Protein 7ESK (pdb70)

Radius of gyration: 19.85 Å; Cα contacts (8 Å, |Δi|>4): 1230; chains: 1; bounding box: 48×53×55 Å

Sequence (419 aa):
LTVKSTKQWTIGTDVQGSERLNGVSYQEDALITYGDYQYVTFYETAPAGYLNHFVKVGRRRVSPSVGDWEFLTLDDYTQKTMDGHNMISMGISGDGKIHLSFDHHDVPINYRISKNGIAKDVPSKWTSDLFDPVVHELVGSQGPYSPLTYPRFEPLGNGDLLLEFRIGQSGSGDSYIHRYSASTGKWQAYGMYIIQGDDDNNAYINGLDYLDGKLYTSWTVRETPNADTNHGVYFAYSNDDGKTWFNTNDTKLTKPISTSDDDSTLIWDIPQNSRMVNQEGQLIDTKGRFHILMRDLLSGEHQYQHYLRKADGTWTKNNAINPAGLNGPDLYDPRGKLAGDASGEYLFGILPDPVKQQSTGIYVATASKDFKDWKSLAEIPNTSTEPLFDKTRLHESSGILSVFVRQAGGFPDRKLQVWDFELDL

Nearest PDB structures (foldseek):
  8i4d-assembly1_A  TM=1.002E+00  e=1.607E-84  Fusarium oxysporum
  7esl-assembly1_A  TM=1.002E+00  e=1.636E-83  Fusarium oxysporum
  7esn-assembly1_A  TM=9.954E-01  e=2.110E-77  Fusarium oxysporum
  5mul-assembly1_A  TM=8.585E-01  e=1.939E-26  Bacteroides thetaiotaomicron VPI-5482
  5muk-assembly1_A  TM=8.555E-01  e=9.414E-26  Bacteroides thetaiotaomicron VPI-5482

Solvent-accessible surface area: 15267 Å² total; per-residue (Å²): 72,80,48,116,32,67,105,83,73,80,9,10,40,2,2,74,22,106,76,56,1,0,0,4,1,8,6,16,46,2,3,26,6,56,51,67,30,0,0,0,0,0,0,40,48,7,132,82,22,131,57,26,1,25,2,30,0,0,8,2,86,14,41,134,72,75,29,135,32,70,62,5,53,3,93,93,44,53,0,125,66,48,34,18,56,4,0,0,0,0,2,9,1,32,31,0,52,0,0,0,0,0,12,1,53,48,56,70,0,10,9,5,31,1,96,101,9,4,6,130,105,61,32,110,152,16,54,40,94,30,9,52,88,28,62,95,94,1,88,48,25,123,30,54,39,44,55,0,0,11,0,5,0,9,52,13,63,100,18,12,0,0,0,4,0,6,16,16,98,22,7,54,6,33,5,30,0,3,24,3,21,23,106,93,27,96,5,88,43,24,19,38,4,1,79,15,79,113,10,1,8,7,10,3,4,4,19,41,43,127,32,82,0,13,0,0,2,0,0,14,50,53,104,81,12,34,19,4,42,3,0,16,0,0,12,0,77,40,22,1,85,42,6,42,6,23,110,90,77,133,14,94,104,39,2,32,10,75,38,112,46,1,60,21,84,111,2,74,72,104,4,57,5,11,9,4,1,0,12,12,14,7,43,146,32,53,0,0,0,0,0,0,3,62,94,84,60,112,55,21,0,9,5,0,12,44,76,104,106,41,73,35,47,54,47,34,2,92,13,103,52,16,48,31,0,41,1,154,39,25,31,0,22,1,0,5,6,58,61,2,50,57,3,0,0,0,0,6,5,40,110,93,69,6,0,7,0,10,11,0,25,18,94,128,94,6,126,28,23,129,84,27,18,88,0,69,69,2,23,1,7,0,8,34,0,85,36,7,2,60,123,61,12,30,0,0,0,0,0,21,24,15,54,42,77,75,110,19,59,0,15,0,25,8,3,57,6,74,91

Structure (mmCIF, N/CA/C/O backbone):
data_7ESK
#
_entry.id   7ESK
#
_cell.length_a   58.113
_cell.length_b   65.267
_cell.length_c   107.008
_cell.angle_alpha   90.000
_cell.angle_beta   90.000
_cell.angle_gamma   90.000
#
_symmetry.space_group_name_H-M   'P 21 21 21'
#
loop_
_entity.id
_entity.type
_entity.pdbx_description
1 polymer 'L-Rhamnose-alpha-1,4-D-glucuronate lyase'
2 branched alpha-D-mannopyranose-(1-3)-beta-D-mannopyranose-(1-4)-2-acetamido-2-deoxy-beta-D-glucopyranose-(1-4)-2-acetamido-2-deoxy-beta-D-glucopyranose
3 non-polymer 'CALCIUM ION'
4 non-polymer 'SODIUM ION'
5 water water
#
loop_
_atom_site.group_PDB
_atom_site.id
_atom_site.type_symbol
_atom_site.label_atom_id
_atom_site.label_alt_id
_atom_site.label_comp_id
_atom_site.label_asym_id
_atom_site.label_entity_id
_atom_site.label_seq_id
_atom_site.pdbx_PDB_ins_code
_atom_site.Cartn_x
_atom_site.Cartn_y
_atom_site.Cartn_z
_atom_site.occupancy
_atom_site.B_iso_or_equiv
_atom_site.auth_seq_id
_atom_site.auth_comp_id
_atom_site.auth_asym_id
_atom_site.auth_atom_id
_atom_site.pdbx_PDB_model_num
ATOM 1 N N . LEU A 1 3 ? 60.151 24.649 9.256 1.00 34.23 1 LEU A N 1
ATOM 2 C CA . LEU A 1 3 ? 59.880 25.718 10.304 1.00 29.54 1 LEU A CA 1
ATOM 3 C C . LEU A 1 3 ? 59.684 25.083 11.666 1.00 22.63 1 LEU A C 1
ATOM 4 O O . LEU A 1 3 ? 58.992 24.089 11.857 1.00 25.36 1 LEU A O 1
ATOM 9 N N . THR A 1 4 ? 60.350 25.741 12.639 1.00 26.69 2 THR A N 1
ATOM 10 C CA . THR A 1 4 ? 60.291 25.361 13.969 1.00 23.43 2 THR A CA 1
ATOM 11 C C . THR A 1 4 ? 60.050 26.622 14.899 1.00 20.25 2 THR A C 1
ATOM 12 O O . THR A 1 4 ? 60.118 27.745 14.496 1.00 23.39 2 THR A O 1
ATOM 16 N N . VAL A 1 5 ? 59.857 26.264 16.159 1.00 20.20 3 VAL A N 1
ATOM 17 C CA . VAL A 1 5 ? 59.651 27.251 17.229 1.00 17.92 3 VAL A CA 1
ATOM 18 C C . VAL A 1 5 ? 60.964 27.476 17.969 1.00 17.27 3 VAL A C 1
ATOM 19 O O . VAL A 1 5 ? 61.580 26.479 18.475 1.00 19.73 3 VAL A O 1
ATOM 23 N N . LYS A 1 6 ? 61.351 28.691 18.088 1.00 17.10 4 LYS A N 1
ATOM 24 C CA . LYS A 1 6 ? 62.523 29.136 18.951 1.00 18.33 4 LYS A CA 1
ATOM 25 C C . LYS A 1 6 ? 62.227 29.308 20.368 1.00 17.68 4 LYS A C 1
ATOM 26 O O . LYS A 1 6 ? 63.078 29.031 21.256 1.00 17.42 4 LYS A O 1
ATOM 32 N N . SER A 1 7 ? 61.027 29.831 20.755 1.00 16.57 5 SER A N 1
ATOM 33 C CA . SER A 1 7 ? 60.640 29.935 22.125 1.00 16.02 5 SER A CA 1
ATOM 34 C C . SER A 1 7 ? 59.127 30.000 22.187 1.00 15.26 5 SER A C 1
ATOM 35 O O . SER A 1 7 ? 58.451 30.468 21.202 1.00 16.27 5 SER A O 1
ATOM 38 N N . THR A 1 8 ? 58.610 29.509 23.240 1.00 14.95 6 THR A N 1
ATOM 39 C CA . THR A 1 8 ? 57.166 29.617 23.659 1.00 16.05 6 THR A CA 1
ATOM 40 C C . THR A 1 8 ? 57.122 30.368 24.892 1.00 16.32 6 THR A C 1
ATOM 41 O O . THR A 1 8 ? 57.786 29.961 25.900 1.00 18.29 6 THR A O 1
ATOM 45 N N . LYS A 1 9 ? 56.283 31.418 24.979 1.00 15.70 7 LYS A N 1
ATOM 46 C CA . LYS A 1 9 ? 56.137 32.233 26.213 1.00 15.86 7 LYS A CA 1
ATOM 47 C C . LYS A 1 9 ? 54.645 32.466 26.411 1.00 15.11 7 LYS A C 1
ATOM 48 O O . LYS A 1 9 ? 53.877 32.459 25.391 1.00 16.00 7 LYS A O 1
ATOM 54 N N . GLN A 1 10 ? 54.201 32.634 27.613 1.00 15.16 8 GLN A N 1
ATOM 55 C CA . GLN A 1 10 ? 52.799 33.010 27.846 1.00 15.44 8 GLN A CA 1
ATOM 56 C C . GLN A 1 10 ? 52.682 33.914 28.969 1.00 14.47 8 GLN A C 1
ATOM 57 O O . GLN A 1 10 ? 53.554 33.907 29.916 1.00 16.31 8 GLN A O 1
ATOM 63 N N . TRP A 1 11 ? 51.576 34.658 29.027 1.00 14.46 9 TRP A N 1
ATOM 64 C CA . TRP A 1 11 ? 51.199 35.547 30.126 1.00 14.92 9 TRP A CA 1
ATOM 65 C C . TRP A 1 11 ? 49.784 35.422 30.453 1.00 14.45 9 TRP A C 1
ATOM 66 O O . TRP A 1 11 ? 48.932 35.397 29.506 1.00 14.72 9 TRP A O 1
ATOM 77 N N . THR A 1 12 ? 49.453 35.423 31.729 1.00 14.60 10 THR A N 1
ATOM 78 C CA . THR A 1 12 ? 48.087 35.526 32.189 1.00 15.20 10 THR A CA 1
ATOM 79 C C . THR A 1 12 ? 47.758 36.927 32.304 1.00 14.22 10 THR A C 1
ATOM 80 O O . THR A 1 12 ? 48.421 37.693 33.102 1.00 17.23 10 THR A O 1
ATOM 84 N N . ILE A 1 13 ? 46.746 37.398 31.594 1.00 13.73 11 ILE A N 1
ATOM 85 C CA . ILE A 1 13 ? 46.354 38.812 31.619 1.00 15.06 11 ILE A CA 1
ATOM 86 C C . ILE A 1 13 ? 45.085 39.118 32.370 1.00 14.01 11 ILE A C 1
ATOM 87 O O . ILE A 1 13 ? 44.809 40.299 32.636 1.00 15.04 11 ILE A O 1
ATOM 92 N N . GLY A 1 14 ? 44.324 38.145 32.760 1.00 14.46 12 GLY A N 1
ATOM 93 C CA . GLY A 1 14 ? 43.127 38.376 33.533 1.00 14.64 12 GLY A CA 1
ATOM 94 C C . GLY A 1 14 ? 42.427 37.085 33.897 1.00 13.50 12 GLY A C 1
ATOM 95 O O . GLY A 1 14 ? 42.775 36.014 33.409 1.00 13.37 12 GLY A O 1
ATOM 96 N N . THR A 1 15 ? 41.423 37.205 34.739 1.00 15.00 13 THR A N 1
ATOM 97 C CA . THR A 1 15 ? 40.528 36.092 35.100 1.00 14.01 13 THR A CA 1
ATOM 98 C C . THR A 1 15 ? 39.288 36.273 34.276 1.00 13.71 13 THR A C 1
ATOM 99 O O . THR A 1 15 ? 38.666 37.314 34.263 1.00 14.27 13 THR A O 1
ATOM 103 N N . ASP A 1 16 ? 38.923 35.196 33.518 1.00 13.26 14 ASP A N 1
ATOM 104 C CA . ASP A 1 16 ? 37.756 35.291 32.676 1.00 12.45 14 ASP A CA 1
ATOM 105 C C . ASP A 1 16 ? 36.480 35.456 33.474 1.00 12.79 14 ASP A C 1
ATOM 106 O O . ASP A 1 16 ? 36.394 35.075 34.668 1.00 13.57 14 ASP A O 1
ATOM 111 N N . VAL A 1 17 ? 35.461 36.000 32.863 1.00 12.39 15 VAL A N 1
ATOM 112 C CA . VAL A 1 17 ? 34.163 36.274 33.470 1.00 13.05 15 VAL A CA 1
ATOM 113 C C . VAL A 1 17 ? 33.294 35.034 33.514 1.00 12.59 15 VAL A C 1
ATOM 114 O O . VAL A 1 17 ? 33.346 34.180 32.587 1.00 13.54 15 VAL A O 1
ATOM 118 N N . GLN A 1 18 ? 32.464 34.968 34.503 1.00 12.92 16 GLN A N 1
ATOM 119 C CA . GLN A 1 18 ? 31.596 33.806 34.719 1.00 14.86 16 GLN A CA 1
ATOM 120 C C . GLN A 1 18 ? 30.275 33.917 34.009 1.00 14.18 16 GLN A C 1
ATOM 121 O O . GLN A 1 18 ? 29.581 34.940 34.081 1.00 15.75 16 GLN A O 1
ATOM 127 N N . GLY A 1 19 ? 29.891 32.841 33.346 1.00 14.98 17 GLY A N 1
ATOM 128 C CA . GLY A 1 19 ? 28.579 32.804 32.777 1.00 17.48 17 GLY A CA 1
ATOM 129 C C . GLY A 1 19 ? 28.475 31.650 31.741 1.00 16.94 17 GLY A C 1
ATOM 130 O O . GLY A 1 19 ? 29.449 31.077 31.371 1.00 20.83 17 GLY A O 1
ATOM 131 N N . SER A 1 20 ? 27.267 31.520 31.258 1.00 17.77 18 SER A N 1
ATOM 132 C CA . SER A 1 20 ? 27.032 30.348 30.360 1.00 20.19 18 SER A CA 1
ATOM 133 C C . SER A 1 20 ? 27.405 30.614 28.938 1.00 16.32 18 SER A C 1
ATOM 134 O O . SER A 1 20 ? 27.278 29.741 28.131 1.00 17.58 18 SER A O 1
ATOM 137 N N . GLU A 1 21 ? 27.871 31.850 28.608 1.00 14.36 19 GLU A N 1
ATOM 138 C CA . GLU A 1 21 ? 28.408 32.189 27.343 1.00 13.55 19 GLU A CA 1
ATOM 139 C C . GLU A 1 21 ? 29.823 32.627 27.490 1.00 13.37 19 GLU A C 1
ATOM 140 O O . GLU A 1 21 ? 30.247 33.130 28.541 1.00 13.46 19 GLU A O 1
ATOM 146 N N . ARG A 1 22 ? 30.584 32.512 26.390 1.00 13.86 20 ARG A N 1
ATOM 147 C CA . ARG A 1 22 ? 31.880 33.084 26.281 1.00 13.14 20 ARG A CA 1
ATOM 148 C C . ARG A 1 22 ? 31.783 34.505 25.762 1.00 12.15 20 ARG A C 1
ATOM 149 O O . ARG A 1 22 ? 31.201 34.732 24.684 1.00 12.92 20 ARG A O 1
ATOM 157 N N . LEU A 1 23 ? 32.284 35.470 26.519 1.00 11.29 21 LEU A N 1
ATOM 158 C CA . LEU A 1 23 ? 32.314 36.871 26.124 1.00 11.53 21 LEU A CA 1
ATOM 159 C C . LEU A 1 23 ? 33.688 37.301 25.670 1.00 10.69 21 LEU A C 1
ATOM 160 O O . LEU A 1 23 ? 33.793 38.396 25.041 1.00 12.39 21 LEU A O 1
ATOM 165 N N . ASN A 1 24 ? 34.746 36.602 26.045 1.00 10.67 22 ASN A N 1
ATOM 166 C CA . ASN A 1 24 ? 36.108 36.804 25.654 1.00 10.21 22 ASN A CA 1
ATOM 167 C C . ASN A 1 24 ? 36.592 35.657 24.770 1.00 10.27 22 ASN A C 1
ATOM 168 O O . ASN A 1 24 ? 36.366 34.500 25.141 1.00 11.51 22 ASN A O 1
ATOM 173 N N . GLY A 1 25 ? 37.244 35.941 23.682 1.00 10.13 23 GLY A N 1
ATOM 174 C CA . GLY A 1 25 ? 37.745 34.895 22.802 1.00 10.30 23 GLY A CA 1
ATOM 175 C C . GLY A 1 25 ? 36.737 34.418 21.797 1.00 10.25 23 GLY A C 1
ATOM 176 O O . GLY A 1 25 ? 36.513 33.202 21.652 1.00 10.69 23 GLY A O 1
ATOM 177 N N . VAL A 1 26 ? 36.130 35.378 21.096 1.00 10.19 24 VAL A N 1
ATOM 178 C CA . VAL A 1 26 ? 35.026 35.121 20.183 1.00 9.98 24 VAL A CA 1
ATOM 179 C C . VAL A 1 26 ? 35.493 35.377 18.745 1.00 10.35 24 VAL A C 1
ATOM 180 O O . VAL A 1 26 ? 36.247 36.307 18.490 1.00 9.96 24 VAL A O 1
ATOM 184 N N . SER A 1 27 ? 35.023 34.511 17.817 1.00 9.96 25 SER A N 1
ATOM 185 C CA . SER A 1 27 ? 35.627 34.399 16.485 1.00 9.83 25 SER A CA 1
ATOM 186 C C . SER A 1 27 ? 35.707 35.708 15.744 1.00 10.16 25 SER A C 1
ATOM 187 O O . SER A 1 27 ? 36.643 35.948 14.974 1.00 10.48 25 SER A O 1
ATOM 190 N N . TYR A 1 28 ? 34.648 36.535 15.885 1.00 9.72 26 TYR A N 1
ATOM 191 C CA . TYR A 1 28 ? 34.476 37.781 15.140 1.00 9.91 26 TYR A CA 1
ATOM 192 C C . TYR A 1 28 ? 34.998 38.995 15.848 1.00 9.75 26 TYR A C 1
ATOM 193 O O . TYR A 1 28 ? 34.775 40.125 15.379 1.00 10.19 26 TYR A O 1
ATOM 202 N N . GLN A 1 29 ? 35.762 38.832 16.929 1.00 9.50 27 GLN A N 1
ATOM 203 C CA . GLN A 1 29 ? 36.523 39.993 17.445 1.00 10.14 27 GLN A CA 1
ATOM 204 C C . GLN A 1 29 ? 37.496 40.424 16.378 1.00 9.47 27 GLN A C 1
ATOM 205 O O . GLN A 1 29 ? 38.314 39.583 15.890 1.00 10.55 27 GLN A O 1
ATOM 211 N N . GLU A 1 30 ? 37.476 41.704 16.009 1.00 9.58 28 GLU A N 1
ATOM 212 C CA . GLU A 1 30 ? 38.277 42.186 14.887 1.00 9.34 28 GLU A CA 1
ATOM 213 C C . GLU A 1 30 ? 38.670 43.586 15.250 1.00 9.96 28 GLU A C 1
ATOM 214 O O . GLU A 1 30 ? 38.027 44.566 14.847 1.00 10.15 28 GLU A O 1
ATOM 220 N N . ASP A 1 31 ? 39.676 43.776 16.105 1.00 10.15 29 ASP A N 1
ATOM 221 C CA . ASP A 1 31 ? 40.599 42.761 16.636 1.00 9.95 29 ASP A CA 1
ATOM 222 C C . ASP A 1 31 ? 40.656 42.830 18.129 1.00 10.25 29 ASP A C 1
ATOM 223 O O . ASP A 1 31 ? 40.258 43.803 18.769 1.00 10.67 29 ASP A O 1
ATOM 228 N N . ALA A 1 32 ? 41.171 41.745 18.753 1.00 10.25 30 ALA A N 1
ATOM 229 C CA . ALA A 1 32 ? 41.403 41.708 20.192 1.00 10.31 30 ALA A CA 1
ATOM 230 C C . ALA A 1 32 ? 42.817 42.059 20.582 1.00 10.22 30 ALA A C 1
ATOM 231 O O . ALA A 1 32 ? 43.035 42.511 21.714 1.00 11.36 30 ALA A O 1
ATOM 233 N N . LEU A 1 33 ? 43.788 41.851 19.690 1.00 10.90 31 LEU A N 1
ATOM 234 C CA . LEU A 1 33 ? 45.222 41.887 19.979 1.00 11.12 31 LEU A CA 1
ATOM 235 C C . LEU A 1 33 ? 45.890 42.564 18.822 1.00 12.05 31 LEU A C 1
ATOM 236 O O . LEU A 1 33 ? 45.810 42.037 17.693 1.00 12.71 31 LEU A O 1
ATOM 241 N N . ILE A 1 34 ? 46.537 43.727 19.027 1.00 12.37 32 ILE A N 1
ATOM 242 C CA . ILE A 1 34 ? 47.041 44.555 17.952 1.00 12.13 32 ILE A CA 1
ATOM 243 C C . ILE A 1 34 ? 48.401 45.105 18.357 1.00 12.36 32 ILE A C 1
ATOM 244 O O . ILE A 1 34 ? 48.561 45.651 19.449 1.00 12.93 32 ILE A O 1
ATOM 249 N N . THR A 1 35 ? 49.345 45.042 17.437 1.00 12.62 33 THR A N 1
ATOM 250 C CA . THR A 1 35 ? 50.618 45.786 17.562 1.00 13.41 33 THR A CA 1
ATOM 251 C C . THR A 1 35 ? 50.543 47.009 16.700 1.00 13.18 33 THR A C 1
ATOM 252 O O . THR A 1 35 ? 50.211 46.951 15.570 1.00 14.19 33 THR A O 1
ATOM 256 N N . TYR A 1 36 ? 50.926 48.146 17.335 1.00 14.58 34 TYR A N 1
ATOM 257 C CA . TYR A 1 36 ? 50.969 49.431 16.606 1.00 14.45 34 TYR A CA 1
ATOM 258 C C . TYR A 1 36 ? 52.233 50.133 17.140 1.00 15.56 34 TYR A C 1
ATOM 259 O O . TYR A 1 36 ? 52.419 50.315 18.315 1.00 15.97 34 TYR A O 1
ATOM 268 N N . GLY A 1 37 ? 53.092 50.516 16.165 1.00 17.59 35 GLY A N 1
ATOM 269 C CA . GLY A 1 37 ? 54.427 51.113 16.536 1.00 20.14 35 GLY A CA 1
ATOM 270 C C . GLY A 1 37 ? 55.140 50.076 17.358 1.00 15.85 35 GLY A C 1
ATOM 271 O O . GLY A 1 37 ? 55.214 48.928 17.048 1.00 18.77 35 GLY A O 1
ATOM 272 N N . ASP A 1 38 ? 55.622 50.471 18.533 1.00 18.28 36 ASP A N 1
ATOM 273 C CA . ASP A 1 38 ? 56.432 49.695 19.396 1.00 17.50 36 ASP A CA 1
ATOM 274 C C . ASP A 1 38 ? 55.725 48.955 20.498 1.00 16.19 36 ASP A C 1
ATOM 275 O O . ASP A 1 38 ? 56.285 48.365 21.377 1.00 17.74 36 ASP A O 1
ATOM 280 N N . TYR A 1 39 ? 54.384 48.985 20.532 1.00 15.75 37 TYR A N 1
ATOM 281 C CA . TYR A 1 39 ? 53.561 48.435 21.604 1.00 15.29 37 TYR A CA 1
ATOM 282 C C . TYR A 1 39 ? 52.481 47.438 21.059 1.00 13.63 37 TYR A C 1
ATOM 283 O O . TYR A 1 39 ? 52.026 47.591 19.961 1.00 14.90 37 TYR A O 1
ATOM 292 N N . GLN A 1 40 ? 52.179 46.551 21.930 1.00 13.22 38 GLN A N 1
ATOM 293 C CA . GLN A 1 40 ? 51.038 45.577 21.735 1.00 13.42 38 GLN A CA 1
ATOM 294 C C . GLN A 1 40 ? 49.916 45.943 22.682 1.00 12.75 38 GLN A C 1
ATOM 295 O O . GLN A 1 40 ? 50.152 46.251 23.858 1.00 13.64 38 GLN A O 1
ATOM 301 N N . TYR A 1 41 ? 48.686 45.840 22.197 1.00 12.01 39 TYR A N 1
ATOM 302 C CA . TYR A 1 41 ? 47.447 46.193 22.916 1.00 11.82 39 TYR A CA 1
ATOM 303 C C . TYR A 1 41 ? 46.501 44.999 22.908 1.00 11.81 39 TYR A C 1
ATOM 304 O O . TYR A 1 41 ? 46.450 44.267 21.912 1.00 11.73 39 TYR A O 1
ATOM 313 N N . VAL A 1 42 ? 45.719 44.857 23.970 1.00 11.62 40 VAL A N 1
ATOM 314 C CA . VAL A 1 42 ? 44.743 43.781 24.081 1.00 11.34 40 VAL A CA 1
ATOM 315 C C . VAL A 1 42 ? 43.507 44.292 24.762 1.00 10.86 40 VAL A C 1
ATOM 316 O O . VAL A 1 42 ? 43.614 45.255 25.597 1.00 11.64 40 VAL A O 1
ATOM 320 N N . THR A 1 43 ? 42.334 43.735 24.484 1.00 10.26 41 THR A N 1
ATOM 321 C CA . THR A 1 43 ? 41.099 44.153 25.179 1.00 10.64 41 THR A CA 1
ATOM 322 C C . THR A 1 43 ? 40.245 42.998 25.555 1.00 10.59 41 THR A C 1
ATOM 323 O O . THR A 1 43 ? 40.199 41.982 24.813 1.00 11.31 41 THR A O 1
ATOM 327 N N . PHE A 1 44 ? 39.611 43.075 26.714 1.00 10.62 42 PHE A N 1
ATOM 328 C CA . PHE A 1 44 ? 38.844 41.971 27.248 1.00 10.51 42 PHE A CA 1
ATOM 329 C C . PHE A 1 44 ? 37.980 42.455 28.374 1.00 10.54 42 PHE A C 1
ATOM 330 O O . PHE A 1 44 ? 38.190 43.527 28.939 1.00 11.56 42 PHE A O 1
ATOM 338 N N . TYR A 1 45 ? 36.985 41.660 28.722 1.00 10.72 43 TYR A N 1
ATOM 339 C CA . TYR A 1 45 ? 36.124 41.901 29.892 1.00 10.67 43 TYR A CA 1
ATOM 340 C C . TYR A 1 45 ? 36.728 41.285 31.121 1.00 10.60 43 TYR A C 1
ATOM 341 O O . TYR A 1 45 ? 37.210 40.129 31.077 1.00 11.84 43 TYR A O 1
ATOM 350 N N . GLU A 1 46 ? 36.554 41.962 32.266 1.00 11.10 44 GLU A N 1
ATOM 351 C CA . GLU A 1 46 ? 36.814 41.414 33.576 1.00 12.25 44 GLU A CA 1
ATOM 352 C C . GLU A 1 46 ? 35.658 41.725 34.492 1.00 11.50 44 GLU A C 1
ATOM 353 O O . GLU A 1 46 ? 34.954 42.696 34.309 1.00 12.94 44 GLU A O 1
ATOM 359 N N . THR A 1 47 ? 35.476 40.917 35.545 1.00 11.88 45 THR A N 1
ATOM 360 C CA . THR A 1 47 ? 34.364 41.116 36.440 1.00 11.82 45 THR A CA 1
ATOM 361 C C . THR A 1 47 ? 34.525 42.383 37.271 1.00 12.48 45 THR A C 1
ATOM 362 O O . THR A 1 47 ? 35.577 42.645 37.785 1.00 14.44 45 THR A O 1
ATOM 366 N N . ALA A 1 48 ? 33.461 43.145 37.353 1.00 12.88 46 ALA A N 1
ATOM 367 C CA . ALA A 1 48 ? 33.401 44.386 38.136 1.00 12.90 46 ALA A CA 1
ATOM 368 C C . ALA A 1 48 ? 33.129 44.083 39.601 1.00 13.35 46 ALA A C 1
ATOM 369 O O . ALA A 1 48 ? 32.744 42.971 39.945 1.00 14.33 46 ALA A O 1
ATOM 371 N N . PRO A 1 49 ? 33.260 45.076 40.475 1.00 13.92 47 PRO A N 1
ATOM 372 C CA . PRO A 1 49 ? 33.056 44.801 41.921 1.00 15.14 47 PRO A CA 1
ATOM 373 C C . PRO A 1 49 ? 31.677 44.352 42.223 1.00 16.14 47 PRO A C 1
ATOM 374 O O . PRO A 1 49 ? 31.527 43.614 43.263 1.00 19.29 47 PRO A O 1
ATOM 378 N N . ALA A 1 50 ? 30.640 44.663 41.512 1.00 15.95 48 ALA A N 1
ATOM 379 C CA . ALA A 1 50 ? 29.280 44.181 41.782 1.00 17.21 48 ALA A CA 1
ATOM 380 C C . ALA A 1 50 ? 29.181 42.651 41.579 1.00 15.80 48 ALA A C 1
ATOM 381 O O . ALA A 1 50 ? 28.225 42.023 42.004 1.00 17.05 48 ALA A O 1
ATOM 383 N N . GLY A 1 51 ? 30.150 42.032 40.899 1.00 14.84 49 GLY A N 1
ATOM 384 C CA . GLY A 1 51 ? 30.194 40.594 40.805 1.00 14.97 49 GLY A CA 1
ATOM 385 C C . GLY A 1 51 ? 29.472 40.020 39.601 1.00 14.87 49 GLY A C 1
ATOM 386 O O . GLY A 1 51 ? 29.374 40.689 38.542 1.00 14.83 49 GLY A O 1
ATOM 387 N N . TYR A 1 52 ? 29.025 38.783 39.731 1.00 14.51 50 TYR A N 1
ATOM 388 C CA . TYR A 1 52 ? 28.453 38.022 38.659 1.00 14.30 50 TYR A CA 1
ATOM 389 C C . TYR A 1 52 ? 27.511 38.861 37.789 1.00 13.50 50 TYR A C 1
ATOM 390 O O . TYR A 1 52 ? 26.617 39.554 38.300 1.00 15.56 50 TYR A O 1
ATOM 399 N N . LEU A 1 53 ? 27.738 38.826 36.499 1.00 14.14 51 LEU A N 1
ATOM 400 C CA . LEU A 1 53 ? 26.932 39.549 35.473 1.00 13.86 51 LEU A CA 1
ATOM 401 C C . LEU A 1 53 ? 27.165 41.027 35.479 1.00 13.58 51 LEU A C 1
ATOM 402 O O . LEU A 1 53 ? 26.276 41.779 35.032 1.00 14.81 51 LEU A O 1
ATOM 407 N N . ASN A 1 54 ? 28.319 41.454 35.928 1.00 12.79 52 ASN A N 1
ATOM 408 C CA . ASN A 1 54 ? 28.726 42.856 35.839 1.00 13.40 52 ASN A CA 1
ATOM 409 C C . ASN A 1 54 ? 30.165 42.866 35.411 1.00 12.99 52 ASN A C 1
ATOM 410 O O . ASN A 1 54 ? 31.028 42.362 36.143 1.00 13.02 52 ASN A O 1
ATOM 415 N N . HIS A 1 55 ? 30.468 43.444 34.209 1.00 12.11 53 HIS A N 1
ATOM 416 C CA . HIS A 1 55 ? 31.834 43.409 33.716 1.00 11.66 53 HIS A CA 1
ATOM 417 C C . HIS A 1 55 ? 32.262 44.771 33.201 1.00 11.57 53 HIS A C 1
ATOM 418 O O . HIS A 1 55 ? 31.421 45.542 32.713 1.00 12.68 53 HIS A O 1
ATOM 425 N N . PHE A 1 56 ? 33.560 45.004 33.240 1.00 11.19 54 PHE A N 1
ATOM 426 C CA . PHE A 1 56 ? 34.115 46.207 32.608 1.00 11.03 54 PHE A CA 1
ATOM 427 C C . PHE A 1 56 ? 35.062 45.781 31.474 1.00 11.43 54 PHE A C 1
ATOM 428 O O . PHE A 1 56 ? 35.725 44.738 31.549 1.00 11.67 54 PHE A O 1
ATOM 436 N N . VAL A 1 57 ? 35.112 46.610 30.454 1.00 10.70 55 VAL A N 1
ATOM 437 C CA . VAL A 1 57 ? 36.157 46.507 29.407 1.00 10.57 55 VAL A CA 1
ATOM 438 C C . VAL A 1 57 ? 37.487 46.920 30.014 1.00 10.89 55 VAL A C 1
ATOM 439 O O . VAL A 1 57 ? 37.563 48.034 30.635 1.00 11.89 55 VAL A O 1
ATOM 443 N N . LYS A 1 58 ? 38.515 46.166 29.779 1.00 11.34 56 LYS A N 1
ATOM 444 C CA . LYS A 1 58 ? 39.882 46.443 30.081 1.00 11.53 56 LYS A CA 1
ATOM 445 C C . LYS A 1 58 ? 40.689 46.610 28.815 1.00 11.78 56 LYS A C 1
ATOM 446 O O . LYS A 1 58 ? 40.376 45.952 27.792 1.00 11.98 56 LYS A O 1
ATOM 452 N N . VAL A 1 59 ? 41.739 47.452 28.849 1.00 11.52 57 VAL A N 1
ATOM 453 C CA . VAL A 1 59 ? 42.660 47.530 27.776 1.00 11.79 57 VAL A CA 1
ATOM 454 C C . VAL A 1 59 ? 44.049 47.350 28.332 1.00 11.55 57 VAL A C 1
ATOM 455 O O . VAL A 1 59 ? 44.423 48.082 29.298 1.00 12.35 57 VAL A O 1
ATOM 459 N N . GLY A 1 60 ? 44.812 46.421 27.799 1.00 11.55 58 GLY A N 1
ATOM 460 C CA . GLY A 1 60 ? 46.215 46.245 28.167 1.00 12.55 58 GLY A CA 1
ATOM 461 C C . GLY A 1 60 ? 47.125 46.771 27.145 1.00 12.49 58 GLY A C 1
ATOM 462 O O . GLY A 1 60 ? 46.815 46.802 25.951 1.00 12.71 58 GLY A O 1
ATOM 463 N N . ARG A 1 61 ? 48.349 47.141 27.577 1.00 13.13 59 ARG A N 1
ATOM 464 C CA . ARG A 1 61 ? 49.429 47.508 26.716 1.00 13.40 59 ARG A CA 1
ATOM 465 C C . ARG A 1 61 ? 50.727 46.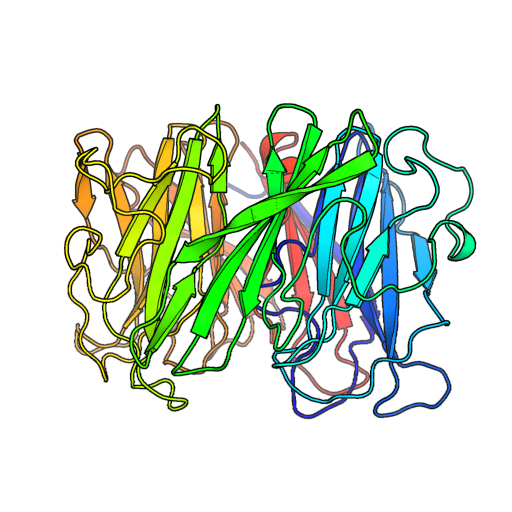930 27.238 1.00 13.68 59 ARG A C 1
ATOM 466 O O . ARG A 1 61 ? 50.889 46.802 28.439 1.00 14.29 59 ARG A O 1
ATOM 474 N N . ARG A 1 62 ? 51.626 46.628 26.337 1.00 13.65 60 ARG A N 1
ATOM 475 C CA . ARG A 1 62 ? 53.057 46.352 26.686 1.00 14.24 60 ARG A CA 1
ATOM 476 C C . ARG A 1 62 ? 53.888 46.769 25.562 1.00 15.03 60 ARG A C 1
ATOM 477 O O . ARG A 1 62 ? 53.575 46.689 24.403 1.00 14.73 60 ARG A O 1
ATOM 485 N N . ARG A 1 63 ? 55.155 47.269 25.898 1.00 16.01 61 ARG A N 1
ATOM 486 C CA . ARG A 1 63 ? 56.130 47.489 24.895 1.00 16.39 61 ARG A CA 1
ATOM 487 C C . ARG A 1 63 ? 56.587 46.158 24.297 1.00 16.26 61 ARG A C 1
ATOM 488 O O . ARG A 1 63 ? 56.772 45.251 25.068 1.00 17.28 61 ARG A O 1
ATOM 496 N N . VAL A 1 64 ? 56.734 46.115 22.980 1.00 17.61 62 VAL A N 1
ATOM 497 C CA . VAL A 1 64 ? 57.284 44.882 22.370 1.00 17.74 62 VAL A CA 1
ATOM 498 C C . VAL A 1 64 ? 58.570 45.198 21.564 1.00 19.38 62 VAL A C 1
ATOM 499 O O . VAL A 1 64 ? 59.189 44.202 21.128 1.00 22.89 62 VAL A O 1
ATOM 503 N N . SER A 1 65 ? 58.901 46.438 21.311 1.00 19.52 63 SER A N 1
ATOM 504 C CA . SER A 1 65 ? 60.111 46.733 20.484 1.00 20.93 63 SER A CA 1
ATOM 505 C C . SER A 1 65 ? 60.699 47.964 21.075 1.00 25.98 63 SER A C 1
ATOM 506 O O . SER A 1 65 ? 60.008 48.880 21.529 1.00 22.81 63 SER A O 1
ATOM 509 N N . PRO A 1 66 ? 62.049 48.044 21.067 1.00 26.49 64 PRO A N 1
ATOM 510 C CA . PRO A 1 66 ? 63.013 46.997 20.654 1.00 29.02 64 PRO A CA 1
ATOM 511 C C . PRO A 1 66 ? 63.161 45.857 21.676 1.00 30.40 64 PRO A C 1
ATOM 512 O O . PRO A 1 66 ? 63.851 44.894 21.364 1.00 39.04 64 PRO A O 1
ATOM 516 N N . SER A 1 67 ? 62.585 45.952 22.902 1.00 28.56 65 SER A N 1
ATOM 517 C CA . SER A 1 67 ? 62.507 44.865 23.875 1.00 24.96 65 SER A CA 1
ATOM 518 C C . SER A 1 67 ? 61.068 44.720 24.398 1.00 26.49 65 SER A C 1
ATOM 519 O O . SER A 1 67 ? 60.307 45.682 24.319 1.00 25.20 65 SER A O 1
ATOM 522 N N . VAL A 1 68 ? 60.765 43.600 24.989 1.00 21.19 66 VAL A N 1
ATOM 523 C CA . VAL A 1 68 ? 59.406 43.298 25.451 1.00 21.86 66 VAL A CA 1
ATOM 524 C C . VAL A 1 68 ? 59.368 43.724 26.895 1.00 24.49 66 VAL A C 1
ATOM 525 O O . VAL A 1 68 ? 60.165 43.246 27.762 1.00 25.42 66 VAL A O 1
ATOM 529 N N . GLY A 1 69 ? 58.411 44.558 27.226 1.00 20.37 67 GLY A N 1
ATOM 530 C CA . GLY A 1 69 ? 58.153 44.959 28.598 1.00 21.12 67 GLY A CA 1
ATOM 531 C C . GLY A 1 69 ? 56.917 44.333 29.205 1.00 19.97 67 GLY A C 1
ATOM 532 O O . GLY A 1 69 ? 56.248 43.541 28.548 1.00 19.02 67 GLY A O 1
ATOM 533 N N . ASP A 1 70 ? 56.604 44.645 30.445 1.00 18.72 68 ASP A N 1
ATOM 534 C CA . ASP A 1 70 ? 55.515 44.095 31.146 1.00 18.56 68 ASP A CA 1
ATOM 535 C C . ASP A 1 70 ? 54.126 44.687 30.755 1.00 16.80 68 ASP A C 1
ATOM 536 O O . ASP A 1 70 ? 54.051 45.828 30.360 1.00 16.81 68 ASP A O 1
ATOM 541 N N . TRP A 1 71 ? 53.134 43.835 30.796 1.00 15.99 69 TRP A N 1
ATOM 542 C CA . TRP A 1 71 ? 51.743 44.275 30.538 1.00 14.54 69 TRP A CA 1
ATOM 543 C C . TRP A 1 71 ? 51.325 45.258 31.614 1.00 16.47 69 TRP A C 1
ATOM 544 O O . TRP A 1 71 ? 51.595 45.054 32.835 1.00 17.65 69 TRP A O 1
ATOM 555 N N . GLU A 1 72 ? 50.545 46.246 31.252 1.00 14.83 70 GLU A N 1
ATOM 556 C CA . GLU A 1 72 ? 49.809 47.083 32.207 1.00 15.37 70 GLU A CA 1
ATOM 557 C C . GLU A 1 72 ? 48.427 47.279 31.693 1.00 13.44 70 GLU A C 1
ATOM 558 O O . GLU A 1 72 ? 48.171 47.179 30.460 1.00 14.26 70 GLU A O 1
ATOM 564 N N . PHE A 1 73 ? 47.502 47.505 32.582 1.00 13.18 71 PHE A N 1
ATOM 565 C CA . PHE A 1 73 ? 46.040 47.508 32.238 1.00 12.91 71 PHE A CA 1
ATOM 566 C C . PHE A 1 73 ? 45.368 48.707 32.758 1.00 13.08 71 PHE A C 1
ATOM 567 O O . PHE A 1 73 ? 45.681 49.210 33.863 1.00 15.10 71 PHE A O 1
ATOM 575 N N . LEU A 1 74 ? 44.326 49.137 32.055 1.00 12.86 72 LEU A N 1
ATOM 576 C CA . LEU A 1 74 ? 43.362 50.131 32.531 1.00 12.70 72 LEU A CA 1
ATOM 577 C C . LEU A 1 74 ? 42.004 49.503 32.519 1.00 12.20 72 LEU A C 1
ATOM 578 O O . LEU A 1 74 ? 41.740 48.565 31.721 1.00 12.65 72 LEU A O 1
ATOM 583 N N . THR A 1 75 ? 41.101 49.998 33.357 1.00 12.57 73 THR A N 1
ATOM 584 C CA . THR A 1 75 ? 39.774 49.493 33.529 1.00 11.80 73 THR A CA 1
ATOM 585 C C . THR A 1 75 ? 38.785 50.572 33.222 1.00 11.23 73 THR A C 1
ATOM 586 O O . THR A 1 75 ? 38.740 51.626 33.891 1.00 12.36 73 THR A O 1
ATOM 590 N N . LEU A 1 76 ? 37.912 50.347 32.243 1.00 11.56 74 LEU A N 1
ATOM 591 C CA . LEU A 1 76 ? 36.911 51.334 31.849 1.00 11.42 74 LEU A CA 1
ATOM 592 C C . LEU A 1 76 ? 35.676 51.088 32.718 1.00 11.28 74 LEU A C 1
ATOM 593 O O . LEU A 1 76 ? 34.705 50.439 32.360 1.00 12.47 74 LEU A O 1
ATOM 598 N N . ASP A 1 77 ? 35.714 51.705 33.920 1.00 11.44 75 ASP A N 1
ATOM 599 C CA . ASP A 1 77 ? 34.746 51.438 34.973 1.00 11.91 75 ASP A CA 1
ATOM 600 C C . ASP A 1 77 ? 33.513 52.336 34.928 1.00 11.56 75 ASP A C 1
ATOM 601 O O . ASP A 1 77 ? 32.811 52.503 35.934 1.00 12.75 75 ASP A O 1
ATOM 606 N N . ASP A 1 78 ? 33.214 52.848 33.742 1.00 12.10 76 ASP A N 1
ATOM 607 C CA . ASP A 1 78 ? 32.076 53.697 33.471 1.00 11.85 76 ASP A CA 1
ATOM 608 C C . ASP A 1 78 ? 31.066 53.098 32.576 1.00 11.87 76 ASP A C 1
ATOM 609 O O . ASP A 1 78 ? 30.106 53.759 32.192 1.00 13.74 76 ASP A O 1
ATOM 614 N N . TYR A 1 79 ? 31.227 51.857 32.127 1.00 11.94 77 TYR A N 1
ATOM 615 C CA . TYR A 1 79 ? 30.263 51.160 31.294 1.00 11.94 77 TYR A CA 1
ATOM 616 C C . TYR A 1 79 ? 30.236 49.722 31.779 1.00 12.03 77 TYR A C 1
ATOM 617 O O . TYR A 1 79 ? 31.238 49.022 31.764 1.00 12.57 77 TYR A O 1
ATOM 626 N N . THR A 1 80 ? 29.067 49.322 32.298 1.00 13.27 78 THR A N 1
ATOM 627 C CA . THR A 1 80 ? 28.956 47.996 32.872 1.00 13.28 78 THR A CA 1
ATOM 628 C C . THR A 1 80 ? 28.299 47.072 31.881 1.00 13.09 78 THR A C 1
ATOM 629 O O . THR A 1 80 ? 27.112 47.249 31.545 1.00 13.81 78 THR A O 1
ATOM 633 N N . GLN A 1 81 ? 29.026 46.067 31.416 1.00 12.44 79 GLN A N 1
ATOM 634 C CA . GLN A 1 81 ? 28.490 45.054 30.549 1.00 12.51 79 GLN A CA 1
ATOM 635 C C . GLN A 1 81 ? 27.703 44.039 31.395 1.00 11.90 79 GLN A C 1
ATOM 636 O O . GLN A 1 81 ? 28.257 43.572 32.408 1.00 12.82 79 GLN A O 1
ATOM 642 N N . LYS A 1 82 ? 26.487 43.726 31.020 1.00 12.21 80 LYS A N 1
ATOM 643 C CA . LYS A 1 82 ? 25.599 42.891 31.862 1.00 13.24 80 LYS A CA 1
ATOM 644 C C . LYS A 1 82 ? 24.900 41.875 31.067 1.00 14.03 80 LYS A C 1
ATOM 645 O O . LYS A 1 82 ? 24.326 40.979 31.692 1.00 20.84 80 LYS A O 1
ATOM 651 N N . THR A 1 83 ? 25.037 41.734 29.812 1.00 14.29 81 THR A N 1
ATOM 652 C CA . THR A 1 83 ? 24.224 40.837 28.941 1.00 15.45 81 THR A CA 1
ATOM 653 C C . THR A 1 83 ? 24.975 39.578 28.653 1.00 14.23 81 THR A C 1
ATOM 654 O O . THR A 1 83 ? 26.031 39.563 28.007 1.00 14.12 81 THR A O 1
ATOM 658 N N . MET A 1 84 ? 24.457 38.439 29.175 1.00 14.20 82 MET A N 1
ATOM 659 C CA . MET A 1 84 ? 25.133 37.190 29.022 1.00 14.63 82 MET A CA 1
ATOM 660 C C . MET A 1 84 ? 24.703 36.550 27.710 1.00 12.85 82 MET A C 1
ATOM 661 O O . MET A 1 84 ? 23.818 35.668 27.636 1.00 14.90 82 MET A O 1
ATOM 666 N N . ASP A 1 85 ? 25.280 37.082 26.636 1.00 12.28 83 ASP A N 1
ATOM 667 C CA . ASP A 1 85 ? 24.956 36.669 25.277 1.00 12.11 83 ASP A CA 1
ATOM 668 C C . ASP A 1 85 ? 26.303 36.601 24.563 1.00 11.96 83 ASP A C 1
ATOM 669 O O . ASP A 1 85 ? 27.083 37.567 24.624 1.00 12.11 83 ASP A O 1
ATOM 674 N N . GLY A 1 86 ? 26.596 35.452 23.955 1.00 12.31 84 GLY A N 1
ATOM 675 C CA . GLY A 1 86 ? 27.877 35.191 23.352 1.00 13.00 84 GLY A CA 1
ATOM 676 C C . GLY A 1 86 ? 28.195 36.076 22.139 1.00 12.05 84 GLY A C 1
ATOM 677 O O . GLY A 1 86 ? 29.350 36.034 21.660 1.00 13.68 84 GLY A O 1
ATOM 678 N N . HIS A 1 87 ? 27.268 36.859 21.656 1.00 11.06 85 HIS A N 1
ATOM 679 C CA . HIS A 1 87 ? 27.561 37.769 20.596 1.00 10.72 85 HIS A CA 1
ATOM 680 C C . HIS A 1 87 ? 28.209 39.056 21.108 1.00 10.43 85 HIS A C 1
ATOM 681 O O . HIS A 1 87 ? 28.803 39.795 20.274 1.00 10.51 85 HIS A O 1
ATOM 688 N N . ASN A 1 88 ? 28.149 39.313 22.381 1.00 10.20 86 ASN A N 1
ATOM 689 C CA . ASN A 1 88 ? 28.366 40.663 22.931 1.00 10.15 86 ASN A CA 1
ATOM 690 C C . ASN A 1 88 ? 29.843 40.946 23.248 1.00 9.85 86 ASN A C 1
ATOM 691 O O . ASN A 1 88 ? 30.171 41.428 24.338 1.00 11.32 86 ASN A O 1
ATOM 696 N N . MET A 1 89 ? 30.682 40.690 22.275 1.00 9.98 87 MET A N 1
ATOM 697 C CA . MET A 1 89 ? 32.125 40.803 22.371 1.00 9.96 87 MET A CA 1
ATOM 698 C C . MET A 1 89 ? 32.623 42.217 22.099 1.00 9.68 87 MET A C 1
ATOM 699 O O . MET A 1 89 ? 31.837 43.161 21.872 1.00 10.24 87 MET A O 1
ATOM 704 N N . ILE A 1 90 ? 33.954 42.355 22.149 1.00 9.78 88 ILE A N 1
ATOM 705 C CA . ILE A 1 90 ? 34.660 43.615 21.982 1.00 9.44 88 ILE A CA 1
ATOM 706 C C . ILE A 1 90 ? 35.544 43.547 20.724 1.00 9.43 88 ILE A C 1
ATOM 707 O O . ILE A 1 90 ? 36.296 42.563 20.567 1.00 10.22 88 ILE A O 1
ATOM 712 N N . SER A 1 91 ? 35.523 44.583 19.895 1.00 9.39 89 SER A N 1
ATOM 713 C CA . SER A 1 91 ? 36.531 44.777 18.861 1.00 9.88 89 SER A CA 1
ATOM 714 C C . SER A 1 91 ? 37.241 46.088 19.074 1.00 9.73 89 SER A C 1
ATOM 715 O O . SER A 1 91 ? 36.676 47.082 19.548 1.00 10.34 89 SER A O 1
ATOM 718 N N . MET A 1 92 ? 38.522 46.088 18.720 1.00 10.01 90 MET A N 1
ATOM 719 C CA . MET A 1 92 ? 39.436 47.239 18.873 1.00 10.08 90 MET A CA 1
ATOM 720 C C . MET A 1 92 ? 40.067 47.556 17.500 1.00 10.16 90 MET A C 1
ATOM 721 O O . MET A 1 92 ? 40.336 46.662 16.699 1.00 10.51 90 MET A O 1
ATOM 726 N N . GLY A 1 93 ? 40.334 48.844 17.286 1.00 10.33 91 GLY A N 1
ATOM 727 C CA . GLY A 1 93 ? 41.064 49.301 16.136 1.00 10.85 91 GLY A CA 1
ATOM 728 C C . GLY A 1 93 ? 41.976 50.454 16.513 1.00 10.86 91 GLY A C 1
ATOM 729 O O . GLY A 1 93 ? 41.719 51.181 17.479 1.00 11.39 91 GLY A O 1
ATOM 730 N N . ILE A 1 94 ? 43.055 50.631 15.754 1.00 10.69 92 ILE A N 1
ATOM 731 C CA . ILE A 1 94 ? 44.032 51.720 16.034 1.00 11.51 92 ILE A CA 1
ATOM 732 C C . ILE A 1 94 ? 44.315 52.429 14.734 1.00 11.32 92 ILE A C 1
ATOM 733 O O . ILE A 1 94 ? 44.847 51.804 13.788 1.00 12.69 92 ILE A O 1
ATOM 738 N N . SER A 1 95 ? 43.976 53.686 14.667 1.00 11.65 93 SER A N 1
ATOM 739 C CA . SER A 1 95 ? 44.148 54.508 13.458 1.00 12.16 93 SER A CA 1
ATOM 740 C C . SER A 1 95 ? 45.537 55.171 13.481 1.00 12.59 93 SER A C 1
ATOM 741 O O . SER A 1 95 ? 46.240 55.208 14.463 1.00 13.58 93 SER A O 1
ATOM 744 N N . GLY A 1 96 ? 45.836 55.817 12.340 1.00 12.89 94 GLY A N 1
ATOM 745 C CA . GLY A 1 96 ? 47.203 56.328 12.112 1.00 14.07 94 GLY A CA 1
ATOM 746 C C . GLY A 1 96 ? 47.466 57.648 12.747 1.00 15.01 94 GLY A C 1
ATOM 747 O O . GLY A 1 96 ? 48.672 58.053 12.777 1.00 16.24 94 GLY A O 1
ATOM 748 N N . ASP A 1 97 ? 46.497 58.241 13.385 1.00 14.08 95 ASP A N 1
ATOM 749 C CA . ASP A 1 97 ? 46.704 59.299 14.405 1.00 14.97 95 ASP A CA 1
ATOM 750 C C . ASP A 1 97 ? 47.051 58.746 15.772 1.00 14.46 95 ASP A C 1
ATOM 751 O O . ASP A 1 97 ? 47.269 59.528 16.710 1.00 15.72 95 ASP A O 1
ATOM 756 N N . GLY A 1 98 ? 47.132 57.449 15.918 1.00 13.92 96 GLY A N 1
ATOM 757 C CA . GLY A 1 98 ? 47.411 56.824 17.198 1.00 14.04 96 GLY A CA 1
ATOM 758 C C . GLY A 1 98 ? 46.177 56.623 18.066 1.00 12.79 96 GLY A C 1
ATOM 759 O O . GLY A 1 98 ? 46.395 56.180 19.223 1.00 13.39 96 GLY A O 1
ATOM 760 N N . LYS A 1 99 ? 44.991 56.989 17.646 1.00 12.37 97 LYS A N 1
ATOM 761 C CA . LYS A 1 99 ? 43.846 56.785 18.514 1.00 12.10 97 LYS A CA 1
ATOM 762 C C . LYS A 1 99 ? 43.395 55.347 18.523 1.00 11.77 97 LYS A C 1
ATOM 763 O O . LYS A 1 99 ? 43.429 54.632 17.517 1.00 12.15 97 LYS A O 1
ATOM 769 N N . ILE A 1 100 ? 42.959 54.931 19.720 1.00 11.45 98 ILE A N 1
ATOM 770 C CA . ILE A 1 100 ? 42.427 53.588 19.950 1.00 10.99 98 ILE A CA 1
ATOM 771 C C . ILE A 1 100 ? 40.950 53.652 20.036 1.00 10.74 98 ILE A C 1
ATOM 772 O O . ILE A 1 100 ? 40.388 54.475 20.776 1.00 11.69 98 ILE A O 1
ATOM 777 N N . HIS A 1 101 ? 40.264 52.815 19.233 1.00 10.60 99 HIS A N 1
ATOM 778 C CA . HIS A 1 101 ? 38.827 52.746 19.120 1.00 10.82 99 HIS A CA 1
ATOM 779 C C . HIS A 1 101 ? 38.360 51.434 19.678 1.00 10.09 99 HIS A C 1
ATOM 780 O O . HIS A 1 101 ? 38.958 50.386 19.421 1.00 10.79 99 HIS A O 1
ATOM 787 N N . LEU A 1 102 ? 37.190 51.463 20.350 1.00 9.93 100 LEU A N 1
ATOM 788 C CA . LEU A 1 102 ? 36.568 50.262 20.910 1.00 9.94 100 LEU A CA 1
ATOM 789 C C . LEU A 1 102 ? 35.120 50.245 20.553 1.00 10.44 100 LEU A C 1
ATOM 790 O O . LEU A 1 102 ? 34.420 51.285 20.654 1.00 10.35 100 LEU A O 1
ATOM 795 N N . SER A 1 103 ? 34.581 49.068 20.212 1.00 9.72 101 SER A N 1
ATOM 796 C CA . SER A 1 103 ? 33.132 48.929 20.040 1.00 9.84 101 SER A CA 1
ATOM 797 C C . SER A 1 103 ? 32.754 47.574 20.582 1.00 10.12 101 SER A C 1
ATOM 798 O O . SER A 1 103 ? 33.494 46.587 20.391 1.00 10.72 101 SER A O 1
ATOM 801 N N . PHE A 1 104 ? 31.660 47.492 21.327 1.00 9.75 102 PHE A N 1
ATOM 802 C CA . PHE A 1 104 ? 31.441 46.331 22.203 1.00 9.73 102 PHE A CA 1
ATOM 803 C C . PHE A 1 104 ? 29.998 46.175 22.613 1.00 10.06 102 PHE A C 1
ATOM 804 O O . PHE A 1 104 ? 29.188 47.124 22.575 1.00 10.36 102 PHE A O 1
ATOM 812 N N . ASP A 1 105 ? 29.705 44.962 23.067 1.00 9.83 103 ASP A N 1
ATOM 813 C CA . ASP A 1 105 ? 28.493 44.676 23.809 1.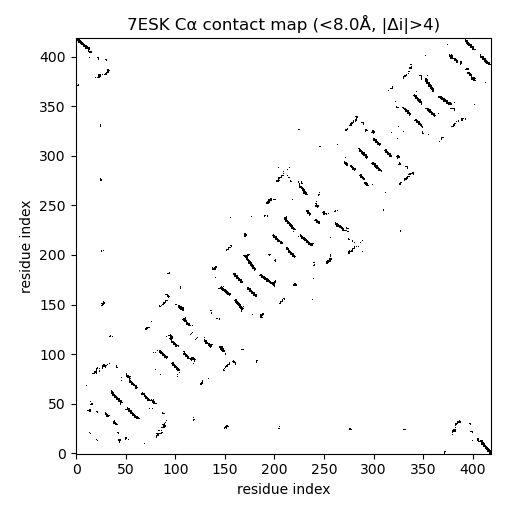00 10.66 103 ASP A CA 1
ATOM 814 C C . ASP A 1 105 ? 27.224 44.814 22.981 1.00 10.45 103 ASP A C 1
ATOM 815 O O . ASP A 1 105 ? 26.236 45.450 23.400 1.00 10.92 103 ASP A O 1
ATOM 820 N N . HIS A 1 106 ? 27.176 44.114 21.830 1.00 10.01 104 HIS A N 1
ATOM 821 C CA . HIS A 1 106 ? 25.982 44.201 20.980 1.00 10.47 104 HIS A CA 1
ATOM 822 C C . HIS A 1 106 ? 25.409 42.855 20.615 1.00 10.41 104 HIS A C 1
ATOM 823 O O . HIS A 1 106 ? 26.058 41.977 20.018 1.00 10.75 104 HIS A O 1
ATOM 830 N N . HIS A 1 107 ? 24.075 42.757 20.766 1.00 10.65 105 HIS A N 1
ATOM 831 C CA . HIS A 1 107 ? 23.310 41.770 19.995 1.00 11.11 105 HIS A CA 1
ATOM 832 C C . HIS A 1 107 ? 22.013 42.482 19.596 1.00 10.64 105 HIS A C 1
ATOM 833 O O . HIS A 1 107 ? 21.064 42.593 20.442 1.00 11.94 105 HIS A O 1
ATOM 840 N N . ASP A 1 108 ? 21.951 42.986 18.403 1.00 11.27 106 ASP A N 1
ATOM 841 C CA . ASP A 1 108 ? 20.758 43.649 17.876 1.00 11.61 106 ASP A CA 1
ATOM 842 C C . ASP A 1 108 ? 20.363 44.843 18.747 1.00 11.84 106 ASP A C 1
ATOM 843 O O . ASP A 1 108 ? 19.148 44.984 19.119 1.00 12.81 106 ASP A O 1
ATOM 848 N N . VAL A 1 109 ? 21.306 45.727 19.058 1.00 11.49 107 VAL A N 1
ATOM 849 C CA . VAL A 1 109 ? 21.092 46.903 19.872 1.00 12.11 107 VAL A CA 1
ATOM 850 C C . VAL A 1 109 ? 21.825 48.089 19.258 1.00 11.26 107 VAL A C 1
ATOM 851 O O . VAL A 1 109 ? 22.605 47.922 18.300 1.00 11.41 107 VAL A O 1
ATOM 855 N N . PRO A 1 110 ? 21.676 49.305 19.772 1.00 11.67 108 PRO A N 1
ATOM 856 C CA . PRO A 1 110 ? 22.409 50.417 19.192 1.00 11.46 108 PRO A CA 1
ATOM 857 C C . PRO A 1 110 ? 23.910 50.318 19.430 1.00 10.91 108 PRO A C 1
ATOM 858 O O . PRO A 1 110 ? 24.337 49.762 20.431 1.00 11.27 108 PRO A O 1
ATOM 862 N N . ILE A 1 111 ? 24.661 50.917 18.546 1.00 11.27 109 ILE A N 1
ATOM 863 C CA . ILE A 1 111 ? 26.129 50.915 18.688 1.00 10.96 109 ILE A CA 1
ATOM 864 C C . ILE A 1 111 ? 26.526 51.435 20.044 1.00 10.59 109 ILE A C 1
ATOM 865 O O . ILE A 1 111 ? 25.965 52.426 20.571 1.00 11.29 109 ILE A O 1
ATOM 870 N N . ASN A 1 112 ? 27.612 50.828 20.554 1.00 10.78 110 ASN A N 1
ATOM 871 C CA . ASN A 1 112 ? 28.388 51.281 21.700 1.00 10.91 110 ASN A CA 1
ATOM 872 C C . ASN A 1 112 ? 29.813 51.459 21.193 1.00 10.35 110 ASN A C 1
ATOM 873 O O . ASN A 1 112 ? 30.433 50.478 20.691 1.00 10.83 110 ASN A O 1
ATOM 878 N N . TYR A 1 113 ? 30.323 52.674 21.261 1.00 10.45 111 TYR A N 1
ATOM 879 C CA . TYR A 1 113 ? 31.620 52.995 20.713 1.00 10.52 111 TYR A CA 1
ATOM 880 C C . TYR A 1 113 ? 32.350 53.981 21.588 1.00 10.39 111 TYR A C 1
ATOM 881 O O . TYR A 1 113 ? 31.671 54.886 22.202 1.00 11.09 111 TYR A O 1
ATOM 890 N N . ARG A 1 114 ? 33.654 53.897 21.667 1.00 10.26 112 ARG A N 1
ATOM 891 C CA . ARG A 1 114 ? 34.409 54.995 22.307 1.00 10.90 112 ARG A CA 1
ATOM 892 C C . ARG A 1 114 ? 35.785 55.052 21.718 1.00 10.56 112 ARG A C 1
ATOM 893 O O . ARG A 1 114 ? 36.273 54.091 21.056 1.00 11.23 112 ARG A O 1
ATOM 901 N N . ILE A 1 115 ? 36.430 56.194 21.908 1.00 11.22 113 ILE A N 1
ATOM 902 C CA . ILE A 1 115 ? 37.763 56.433 21.362 1.00 11.33 113 ILE A CA 1
ATOM 903 C C . ILE A 1 115 ? 38.633 57.095 22.411 1.00 11.04 113 ILE A C 1
ATOM 904 O O . ILE A 1 115 ? 38.137 57.772 23.339 1.00 12.31 113 ILE A O 1
ATOM 909 N N . SER A 1 116 ? 39.925 56.929 22.276 1.00 11.20 114 SER A N 1
ATOM 910 C CA . SER A 1 116 ? 40.857 57.642 23.146 1.00 11.88 114 SER A CA 1
ATOM 911 C C . SER A 1 116 ? 40.751 59.131 22.841 1.00 12.65 114 SER A C 1
ATOM 912 O O . SER A 1 116 ? 40.514 59.571 21.755 1.00 13.47 114 SER A O 1
ATOM 915 N N . LYS A 1 117 ? 41.004 59.918 23.900 1.00 13.65 115 LYS A N 1
ATOM 916 C CA . LYS A 1 117 ? 41.003 61.416 23.747 1.00 15.80 115 LYS A CA 1
ATOM 917 C C . LYS A 1 117 ? 42.097 61.869 22.802 1.00 15.51 115 LYS A C 1
ATOM 918 O O . LYS A 1 117 ? 41.872 62.736 21.899 1.00 20.03 115 LYS A O 1
ATOM 924 N N . ASN A 1 118 ? 43.271 61.340 22.963 1.00 16.87 116 ASN A N 1
ATOM 925 C CA . ASN A 1 118 ? 44.536 61.662 22.218 1.00 16.84 116 ASN A CA 1
ATOM 926 C C . ASN A 1 118 ? 45.056 60.468 21.524 1.00 15.18 116 ASN A C 1
ATOM 927 O O . ASN A 1 118 ? 44.569 59.304 21.738 1.00 14.73 116 ASN A O 1
ATOM 932 N N . GLY A 1 119 ? 46.057 60.640 20.673 1.00 15.52 117 GLY A N 1
ATOM 933 C CA . GLY A 1 119 ? 46.631 59.533 19.942 1.00 15.51 117 GLY A CA 1
ATOM 934 C C . GLY A 1 119 ? 47.630 58.750 20.717 1.00 15.45 117 GLY A C 1
ATOM 935 O O . GLY A 1 119 ? 48.831 58.755 20.440 1.00 16.07 117 GLY A O 1
ATOM 936 N N . ILE A 1 120 ? 47.125 58.026 21.710 1.00 14.16 118 ILE A N 1
ATOM 937 C CA . ILE A 1 120 ? 47.923 57.378 22.727 1.00 15.27 118 ILE A CA 1
ATOM 938 C C . ILE A 1 120 ? 48.774 56.260 22.211 1.00 14.67 118 ILE A C 1
ATOM 939 O O . ILE A 1 120 ? 49.703 55.851 22.912 1.00 15.52 118 ILE A O 1
ATOM 944 N N . ALA A 1 121 ? 48.533 55.710 21.017 1.00 13.79 119 ALA A N 1
ATOM 945 C CA . ALA A 1 121 ? 49.409 54.741 20.435 1.00 13.47 119 ALA A CA 1
ATOM 946 C C . ALA A 1 121 ? 50.552 55.377 19.600 1.00 14.18 119 ALA A C 1
ATOM 947 O O . ALA A 1 121 ? 51.462 54.661 19.181 1.00 14.64 119 ALA A O 1
ATOM 949 N N . LYS A 1 122 ? 50.441 56.665 19.368 1.00 14.79 120 LYS A N 1
ATOM 950 C CA . LYS A 1 122 ? 51.460 57.448 18.618 1.00 16.51 120 LYS A CA 1
ATOM 951 C C . LYS A 1 122 ? 52.269 58.293 19.601 1.00 16.83 120 LYS A C 1
ATOM 952 O O . LYS A 1 122 ? 53.529 58.135 19.624 1.00 19.87 120 LYS A O 1
ATOM 958 N N . ASP A 1 123 ? 51.645 59.135 20.321 1.00 17.77 121 ASP A N 1
ATOM 959 C CA . ASP A 1 123 ? 52.247 59.929 21.443 1.00 19.63 121 ASP A CA 1
ATOM 960 C C . ASP A 1 123 ? 52.020 59.147 22.724 1.00 17.07 121 ASP A C 1
ATOM 961 O O . ASP A 1 123 ? 50.935 59.294 23.310 1.00 18.42 121 ASP A O 1
ATOM 966 N N . VAL A 1 124 ? 52.897 58.289 23.072 1.00 18.25 122 VAL A N 1
ATOM 967 C CA . VAL A 1 124 ? 52.635 57.242 24.054 1.00 17.51 122 VAL A CA 1
ATOM 968 C C . VAL A 1 124 ? 52.645 57.838 25.458 1.00 16.37 122 VAL A C 1
ATOM 969 O O . VAL A 1 124 ? 53.708 58.415 25.859 1.00 19.25 122 VAL A O 1
ATOM 973 N N . PRO A 1 125 ? 51.615 57.782 26.252 1.00 15.49 123 PRO A N 1
ATOM 974 C CA . PRO A 1 125 ? 51.652 58.446 27.575 1.00 15.90 123 PRO A CA 1
ATOM 975 C C . PRO A 1 125 ? 52.360 57.564 28.543 1.00 15.04 123 PRO A C 1
ATOM 976 O O . PRO A 1 125 ? 52.429 56.335 28.466 1.00 16.16 123 PRO A O 1
ATOM 980 N N . SER A 1 126 ? 52.947 58.227 29.592 1.00 15.22 124 SER A N 1
ATOM 981 C CA . SER A 1 126 ? 53.656 57.471 30.609 1.00 16.26 124 SER A CA 1
ATOM 982 C C . SER A 1 126 ? 52.752 56.550 31.362 1.00 17.09 124 SER A C 1
ATOM 983 O O . SER A 1 126 ? 53.139 55.394 31.598 1.00 19.58 124 SER A O 1
ATOM 986 N N . LYS A 1 127 ? 51.667 57.025 31.839 1.00 16.25 125 LYS A N 1
ATOM 987 C CA . LYS A 1 127 ? 50.735 56.236 32.686 1.00 18.84 125 LYS A CA 1
ATOM 988 C C . LYS A 1 127 ? 49.590 55.777 31.790 1.00 17.84 125 LYS A C 1
ATOM 989 O O . LYS A 1 127 ? 49.085 56.484 31.019 1.00 21.57 125 LYS A O 1
ATOM 995 N N . TRP A 1 128 ? 49.110 54.621 32.137 1.00 15.58 126 TRP A N 1
ATOM 996 C CA . TRP A 1 128 ? 48.066 53.933 31.363 1.00 12.96 126 TRP A CA 1
ATOM 997 C C . TRP A 1 128 ? 46.820 53.860 32.253 1.00 14.09 126 TRP A C 1
ATOM 998 O O . TRP A 1 128 ? 46.722 53.015 33.136 1.00 14.82 126 TRP A O 1
ATOM 1009 N N . THR A 1 129 ? 45.890 54.769 32.040 1.00 13.34 127 THR A N 1
ATOM 1010 C CA . THR A 1 129 ? 44.744 54.976 32.881 1.00 14.54 127 THR A CA 1
ATOM 1011 C C . THR A 1 129 ? 43.477 55.176 32.089 1.00 13.09 127 THR A C 1
ATOM 1012 O O . THR A 1 129 ? 43.493 55.588 30.931 1.00 13.52 127 THR A O 1
ATOM 1016 N N . SER A 1 130 ? 42.352 54.916 32.742 1.00 13.95 128 SER A N 1
ATOM 1017 C CA . SER A 1 130 ? 41.080 55.019 32.067 1.00 14.84 128 SER A CA 1
ATOM 1018 C C . SER A 1 130 ? 40.733 56.366 31.639 1.00 14.81 128 SER A C 1
ATOM 1019 O O . SER A 1 130 ? 39.894 56.526 30.704 1.00 16.47 128 SER A O 1
ATOM 1022 N N . ASP A 1 131 ? 41.281 57.407 32.256 1.00 14.15 129 ASP A N 1
ATOM 1023 C CA . ASP A 1 131 ? 40.986 58.757 31.837 1.00 16.62 129 ASP A CA 1
ATOM 1024 C C . ASP A 1 131 ? 41.555 59.076 30.466 1.00 15.58 129 ASP A C 1
ATOM 1025 O O . ASP A 1 131 ? 41.392 60.172 29.942 1.00 16.95 129 ASP A O 1
ATOM 1030 N N . LEU A 1 132 ? 42.333 58.148 29.852 1.00 14.45 130 LEU A N 1
ATOM 1031 C CA . LEU A 1 132 ? 42.766 58.286 28.460 1.00 14.45 130 LEU A CA 1
ATOM 1032 C C . LEU A 1 132 ? 41.614 58.145 27.445 1.00 13.11 130 LEU A C 1
ATOM 1033 O O . LEU A 1 132 ? 41.792 58.510 26.304 1.00 15.13 130 LEU A O 1
ATOM 1038 N N . PHE A 1 133 ? 40.481 57.664 27.867 1.00 12.52 131 PHE A N 1
ATOM 1039 C CA . PHE A 1 133 ? 39.338 57.384 26.952 1.00 12.56 131 PHE A CA 1
ATOM 1040 C C . PHE A 1 133 ? 38.195 58.365 27.137 1.00 13.61 131 PHE A C 1
ATOM 1041 O O . PHE A 1 133 ? 37.839 58.692 28.287 1.00 14.40 131 PHE A O 1
ATOM 1049 N N . ASP A 1 134 ? 37.577 58.747 26.041 1.00 12.38 132 ASP A N 1
ATOM 1050 C CA . ASP A 1 134 ? 36.329 59.503 26.069 1.00 12.57 132 ASP A CA 1
ATOM 1051 C C . ASP A 1 134 ? 35.173 58.610 26.335 1.00 11.73 132 ASP A C 1
ATOM 1052 O O . ASP A 1 134 ? 35.269 57.364 26.360 1.00 11.95 132 ASP A O 1
ATOM 1057 N N . PRO A 1 135 ? 33.990 59.187 26.660 1.00 12.35 133 PRO A N 1
ATOM 1058 C CA . PRO A 1 135 ? 32.816 58.422 27.040 1.00 12.42 133 PRO A CA 1
ATOM 1059 C C . PRO A 1 135 ? 32.290 57.521 25.973 1.00 12.72 133 PRO A C 1
ATOM 1060 O O . PRO A 1 135 ? 32.482 57.780 24.769 1.00 12.97 133 PRO A O 1
ATOM 1064 N N . VAL A 1 136 ? 31.523 56.531 26.396 1.00 12.02 134 VAL A N 1
ATOM 1065 C CA . VAL A 1 136 ? 30.742 55.738 25.418 1.00 12.05 134 VAL A CA 1
ATOM 1066 C C . VAL A 1 136 ? 29.713 56.584 24.716 1.00 12.05 134 VAL A C 1
ATOM 1067 O O . VAL A 1 136 ? 28.937 57.313 25.399 1.00 14.68 134 VAL A O 1
ATOM 1071 N N . VAL A 1 137 ? 29.670 56.475 23.440 1.00 11.53 135 VAL A N 1
ATOM 1072 C CA . VAL A 1 137 ? 28.664 57.139 22.603 1.00 12.53 135 VAL A CA 1
ATOM 1073 C C . VAL A 1 137 ? 27.978 56.127 21.742 1.00 11.52 135 VAL A C 1
ATOM 1074 O O . VAL A 1 137 ? 28.368 54.916 21.702 1.00 11.98 135 VAL A O 1
ATOM 1078 N N . HIS A 1 138 ? 26.920 56.561 21.066 1.00 11.48 136 HIS A N 1
ATOM 1079 C CA . HIS A 1 138 ? 26.016 55.668 20.332 1.00 11.40 136 HIS A CA 1
ATOM 1080 C C . HIS A 1 138 ? 25.779 56.205 18.938 1.00 11.70 136 HIS A C 1
ATOM 1081 O O . HIS A 1 138 ? 24.680 56.148 18.403 1.00 12.03 136 HIS A O 1
ATOM 1088 N N . GLU A 1 139 ? 26.854 56.641 18.329 1.00 12.11 137 GLU A N 1
ATOM 1089 C CA . GLU A 1 139 ? 26.877 57.175 16.971 1.00 11.97 137 GLU A CA 1
ATOM 1090 C C . GLU A 1 139 ? 28.350 57.326 16.570 1.00 11.56 137 GLU A C 1
ATOM 1091 O O . GLU A 1 139 ? 29.250 57.154 17.395 1.00 13.44 137 GLU A O 1
ATOM 1097 N N . LEU A 1 140 ? 28.570 57.691 15.308 1.00 12.02 138 LEU A N 1
ATOM 1098 C CA . LEU A 1 140 ? 29.920 57.854 14.738 1.00 11.59 138 LEU A CA 1
ATOM 1099 C C . LEU A 1 140 ? 29.987 59.286 14.214 1.00 12.76 138 LEU A C 1
ATOM 1100 O O . LEU A 1 140 ? 29.427 59.623 13.183 1.00 13.47 138 LEU A O 1
ATOM 1105 N N . VAL A 1 141 ? 30.633 60.201 14.960 1.00 13.45 139 VAL A N 1
ATOM 1106 C CA . VAL A 1 141 ? 30.608 61.637 14.641 1.00 14.31 139 VAL A CA 1
ATOM 1107 C C . VAL A 1 141 ? 31.077 61.893 13.250 1.00 13.86 139 VAL A C 1
ATOM 1108 O O . VAL A 1 141 ? 32.209 61.510 12.915 1.00 14.39 139 VAL A O 1
ATOM 1112 N N . GLY A 1 142 ? 30.310 62.614 12.421 1.00 14.25 140 GLY A N 1
ATOM 1113 C CA . GLY A 1 142 ? 30.547 62.874 11.073 1.00 15.77 140 GLY A CA 1
ATOM 1114 C C . GLY A 1 142 ? 29.719 62.021 10.147 1.00 15.86 140 GLY A C 1
ATOM 1115 O O . GLY A 1 142 ? 29.548 62.376 8.972 1.00 16.63 140 GLY A O 1
ATOM 1116 N N . SER A 1 143 ? 29.276 60.843 10.632 1.00 13.94 141 SER A N 1
ATOM 1117 C CA . SER A 1 143 ? 28.533 59.874 9.824 1.00 13.44 141 SER A CA 1
ATOM 1118 C C . SER A 1 143 ? 27.064 59.916 10.122 1.00 13.85 141 SER A C 1
ATOM 1119 O O . SER A 1 143 ? 26.588 60.935 10.665 1.00 15.76 141 SER A O 1
ATOM 1122 N N . GLN A 1 144 ? 26.324 58.895 9.750 1.00 13.17 142 GLN A N 1
ATOM 1123 C CA . GLN A 1 144 ? 24.906 58.836 9.975 1.00 13.77 142 GLN A CA 1
ATOM 1124 C C . GLN A 1 144 ? 24.535 57.337 10.216 1.00 12.82 142 GLN A C 1
ATOM 1125 O O . GLN A 1 144 ? 25.229 56.448 9.733 1.00 13.72 142 GLN A O 1
ATOM 1131 N N . GLY A 1 145 ? 23.440 57.186 10.827 1.00 13.29 143 GLY A N 1
ATOM 1132 C CA . GLY A 1 145 ? 22.831 55.850 11.049 1.00 12.67 143 GLY A CA 1
ATOM 1133 C C . GLY A 1 145 ? 22.330 55.203 9.787 1.00 13.16 143 GLY A C 1
ATOM 1134 O O . GLY A 1 145 ? 22.430 55.781 8.706 1.00 13.75 143 GLY A O 1
ATOM 1135 N N . PRO A 1 146 ? 21.801 54.001 9.908 1.00 12.80 144 PRO A N 1
ATOM 1136 C CA . PRO A 1 146 ? 21.368 53.426 11.165 1.00 12.61 144 PRO A CA 1
ATOM 1137 C C . PRO A 1 146 ? 22.481 52.862 12.026 1.00 12.23 144 PRO A C 1
ATOM 1138 O O . PRO A 1 146 ? 23.422 52.262 11.556 1.00 13.37 144 PRO A O 1
ATOM 1142 N N . TYR A 1 147 ? 22.280 53.023 13.334 1.00 11.89 145 TYR A N 1
ATOM 1143 C CA . TYR A 1 147 ? 23.183 52.491 14.338 1.00 11.98 145 TYR A CA 1
ATOM 1144 C C . TYR A 1 147 ? 22.587 51.328 15.101 1.00 11.55 145 TYR A C 1
ATOM 1145 O O . TYR A 1 147 ? 23.227 50.822 16.040 1.00 12.10 145 TYR A O 1
ATOM 1154 N N . SER A 1 148 ? 21.373 50.936 14.767 1.00 11.58 146 SER A N 1
ATOM 1155 C CA . SER A 1 148 ? 20.652 49.854 15.441 1.00 11.74 146 SER A CA 1
ATOM 1156 C C . SER A 1 148 ? 19.738 49.177 14.472 1.00 11.89 146 SER A C 1
ATOM 1157 O O . SER A 1 148 ? 19.267 49.904 13.540 1.00 12.93 146 SER A O 1
ATOM 1160 N N . PRO A 1 149 ? 19.395 47.922 14.632 1.00 11.88 147 PRO A N 1
ATOM 1161 C CA . PRO A 1 149 ? 19.955 46.984 15.616 1.00 11.60 147 PRO A CA 1
ATOM 1162 C C . PRO A 1 149 ? 21.268 46.427 15.095 1.00 10.98 147 PRO A C 1
ATOM 1163 O O . PRO A 1 149 ? 21.332 45.806 14.028 1.00 11.46 147 PRO A O 1
ATOM 1167 N N . LEU A 1 150 ? 22.338 46.673 15.839 1.00 10.52 148 LEU A N 1
ATOM 1168 C CA . LEU A 1 150 ? 23.709 46.342 15.461 1.00 10.64 148 LEU A CA 1
ATOM 1169 C C . LEU A 1 150 ? 24.175 45.087 16.126 1.00 10.30 148 LEU A C 1
ATOM 1170 O O . LEU A 1 150 ? 23.934 44.859 17.291 1.00 10.62 148 LEU A O 1
ATOM 1175 N N . THR A 1 151 ? 24.906 44.292 15.313 1.00 10.07 149 THR A N 1
ATOM 1176 C CA . THR A 1 151 ? 25.693 43.185 15.853 1.00 10.33 149 THR A CA 1
ATOM 1177 C C . THR A 1 151 ? 26.984 43.112 15.046 1.00 9.53 149 THR A C 1
ATOM 1178 O O . THR A 1 151 ? 27.023 43.457 13.860 1.00 10.09 149 THR A O 1
ATOM 1182 N N . TYR A 1 152 ? 28.069 42.653 15.696 1.00 9.60 150 TYR A N 1
ATOM 1183 C CA . TYR A 1 152 ? 29.335 42.273 15.022 1.00 9.66 150 TYR A CA 1
ATOM 1184 C C . TYR A 1 152 ? 30.147 43.448 14.528 1.00 9.40 150 TYR A C 1
ATOM 1185 O O . TYR A 1 152 ? 30.492 43.543 13.358 1.00 9.88 150 TYR A O 1
ATOM 1194 N N . PRO A 1 153 ? 30.602 44.334 15.426 1.00 9.60 151 PRO A N 1
ATOM 1195 C CA . PRO A 1 153 ? 31.512 45.380 14.994 1.00 9.44 151 PRO A CA 1
ATOM 1196 C C . PRO A 1 153 ? 32.885 44.829 14.593 1.00 9.27 151 PRO A C 1
ATOM 1197 O O . PRO A 1 153 ? 33.437 44.023 15.350 1.00 9.98 151 PRO A O 1
ATOM 1201 N N . ARG A 1 154 ? 33.398 45.255 13.446 1.00 9.38 152 ARG A N 1
ATOM 1202 C CA . ARG A 1 154 ? 34.679 44.799 12.929 1.00 9.61 152 ARG A CA 1
ATOM 1203 C C . ARG A 1 154 ? 35.457 45.995 12.454 1.00 10.19 152 ARG A C 1
ATOM 1204 O O . ARG A 1 154 ? 34.913 46.801 11.650 1.00 10.71 152 ARG A O 1
ATOM 1212 N N . PHE A 1 155 ? 36.725 46.151 12.845 1.00 9.85 153 PHE A N 1
ATOM 1213 C CA . PHE A 1 155 ? 37.580 47.231 12.381 1.00 10.21 153 PHE A CA 1
ATOM 1214 C C . PHE A 1 155 ? 38.601 46.692 11.383 1.00 10.25 153 PHE A C 1
ATOM 1215 O O . PHE A 1 155 ? 39.080 45.581 11.494 1.00 11.13 153 PHE A O 1
ATOM 1223 N N . GLU A 1 156 ? 38.969 47.572 10.426 1.00 10.59 154 GLU A N 1
ATOM 1224 C CA . GLU A 1 156 ? 40.052 47.245 9.498 1.00 10.46 154 GLU A CA 1
ATOM 1225 C C . GLU A 1 156 ? 40.871 48.497 9.239 1.00 10.71 154 GLU A C 1
ATOM 1226 O O . GLU A 1 156 ? 40.370 49.487 8.719 1.00 10.93 154 GLU A O 1
ATOM 1232 N N . PRO A 1 157 ? 42.189 48.458 9.551 1.00 11.06 155 PRO A N 1
ATOM 1233 C CA . PRO A 1 157 ? 43.053 49.634 9.313 1.00 11.73 155 PRO A CA 1
ATOM 1234 C C . PRO A 1 157 ? 43.442 49.705 7.859 1.00 12.10 155 PRO A C 1
ATOM 1235 O O . PRO A 1 157 ? 43.913 48.722 7.262 1.00 14.74 155 PRO A O 1
ATOM 1239 N N . LEU A 1 158 ? 43.311 50.883 7.271 1.00 12.03 156 LEU A N 1
ATOM 1240 C CA . LEU A 1 158 ? 43.652 51.122 5.853 1.00 12.22 156 LEU A CA 1
ATOM 1241 C C . LEU A 1 158 ? 45.075 51.626 5.710 1.00 13.05 156 LEU A C 1
ATOM 1242 O O . LEU A 1 158 ? 45.798 51.928 6.689 1.00 16.60 156 LEU A O 1
ATOM 1247 N N . GLY A 1 159 ? 45.539 51.816 4.497 1.00 12.82 157 GLY A N 1
ATOM 1248 C CA . GLY A 1 159 ? 46.943 52.153 4.249 1.00 12.92 157 GLY A CA 1
ATOM 1249 C C . GLY A 1 159 ? 47.304 53.562 4.540 1.00 13.68 157 GLY A C 1
ATOM 1250 O O . GLY A 1 159 ? 48.524 53.797 4.737 1.00 15.97 157 GLY A O 1
ATOM 1251 N N . ASN A 1 160 ? 46.396 54.480 4.643 1.00 13.32 158 ASN A N 1
ATOM 1252 C CA . ASN A 1 160 ? 46.674 55.887 4.903 1.00 13.15 158 ASN A CA 1
ATOM 1253 C C . ASN A 1 160 ? 46.445 56.301 6.289 1.00 13.14 158 ASN A C 1
ATOM 1254 O O . ASN A 1 160 ? 46.500 57.488 6.597 1.00 15.25 158 ASN A O 1
ATOM 1259 N N . GLY A 1 161 ? 46.258 55.367 7.215 1.00 13.61 159 GLY A N 1
ATOM 1260 C CA . GLY A 1 161 ? 45.945 55.640 8.609 1.00 13.69 159 GLY A CA 1
ATOM 1261 C C . GLY A 1 161 ? 44.488 55.625 8.955 1.00 12.39 159 GLY A C 1
ATOM 1262 O O . GLY A 1 161 ? 44.147 55.627 10.155 1.00 12.88 159 GLY A O 1
ATOM 1263 N N . ASP A 1 162 ? 43.617 55.594 7.974 1.00 12.65 160 ASP A N 1
ATOM 1264 C CA . ASP A 1 162 ? 42.177 55.589 8.234 1.00 11.96 160 ASP A CA 1
ATOM 1265 C C . ASP A 1 162 ? 41.760 54.182 8.728 1.00 11.55 160 ASP A C 1
ATOM 1266 O O . ASP A 1 162 ? 42.520 53.217 8.695 1.00 12.47 160 ASP A O 1
ATOM 1271 N N . LEU A 1 163 ? 40.509 54.111 9.196 1.00 12.00 161 LEU A N 1
ATOM 1272 C CA . LEU A 1 163 ? 40.003 52.888 9.809 1.00 11.39 161 LEU A CA 1
ATOM 1273 C C . LEU A 1 163 ? 38.621 52.624 9.352 1.00 12.37 161 LEU A C 1
ATOM 1274 O O . LEU A 1 163 ? 37.781 53.560 9.478 1.00 14.30 161 LEU A O 1
ATOM 1279 N N . LEU A 1 164 ? 38.287 51.444 8.893 1.00 10.90 162 LEU A N 1
ATOM 1280 C CA . LEU A 1 164 ? 36.925 51.083 8.635 1.00 10.88 162 LEU A CA 1
ATOM 1281 C C . LEU A 1 164 ? 36.296 50.460 9.875 1.00 10.62 162 LEU A C 1
ATOM 1282 O O . LEU A 1 164 ? 36.991 49.771 10.636 1.00 10.93 162 LEU A O 1
ATOM 1287 N N . LEU A 1 165 ? 35.000 50.672 10.041 1.00 10.29 163 LEU A N 1
ATOM 1288 C CA . LEU A 1 165 ? 34.159 49.955 11.016 1.00 10.41 163 LEU A CA 1
ATOM 1289 C C . LEU A 1 165 ? 32.987 49.411 10.270 1.00 10.31 163 LEU A C 1
ATOM 1290 O O . LEU A 1 165 ? 32.279 50.172 9.545 1.00 11.00 163 LEU A O 1
ATOM 1295 N N . GLU A 1 166 ? 32.789 48.110 10.361 1.00 9.96 164 GLU A N 1
ATOM 1296 C CA . GLU A 1 166 ? 31.756 47.370 9.623 1.00 10.02 164 GLU A CA 1
ATOM 1297 C C . GLU A 1 166 ? 30.878 46.622 10.627 1.00 9.79 164 GLU A C 1
ATOM 1298 O O . GLU A 1 166 ? 31.353 46.239 11.700 1.00 9.86 164 GLU A O 1
ATOM 1304 N N . PHE A 1 167 ? 29.604 46.409 10.295 1.00 9.60 165 PHE A N 1
ATOM 1305 C CA . PHE A 1 167 ? 28.723 45.690 11.154 1.00 9.78 165 PHE A CA 1
ATOM 1306 C C . PHE A 1 167 ? 27.418 45.342 10.456 1.00 9.51 165 PHE A C 1
ATOM 1307 O O . PHE A 1 167 ? 27.120 45.886 9.375 1.00 10.36 165 PHE A O 1
ATOM 1315 N N . ARG A 1 168 ? 26.643 44.467 11.064 1.00 9.67 166 ARG A N 1
ATOM 1316 C CA . ARG A 1 168 ? 25.307 44.111 10.598 1.00 9.93 166 ARG A CA 1
ATOM 1317 C C . ARG A 1 168 ? 24.258 44.984 11.277 1.00 10.45 166 ARG A C 1
ATOM 1318 O O . ARG A 1 168 ? 24.274 45.157 12.488 1.00 11.00 166 ARG A O 1
ATOM 1326 N N . ILE A 1 169 ? 23.310 45.486 10.459 1.00 10.59 167 ILE A N 1
ATOM 1327 C CA . ILE A 1 169 ? 22.099 46.130 10.936 1.00 11.19 167 ILE A CA 1
ATOM 1328 C C . ILE A 1 169 ? 20.939 45.239 10.555 1.00 11.61 167 ILE A C 1
ATOM 1329 O O . ILE A 1 169 ? 20.720 44.978 9.356 1.00 12.14 167 ILE A O 1
ATOM 1334 N N . GLY A 1 170 ? 20.203 44.766 11.548 1.00 11.61 168 GLY A N 1
ATOM 1335 C CA . GLY A 1 170 ? 19.084 43.834 11.339 1.00 12.50 168 GLY A CA 1
ATOM 1336 C C . GLY A 1 170 ? 19.184 42.721 12.318 1.00 11.63 168 GLY A C 1
ATOM 1337 O O . GLY A 1 170 ? 19.501 42.992 13.491 1.00 13.54 168 GLY A O 1
ATOM 1338 N N . GLN A 1 171 ? 18.947 41.500 11.926 1.00 12.51 169 GLN A N 1
ATOM 1339 C CA . GLN A 1 171 ? 18.930 40.345 12.795 1.00 13.50 169 GLN A CA 1
ATOM 1340 C C . GLN A 1 171 ? 19.404 39.119 12.004 1.00 12.00 169 GLN A C 1
ATOM 1341 O O . GLN A 1 171 ? 19.470 39.098 10.813 1.00 12.39 169 GLN A O 1
ATOM 1347 N N . SER A 1 172 ? 19.674 38.035 12.764 1.00 12.42 170 SER A N 1
ATOM 1348 C CA . SER A 1 172 ? 19.964 36.762 12.122 1.00 12.66 170 SER A CA 1
ATOM 1349 C C . SER A 1 172 ? 18.794 36.307 11.267 1.00 12.46 170 SER A C 1
ATOM 1350 O O . SER A 1 172 ? 17.643 36.228 11.822 1.00 13.85 170 SER A O 1
ATOM 1353 N N . GLY A 1 173 ? 19.000 36.022 10.042 1.00 12.36 171 GLY A N 1
ATOM 1354 C CA . GLY A 1 173 ? 17.940 35.649 9.137 1.00 12.49 171 GLY A CA 1
ATOM 1355 C C . GLY A 1 173 ? 17.280 36.819 8.417 1.00 12.41 171 GLY A C 1
ATOM 1356 O O . GLY A 1 173 ? 16.423 36.552 7.559 1.00 12.83 171 GLY A O 1
ATOM 1357 N N . SER A 1 174 ? 17.652 38.055 8.703 1.00 12.13 172 SER A N 1
ATOM 1358 C CA . SER A 1 174 ? 17.118 39.196 7.958 1.00 12.25 172 SER A CA 1
ATOM 1359 C C . SER A 1 174 ? 17.957 40.427 8.311 1.00 11.92 172 SER A C 1
ATOM 1360 O O . SER A 1 174 ? 17.683 41.110 9.288 1.00 12.65 172 SER A O 1
ATOM 1363 N N . GLY A 1 175 ? 18.992 40.686 7.546 1.00 11.51 173 GLY A N 1
ATOM 1364 C CA . GLY A 1 175 ? 19.846 41.797 7.871 1.00 12.20 173 GLY A CA 1
ATOM 1365 C C . GLY A 1 175 ? 20.753 42.166 6.752 1.00 11.46 173 GLY A C 1
ATOM 1366 O O . GLY A 1 175 ? 20.872 41.426 5.739 1.00 11.21 173 GLY A O 1
ATOM 1367 N N . ASP A 1 176 ? 21.370 43.328 6.899 1.00 11.32 174 ASP A N 1
ATOM 1368 C CA . ASP A 1 176 ? 22.259 43.987 5.937 1.00 10.78 174 ASP A CA 1
ATOM 1369 C C . ASP A 1 176 ? 23.540 44.393 6.618 1.00 10.66 174 ASP A C 1
ATOM 1370 O O . ASP A 1 176 ? 23.535 44.499 7.870 1.00 11.78 174 ASP A O 1
ATOM 1375 N N . SER A 1 177 ? 24.580 44.706 5.911 1.00 10.22 175 SER A N 1
ATOM 1376 C CA . SER A 1 177 ? 25.817 45.199 6.529 1.00 10.65 175 SER A CA 1
ATOM 1377 C C . SER A 1 177 ? 26.245 46.505 5.930 1.00 10.37 175 SER A C 1
ATOM 1378 O O . SER A 1 177 ? 26.040 46.784 4.728 1.00 11.23 175 SER A O 1
ATOM 1381 N N . TYR A 1 178 ? 26.895 47.331 6.765 1.00 10.56 176 TYR A N 1
ATOM 1382 C CA . TYR A 1 178 ? 27.296 48.701 6.503 1.00 11.01 176 TYR A CA 1
ATOM 1383 C C . TYR A 1 178 ? 28.749 48.909 6.794 1.00 10.31 176 TYR A C 1
ATOM 1384 O O . TYR A 1 178 ? 29.340 48.195 7.640 1.00 11.05 176 TYR A O 1
ATOM 1393 N N . ILE A 1 179 ? 29.376 49.893 6.121 1.00 10.84 177 ILE A N 1
ATOM 1394 C CA . ILE A 1 179 ? 30.731 50.271 6.377 1.00 10.94 177 ILE A CA 1
ATOM 1395 C C . ILE A 1 179 ? 30.791 51.792 6.704 1.00 11.16 177 ILE A C 1
ATOM 1396 O O . ILE A 1 179 ? 30.133 52.583 5.955 1.00 11.68 177 ILE A O 1
ATOM 1401 N N . HIS A 1 180 ? 31.575 52.162 7.675 1.00 10.38 178 HIS A N 1
ATOM 1402 C CA . HIS A 1 180 ? 31.904 53.540 8.004 1.00 11.19 178 HIS A CA 1
ATOM 1403 C C . HIS A 1 180 ? 33.389 53.687 7.930 1.00 10.83 178 HIS A C 1
ATOM 1404 O O . HIS A 1 180 ? 34.146 52.750 8.267 1.00 11.44 178 HIS A O 1
ATOM 1411 N N . ARG A 1 181 ? 33.868 54.907 7.582 1.00 11.17 179 ARG A N 1
ATOM 1412 C CA . ARG A 1 181 ? 35.290 55.140 7.477 1.00 11.17 179 ARG A CA 1
ATOM 1413 C C . ARG A 1 181 ? 35.686 56.308 8.385 1.00 12.12 179 ARG A C 1
ATOM 1414 O O . ARG A 1 181 ? 35.131 57.414 8.268 1.00 12.98 179 ARG A O 1
ATOM 1422 N N . TYR A 1 182 ? 36.690 56.097 9.228 1.00 11.45 180 TYR A N 1
ATOM 1423 C CA . TYR A 1 182 ? 37.243 57.128 10.109 1.00 11.80 180 TYR A CA 1
ATOM 1424 C C . TYR A 1 182 ? 38.504 57.697 9.426 1.00 11.58 180 TYR A C 1
ATOM 1425 O O . TYR A 1 182 ? 39.422 56.986 9.050 1.00 12.54 180 TYR A O 1
ATOM 1434 N N . SER A 1 183 ? 38.487 59.027 9.313 1.00 13.01 181 SER A N 1
ATOM 1435 C CA . SER A 1 183 ? 39.670 59.752 8.823 1.00 13.73 181 SER A CA 1
ATOM 1436 C C . SER A 1 183 ? 40.645 60.092 9.903 1.00 13.86 181 SER A C 1
ATOM 1437 O O . SER A 1 183 ? 40.301 60.839 10.828 1.00 14.99 181 SER A O 1
ATOM 1440 N N . ALA A 1 184 ? 41.840 59.578 9.807 1.00 13.41 182 ALA A N 1
ATOM 1441 C CA . ALA A 1 184 ? 42.852 59.932 10.772 1.00 15.29 182 ALA A CA 1
ATOM 1442 C C . ALA A 1 184 ? 43.290 61.419 10.615 1.00 15.82 182 ALA A C 1
ATOM 1443 O O . ALA A 1 184 ? 43.964 61.918 11.529 1.00 20.23 182 ALA A O 1
ATOM 1445 N N . SER A 1 185 ? 43.063 62.017 9.487 1.00 16.08 183 SER A N 1
ATOM 1446 C CA . SER A 1 185 ? 43.452 63.431 9.281 1.00 17.06 183 SER A CA 1
ATOM 1447 C C . SER A 1 185 ? 42.427 64.355 9.851 1.00 17.78 183 SER A C 1
ATOM 1448 O O . SER A 1 185 ? 42.795 65.440 10.365 1.00 23.19 183 SER A O 1
ATOM 1451 N N . THR A 1 186 ? 41.148 64.087 9.785 1.00 17.42 184 THR A N 1
ATOM 1452 C CA . THR A 1 186 ? 40.166 64.977 10.328 1.00 19.06 184 THR A CA 1
ATOM 1453 C C . THR A 1 186 ? 39.518 64.567 11.601 1.00 16.84 184 THR A C 1
ATOM 1454 O O . THR A 1 186 ? 38.854 65.371 12.294 1.00 18.00 184 THR A O 1
ATOM 1458 N N . GLY A 1 187 ? 39.652 63.297 11.979 1.00 15.39 185 GLY A N 1
ATOM 1459 C CA . GLY A 1 187 ? 38.975 62.774 13.121 1.00 15.72 185 GLY A CA 1
ATOM 1460 C C . GLY A 1 187 ? 37.483 62.555 12.958 1.00 14.93 185 GLY A C 1
ATOM 1461 O O . GLY A 1 187 ? 36.769 62.294 13.927 1.00 17.50 185 GLY A O 1
ATOM 1462 N N . LYS A 1 188 ? 36.992 62.579 11.737 1.00 14.53 186 LYS A N 1
ATOM 1463 C CA . LYS A 1 188 ? 35.591 62.419 11.461 1.00 15.65 186 LYS A CA 1
ATOM 1464 C C . LYS A 1 188 ? 35.367 61.037 10.792 1.00 13.18 186 LYS A C 1
ATOM 1465 O O . LYS A 1 188 ? 36.150 60.562 10.021 1.00 14.16 186 LYS A O 1
ATOM 1471 N N . TRP A 1 189 ? 34.190 60.531 11.096 1.00 13.71 187 TRP A N 1
ATOM 1472 C CA . TRP A 1 189 ? 33.637 59.343 10.385 1.00 13.13 187 TRP A CA 1
ATOM 1473 C C . TRP A 1 189 ? 32.851 59.754 9.194 1.00 13.77 187 TRP A C 1
ATOM 1474 O O . TRP A 1 189 ? 32.237 60.864 9.174 1.00 15.93 187 TRP A O 1
ATOM 1485 N N . GLN A 1 190 ? 32.736 58.914 8.195 1.00 13.78 188 GLN A N 1
ATOM 1486 C CA . GLN A 1 190 ? 31.835 59.074 7.077 1.00 15.03 188 GLN A CA 1
ATOM 1487 C C . GLN A 1 190 ? 31.156 57.818 6.726 1.00 13.27 188 GLN A C 1
ATOM 1488 O O . GLN A 1 190 ? 31.737 56.700 6.950 1.00 15.08 188 GLN A O 1
ATOM 1494 N N . ALA A 1 191 ? 29.953 57.850 6.229 1.00 13.42 189 ALA A N 1
ATOM 1495 C CA . ALA A 1 191 ? 29.186 56.687 5.913 1.00 14.03 189 ALA A CA 1
ATOM 1496 C C . ALA A 1 191 ? 29.479 56.206 4.534 1.00 13.33 189 ALA A C 1
ATOM 1497 O O . ALA A 1 191 ? 29.279 56.936 3.542 1.00 15.47 189 ALA A O 1
ATOM 1499 N N . TYR A 1 192 ? 29.953 54.973 4.366 1.00 13.36 190 TYR A N 1
ATOM 1500 C CA . TYR A 1 192 ? 30.101 54.360 3.065 1.00 15.37 190 TYR A CA 1
ATOM 1501 C C . TYR A 1 192 ? 28.822 53.656 2.740 1.00 14.65 190 TYR A C 1
ATOM 1502 O O . TYR A 1 192 ? 28.672 53.221 1.563 1.00 19.22 190 TYR A O 1
ATOM 1511 N N . GLY A 1 193 ? 27.887 53.502 3.614 1.00 14.53 191 GLY A N 1
ATOM 1512 C CA . GLY A 1 193 ? 26.597 52.994 3.361 1.00 14.72 191 GLY A CA 1
ATOM 1513 C C . GLY A 1 193 ? 26.447 51.439 3.432 1.00 12.74 191 GLY A C 1
ATOM 1514 O O . GLY A 1 193 ? 27.392 50.751 3.817 1.00 13.82 191 GLY A O 1
ATOM 1515 N N . MET A 1 194 ? 25.279 50.994 3.048 1.00 12.96 192 MET A N 1
ATOM 1516 C CA . MET A 1 194 ? 25.014 49.543 3.009 1.00 11.99 192 MET A CA 1
ATOM 1517 C C . MET A 1 194 ? 25.813 48.949 1.887 1.00 11.64 192 MET A C 1
ATOM 1518 O O . MET A 1 194 ? 25.693 49.391 0.725 1.00 13.46 192 MET A O 1
ATOM 1523 N N . TYR A 1 195 ? 26.583 47.904 2.169 1.00 12.19 193 TYR A N 1
ATOM 1524 C CA . TYR A 1 195 ? 27.358 47.253 1.127 1.00 11.74 193 TYR A CA 1
ATOM 1525 C C . TYR A 1 195 ? 26.882 45.877 0.762 1.00 12.01 193 TYR A C 1
ATOM 1526 O O . TYR A 1 195 ? 27.186 45.407 -0.318 1.00 12.09 193 TYR A O 1
ATOM 1535 N N . ILE A 1 196 ? 26.162 45.218 1.667 1.00 11.63 194 ILE A N 1
ATOM 1536 C CA A ILE A 1 196 ? 25.541 43.972 1.350 0.50 11.79 194 ILE A CA 1
ATOM 1537 C CA B ILE A 1 196 ? 25.545 43.879 1.438 0.50 11.44 194 ILE A CA 1
ATOM 1538 C C . ILE A 1 196 ? 24.137 43.994 1.978 1.00 10.67 194 ILE A C 1
ATOM 1539 O O . ILE A 1 196 ? 23.960 44.430 3.101 1.00 11.25 194 ILE A O 1
ATOM 1548 N N . GLN A 1 197 ? 23.164 43.552 1.192 1.00 10.81 195 GLN A N 1
ATOM 1549 C CA . GLN A 1 197 ? 21.757 43.566 1.558 1.00 11.20 195 GLN A CA 1
ATOM 1550 C C . GLN A 1 197 ? 21.219 42.144 1.566 1.00 10.92 195 GLN A C 1
ATOM 1551 O O . GLN A 1 197 ? 21.305 41.437 0.569 1.00 12.14 195 GLN A O 1
ATOM 1557 N N . GLY A 1 198 ? 20.644 41.751 2.669 1.00 11.42 196 GLY A N 1
ATOM 1558 C CA . GLY A 1 198 ? 19.951 40.499 2.749 1.00 11.97 196 GLY A CA 1
ATOM 1559 C C . GLY A 1 198 ? 18.633 40.438 1.988 1.00 12.48 196 GLY A C 1
ATOM 1560 O O . GLY A 1 198 ? 18.163 41.490 1.494 1.00 13.80 196 GLY A O 1
ATOM 1561 N N . ASP A 1 199 ? 18.083 39.276 1.867 1.00 12.54 197 ASP A N 1
ATOM 1562 C CA . ASP A 1 199 ? 16.819 39.058 1.135 1.00 13.08 197 ASP A CA 1
ATOM 1563 C C . ASP A 1 199 ? 16.026 38.035 1.887 1.00 12.42 197 ASP A C 1
ATOM 1564 O O . ASP A 1 199 ? 16.062 36.859 1.530 1.00 13.06 197 ASP A O 1
ATOM 1569 N N . ASP A 1 200 ? 15.448 38.455 2.981 1.00 12.82 198 ASP A N 1
ATOM 1570 C CA A ASP A 1 200 ? 14.943 37.547 3.987 0.50 13.03 198 ASP A CA 1
ATOM 1571 C CA B ASP A 1 200 ? 14.934 37.513 3.981 0.50 13.47 198 ASP A CA 1
ATOM 1572 C C . ASP A 1 200 ? 15.979 36.528 4.457 1.00 12.21 198 ASP A C 1
ATOM 1573 O O . ASP A 1 200 ? 15.714 35.388 4.744 1.00 12.97 198 ASP A O 1
ATOM 1582 N N . ASN A 1 201 ? 17.224 37.042 4.547 1.00 11.83 199 ASN A N 1
ATOM 1583 C CA . ASN A 1 201 ? 18.380 36.283 5.040 1.00 11.35 199 ASN A CA 1
ATOM 1584 C C . ASN A 1 201 ? 19.381 37.327 5.452 1.00 10.80 199 ASN A C 1
ATOM 1585 O O . ASN A 1 201 ? 19.144 38.529 5.394 1.00 11.60 199 ASN A O 1
ATOM 1590 N N . ASN A 1 202 ? 20.579 36.881 5.912 1.00 10.92 200 ASN A N 1
ATOM 1591 C CA . ASN A 1 202 ? 21.696 37.782 6.130 1.00 10.66 200 ASN A CA 1
ATOM 1592 C C . ASN A 1 202 ? 22.987 37.180 5.734 1.00 10.36 200 ASN A C 1
ATOM 1593 O O . ASN A 1 202 ? 23.231 35.985 5.949 1.00 11.28 200 ASN A O 1
ATOM 1598 N N . ALA A 1 203 ? 23.879 37.973 5.220 1.00 10.30 201 ALA A N 1
ATOM 1599 C CA . ALA A 1 203 ? 25.270 37.565 5.008 1.00 10.16 201 ALA A CA 1
ATOM 1600 C C . ALA A 1 203 ? 26.039 37.582 6.331 1.00 10.51 201 ALA A C 1
ATOM 1601 O O . ALA A 1 203 ? 25.908 38.513 7.138 1.00 10.32 201 ALA A O 1
ATOM 1603 N N . TYR A 1 204 ? 26.867 36.541 6.489 1.00 10.25 202 TYR A N 1
ATOM 1604 C CA . TYR A 1 204 ? 27.779 36.442 7.612 1.00 10.20 202 TYR A CA 1
ATOM 1605 C C . TYR A 1 204 ? 29.197 36.456 7.082 1.00 9.65 202 TYR A C 1
ATOM 1606 O O . TYR A 1 204 ? 29.666 35.449 6.544 1.00 10.26 202 TYR A O 1
ATOM 1615 N N . ILE A 1 205 ? 29.855 37.609 7.142 1.00 9.83 203 ILE A N 1
ATOM 1616 C CA . ILE A 1 205 ? 31.243 37.700 6.655 1.00 9.89 203 ILE A CA 1
ATOM 1617 C C . ILE A 1 205 ? 32.194 37.011 7.611 1.00 9.79 203 ILE A C 1
ATOM 1618 O O . ILE A 1 205 ? 31.926 36.865 8.808 1.00 10.46 203 ILE A O 1
ATOM 1623 N N . ASN A 1 206 ? 33.369 36.643 7.090 1.00 9.76 204 ASN A N 1
ATOM 1624 C CA . ASN A 1 206 ? 34.394 35.982 7.847 1.00 9.82 204 ASN A CA 1
ATOM 1625 C C . ASN A 1 206 ? 35.423 36.926 8.443 1.00 10.61 204 ASN A C 1
ATOM 1626 O O . ASN A 1 206 ? 36.213 36.510 9.299 1.00 10.89 204 ASN A O 1
ATOM 1631 N N . GLY A 1 207 ? 35.424 38.181 8.012 1.00 10.02 205 GLY A N 1
ATOM 1632 C CA . GLY A 1 207 ? 36.445 39.149 8.388 1.00 10.61 205 GLY A CA 1
ATOM 1633 C C . GLY A 1 207 ? 36.539 40.189 7.329 1.00 10.26 205 GLY A C 1
ATOM 1634 O O . GLY A 1 207 ? 35.879 40.109 6.286 1.00 10.30 205 GLY A O 1
ATOM 1635 N N . LEU A 1 208 ? 37.410 41.176 7.578 1.00 10.50 206 LEU A N 1
ATOM 1636 C CA . LEU A 1 208 ? 37.829 42.129 6.547 1.00 10.52 206 LEU A CA 1
ATOM 1637 C C . LEU A 1 208 ? 39.323 41.957 6.371 1.00 10.30 206 LEU A C 1
ATOM 1638 O O . LEU A 1 208 ? 40.077 41.853 7.353 1.00 11.05 206 LEU A O 1
ATOM 1643 N N . ASP A 1 209 ? 39.794 41.978 5.141 1.00 10.41 207 ASP A N 1
ATOM 1644 C CA . ASP A 1 209 ? 41.232 41.865 4.879 1.00 10.30 207 ASP A CA 1
ATOM 1645 C C . ASP A 1 209 ? 41.641 42.901 3.890 1.00 10.90 207 ASP A C 1
ATOM 1646 O O . ASP A 1 209 ? 41.252 42.854 2.717 1.00 12.29 207 ASP A O 1
ATOM 1651 N N . TYR A 1 210 ? 42.431 43.909 4.332 1.00 12.47 208 TYR A N 1
ATOM 1652 C CA . TYR A 1 210 ? 42.925 44.953 3.442 1.00 12.34 208 TYR A CA 1
ATOM 1653 C C . TYR A 1 210 ? 44.416 44.738 3.132 1.00 12.50 208 TYR A C 1
ATOM 1654 O O . TYR A 1 210 ? 45.186 44.495 4.058 1.00 13.56 208 TYR A O 1
ATOM 1663 N N . LEU A 1 211 ? 44.787 44.915 1.887 1.00 12.50 209 LEU A N 1
ATOM 1664 C CA . LEU A 1 211 ? 46.211 44.797 1.476 1.00 13.56 209 LEU A CA 1
ATOM 1665 C C . LEU A 1 211 ? 46.435 45.567 0.229 1.00 14.20 209 LEU A C 1
ATOM 1666 O O . LEU A 1 211 ? 45.769 45.384 -0.752 1.00 14.33 209 LEU A O 1
ATOM 1671 N N . ASP A 1 212 ? 47.394 46.554 0.252 1.00 15.46 210 ASP A N 1
ATOM 1672 C CA . ASP A 1 212 ? 47.890 47.190 -0.974 1.00 17.16 210 ASP A CA 1
ATOM 1673 C C . ASP A 1 212 ? 46.795 47.782 -1.709 1.00 17.08 210 ASP A C 1
ATOM 1674 O O . ASP A 1 212 ? 46.746 47.582 -2.977 1.00 21.01 210 ASP A O 1
ATOM 1679 N N . GLY A 1 213 ? 45.876 48.467 -1.036 1.00 15.92 211 GLY A N 1
ATOM 1680 C CA . GLY A 1 213 ? 44.847 49.139 -1.730 1.00 16.97 211 GLY A CA 1
ATOM 1681 C C . GLY A 1 213 ? 43.548 48.393 -2.076 1.00 16.20 211 GLY A C 1
ATOM 1682 O O . GLY A 1 213 ? 42.632 48.908 -2.643 1.00 18.54 211 GLY A O 1
ATOM 1683 N N . LYS A 1 214 ? 43.485 47.121 -1.691 1.00 14.31 212 LYS A N 1
ATOM 1684 C CA . LYS A 1 214 ? 42.291 46.273 -1.973 1.00 13.80 212 LYS A CA 1
ATOM 1685 C C . LYS A 1 214 ? 41.741 45.721 -0.648 1.00 12.58 212 LYS A C 1
ATOM 1686 O O . LYS A 1 214 ? 42.513 45.361 0.234 1.00 13.13 212 LYS A O 1
ATOM 1692 N N . LEU A 1 215 ? 40.425 45.642 -0.618 1.00 12.53 213 LEU A N 1
ATOM 1693 C CA . LEU A 1 215 ? 39.702 45.137 0.559 1.00 11.56 213 LEU A CA 1
ATOM 1694 C C . LEU A 1 215 ? 38.959 43.865 0.128 1.00 11.76 213 LEU A C 1
ATOM 1695 O O . LEU A 1 215 ? 38.230 43.884 -0.851 1.00 13.03 213 LEU A O 1
ATOM 1700 N N . TYR A 1 216 ? 39.153 42.791 0.897 1.00 10.80 214 TYR A N 1
ATOM 1701 C CA . TYR A 1 216 ? 38.632 41.469 0.551 1.00 11.12 214 TYR A CA 1
ATOM 1702 C C . TYR A 1 216 ? 37.720 40.975 1.617 1.00 11.03 214 TYR A C 1
ATOM 1703 O O . TYR A 1 216 ? 38.025 41.082 2.821 1.00 11.33 214 TYR A O 1
ATOM 1712 N N . THR A 1 217 ? 36.618 40.341 1.229 1.00 10.50 215 THR A N 1
ATOM 1713 C CA . THR A 1 217 ? 35.763 39.654 2.194 1.00 10.80 215 THR A CA 1
ATOM 1714 C C . THR A 1 217 ? 35.138 38.439 1.578 1.00 10.36 215 THR A C 1
ATOM 1715 O O . THR A 1 217 ? 35.094 38.233 0.362 1.00 11.51 215 THR A O 1
ATOM 1719 N N . SER A 1 218 ? 34.660 37.571 2.487 1.00 9.99 216 SER A N 1
ATOM 1720 C CA . SER A 1 218 ? 34.015 36.306 2.145 1.00 10.41 216 SER A CA 1
ATOM 1721 C C . SER A 1 218 ? 32.906 36.054 3.129 1.00 9.64 216 SER A C 1
ATOM 1722 O O . SER A 1 218 ? 32.951 36.582 4.260 1.00 10.03 216 SER A O 1
ATOM 1725 N N . TRP A 1 219 ? 31.900 35.282 2.740 1.00 9.82 217 TRP A N 1
ATOM 1726 C CA . TRP A 1 219 ? 30.757 35.105 3.596 1.00 10.08 217 TRP A CA 1
ATOM 1727 C C . TRP A 1 219 ? 29.978 33.858 3.262 1.00 10.07 217 TRP A C 1
ATOM 1728 O O . TRP A 1 219 ? 30.159 33.222 2.216 1.00 10.66 217 TRP A O 1
ATOM 1739 N N . THR A 1 220 ? 29.078 33.512 4.184 1.00 9.94 218 THR A N 1
ATOM 1740 C CA . THR A 1 220 ? 28.005 32.556 3.907 1.00 10.22 218 THR A CA 1
ATOM 1741 C C . THR A 1 220 ? 26.676 33.270 4.106 1.00 10.42 218 THR A C 1
ATOM 1742 O O . THR A 1 220 ? 26.659 34.380 4.707 1.00 11.04 218 THR A O 1
ATOM 1746 N N . VAL A 1 221 ? 25.569 32.731 3.611 1.00 10.16 219 VAL A N 1
ATOM 1747 C CA . VAL A 1 221 ? 24.268 33.330 3.755 1.00 10.79 219 VAL A CA 1
ATOM 1748 C C . VAL A 1 221 ? 23.404 32.494 4.667 1.00 10.72 219 VAL A C 1
ATOM 1749 O O . VAL A 1 221 ? 23.295 31.290 4.482 1.00 11.44 219 VAL A O 1
ATOM 1753 N N . ARG A 1 222 ? 22.800 33.152 5.683 1.00 10.92 220 ARG A N 1
ATOM 1754 C CA . ARG A 1 222 ? 21.973 32.501 6.687 1.00 11.12 220 ARG A CA 1
ATOM 1755 C C . ARG A 1 222 ? 20.513 32.796 6.457 1.00 11.36 220 ARG A C 1
ATOM 1756 O O . ARG A 1 222 ? 20.103 33.961 6.456 1.00 11.72 220 ARG A O 1
ATOM 1764 N N . GLU A 1 223 ? 19.679 31.767 6.298 1.00 11.55 221 GLU A N 1
ATOM 1765 C CA . GLU A 1 223 ? 18.233 31.983 6.093 1.00 11.67 221 GLU A CA 1
ATOM 1766 C C . GLU A 1 223 ? 17.487 32.303 7.379 1.00 13.15 221 GLU A C 1
ATOM 1767 O O . GLU A 1 223 ? 16.554 33.168 7.290 1.00 14.67 221 GLU A O 1
ATOM 1773 N N . THR A 1 224 ? 17.783 31.629 8.467 1.00 12.58 222 THR A N 1
ATOM 1774 C CA . THR A 1 224 ? 16.972 31.774 9.671 1.00 13.38 222 THR A CA 1
ATOM 1775 C C . THR A 1 224 ? 17.818 31.829 10.892 1.00 13.18 222 THR A C 1
ATOM 1776 O O . THR A 1 224 ? 19.066 31.601 10.797 1.00 13.57 222 THR A O 1
ATOM 1780 N N . PRO A 1 225 ? 17.309 32.055 12.086 1.00 14.03 223 PRO A N 1
ATOM 1781 C CA . PRO A 1 225 ? 18.125 31.979 13.280 1.00 14.58 223 PRO A CA 1
ATOM 1782 C C . PRO A 1 225 ? 18.699 30.628 13.591 1.00 13.81 223 PRO A C 1
ATOM 1783 O O . PRO A 1 225 ? 19.511 30.511 14.485 1.00 15.80 223 PRO A O 1
ATOM 1787 N N . ASN A 1 226 ? 18.286 29.576 12.912 1.00 13.73 224 ASN A N 1
ATOM 1788 C CA . ASN A 1 226 ? 18.880 28.228 13.089 1.00 14.21 224 ASN A CA 1
ATOM 1789 C C . ASN A 1 226 ? 20.195 28.139 12.280 1.00 12.92 224 ASN A C 1
ATOM 1790 O O . ASN A 1 226 ? 20.168 28.361 11.045 1.00 12.86 224 ASN A O 1
ATOM 1795 N N . ALA A 1 227 ? 21.271 27.866 12.957 1.00 13.33 225 ALA A N 1
ATOM 1796 C CA . ALA A 1 227 ? 22.586 27.808 12.329 1.00 12.63 225 ALA A CA 1
ATOM 1797 C C . ALA A 1 227 ? 22.737 26.739 11.271 1.00 11.95 225 ALA A C 1
ATOM 1798 O O . ALA A 1 227 ? 23.668 26.809 10.491 1.00 12.26 225 ALA A O 1
ATOM 1800 N N . ASP A 1 228 ? 21.809 25.752 11.163 1.00 12.20 226 ASP A N 1
ATOM 1801 C CA . ASP A 1 228 ? 21.866 24.813 10.078 1.00 11.80 226 ASP A CA 1
ATOM 1802 C C . ASP A 1 228 ? 21.512 25.425 8.716 1.00 12.18 226 ASP A C 1
ATOM 1803 O O . ASP A 1 228 ? 21.691 24.790 7.687 1.00 12.66 226 ASP A O 1
ATOM 1808 N N . THR A 1 229 ? 21.047 26.685 8.721 1.00 12.41 227 THR A N 1
ATOM 1809 C CA . THR A 1 229 ? 20.528 27.292 7.468 1.00 11.72 227 THR A CA 1
ATOM 1810 C C . THR A 1 229 ? 21.516 28.205 6.786 1.00 11.00 227 THR A C 1
ATOM 1811 O O . THR A 1 229 ? 21.119 29.002 5.927 1.00 12.04 227 THR A O 1
ATOM 1815 N N . ASN A 1 230 ? 22.826 28.066 7.101 1.00 10.70 228 ASN A N 1
ATOM 1816 C CA . ASN A 1 230 ? 23.852 28.673 6.266 1.00 10.69 228 ASN A CA 1
ATOM 1817 C C . ASN A 1 230 ? 23.968 27.921 4.961 1.00 10.55 228 ASN A C 1
ATOM 1818 O O . ASN A 1 230 ? 23.927 26.690 4.926 1.00 11.73 228 ASN A O 1
ATOM 1823 N N . HIS A 1 231 ? 24.260 28.677 3.899 1.00 11.14 229 HIS A N 1
ATOM 1824 C CA . HIS A 1 231 ? 24.545 28.068 2.604 1.00 11.06 229 HIS A CA 1
ATOM 1825 C C . HIS A 1 231 ? 25.467 28.986 1.817 1.00 10.86 229 HIS A C 1
ATOM 1826 O O . HIS A 1 231 ? 25.361 30.211 1.856 1.00 11.00 229 HIS A O 1
ATOM 1833 N N . GLY A 1 232 ? 26.346 28.336 1.037 1.00 11.16 230 GLY A N 1
ATOM 1834 C CA . GLY A 1 232 ? 27.252 28.986 0.126 1.00 11.17 230 GLY A CA 1
ATOM 1835 C C . GLY A 1 232 ? 28.482 29.549 0.734 1.00 10.86 230 GLY A C 1
ATOM 1836 O O . GLY A 1 232 ? 28.506 29.931 1.914 1.00 10.97 230 GLY A O 1
ATOM 1837 N N . VAL A 1 233 ? 29.527 29.625 -0.081 1.00 11.15 231 VAL A N 1
ATOM 1838 C CA . VAL A 1 233 ? 30.766 30.390 0.260 1.00 10.76 231 VAL A CA 1
ATOM 1839 C C . VAL A 1 233 ? 30.914 31.430 -0.844 1.00 11.16 231 VAL A C 1
ATOM 1840 O O . VAL A 1 233 ? 30.964 31.035 -2.055 1.00 11.62 231 VAL A O 1
ATOM 1844 N N . TYR A 1 234 ? 30.937 32.683 -0.477 1.00 10.41 232 TYR A N 1
ATOM 1845 C CA . TYR A 1 234 ? 30.911 33.822 -1.358 1.00 10.94 232 TYR A CA 1
ATOM 1846 C C . TYR A 1 234 ? 32.140 34.698 -1.156 1.00 10.58 232 TYR A C 1
ATOM 1847 O O . TYR A 1 234 ? 32.713 34.674 -0.065 1.00 11.00 232 TYR A O 1
ATOM 1856 N N . PHE A 1 235 ? 32.482 35.502 -2.154 1.00 11.08 233 PHE A N 1
ATOM 1857 C CA . PHE A 1 235 ? 33.634 36.392 -2.134 1.00 11.12 233 PHE A CA 1
ATOM 1858 C C . PHE A 1 235 ? 33.404 37.631 -2.917 1.00 11.06 233 PHE A C 1
ATOM 1859 O O . PHE A 1 235 ? 32.763 37.596 -3.982 1.00 11.91 233 PHE A O 1
ATOM 1867 N N . ALA A 1 236 ? 33.962 38.725 -2.460 1.00 10.99 234 ALA A N 1
ATOM 1868 C CA . ALA A 1 236 ? 34.048 39.955 -3.264 1.00 11.63 234 ALA A CA 1
ATOM 1869 C C . ALA A 1 236 ? 35.230 40.747 -2.804 1.00 11.39 234 ALA A C 1
ATOM 1870 O O . ALA A 1 236 ? 35.704 40.596 -1.666 1.00 11.48 234 ALA A O 1
ATOM 1872 N N . TYR A 1 237 ? 35.672 41.717 -3.644 1.00 11.95 235 TYR A N 1
ATOM 1873 C CA . TYR A 1 237 ? 36.720 42.624 -3.233 1.00 11.68 235 TYR A CA 1
ATOM 1874 C C . TYR A 1 237 ? 36.393 44.024 -3.740 1.00 11.78 235 TYR A C 1
ATOM 1875 O O . TYR A 1 237 ? 35.587 44.214 -4.666 1.00 12.44 235 TYR A O 1
ATOM 1884 N N . SER A 1 238 ? 37.084 44.978 -3.141 1.00 12.55 236 SER A N 1
ATOM 1885 C CA . SER A 1 238 ? 36.921 46.390 -3.498 1.00 13.16 236 SER A CA 1
ATOM 1886 C C . SER A 1 238 ? 38.257 47.011 -3.699 1.00 13.26 236 SER A C 1
ATOM 1887 O O . SER A 1 238 ? 39.223 46.707 -3.037 1.00 14.06 236 SER A O 1
ATOM 1890 N N . ASN A 1 239 ? 38.305 47.986 -4.656 1.00 15.04 237 ASN A N 1
ATOM 1891 C CA . ASN A 1 239 ? 39.494 48.765 -4.904 1.00 16.11 237 ASN A CA 1
ATOM 1892 C C . ASN A 1 239 ? 39.368 50.146 -4.287 1.00 16.67 237 ASN A C 1
ATOM 1893 O O . ASN A 1 239 ? 40.462 50.900 -4.443 1.00 19.29 237 ASN A O 1
ATOM 1898 N N . ASP A 1 240 ? 38.316 50.503 -3.626 1.00 15.88 238 ASP A N 1
ATOM 1899 C CA . ASP A 1 240 ? 38.077 51.847 -3.110 1.00 16.28 238 ASP A CA 1
ATOM 1900 C C . ASP A 1 240 ? 37.604 51.828 -1.688 1.00 15.64 238 ASP A C 1
ATOM 1901 O O . ASP A 1 240 ? 36.881 52.638 -1.266 1.00 16.91 238 ASP A O 1
ATOM 1906 N N . ASP A 1 241 ? 38.120 50.806 -0.957 1.00 15.55 239 ASP A N 1
ATOM 1907 C CA . ASP A 1 241 ? 37.912 50.715 0.532 1.00 15.02 239 ASP A CA 1
ATOM 1908 C C . ASP A 1 241 ? 36.494 50.477 0.906 1.00 15.67 239 ASP A C 1
ATOM 1909 O O . ASP A 1 241 ? 36.069 50.782 2.005 1.00 16.13 239 ASP A O 1
ATOM 1914 N N . GLY A 1 242 ? 35.708 49.847 0.003 1.00 15.06 240 GLY A N 1
ATOM 1915 C CA . GLY A 1 242 ? 34.380 49.457 0.389 1.00 14.99 240 GLY A CA 1
ATOM 1916 C C . GLY A 1 242 ? 33.212 50.120 -0.261 1.00 14.23 240 GLY A C 1
ATOM 1917 O O . GLY A 1 242 ? 32.112 49.840 0.001 1.00 15.20 240 GLY A O 1
ATOM 1918 N N . LYS A 1 243 ? 33.527 51.142 -1.108 1.00 15.50 241 LYS A N 1
ATOM 1919 C CA . LYS A 1 243 ? 32.472 51.844 -1.794 1.00 17.52 241 LYS A CA 1
ATOM 1920 C C . LYS A 1 243 ? 31.874 51.033 -2.943 1.00 16.26 241 LYS A C 1
ATOM 1921 O O . LYS A 1 243 ? 30.669 50.994 -3.080 1.00 20.65 241 LYS A O 1
ATOM 1927 N N . THR A 1 244 ? 32.723 50.443 -3.737 1.00 15.64 242 THR A N 1
ATOM 1928 C CA . THR A 1 244 ? 32.277 49.616 -4.881 1.00 16.40 242 THR A CA 1
ATOM 1929 C C . THR A 1 244 ? 33.012 48.286 -4.848 1.00 14.52 242 THR A C 1
ATOM 1930 O O . THR A 1 244 ? 34.135 48.174 -4.403 1.00 15.00 242 THR A O 1
ATOM 1934 N N . TRP A 1 245 ? 32.378 47.265 -5.370 1.00 14.16 243 TRP A N 1
ATOM 1935 C CA . TRP A 1 245 ? 32.774 45.871 -5.197 1.00 12.91 243 TRP A CA 1
ATOM 1936 C C . TRP A 1 245 ? 32.748 45.108 -6.527 1.00 13.22 243 TRP A C 1
ATOM 1937 O O . TRP A 1 245 ? 31.893 45.443 -7.422 1.00 14.43 243 TRP A O 1
ATOM 1948 N N . PHE A 1 246 ? 33.563 44.076 -6.596 1.00 12.66 244 PHE A N 1
ATOM 1949 C CA . PHE A 1 246 ? 33.724 43.203 -7.743 1.00 12.70 244 PHE A CA 1
ATOM 1950 C C . PHE A 1 246 ? 33.685 41.774 -7.296 1.00 12.64 244 PHE A C 1
ATOM 1951 O O . PHE A 1 246 ? 34.144 41.470 -6.126 1.00 13.02 244 PHE A O 1
ATOM 1959 N N . ASN A 1 247 ? 33.260 40.869 -8.116 1.00 13.07 245 ASN A N 1
ATOM 1960 C CA . ASN A 1 247 ? 33.364 39.461 -7.847 1.00 12.71 245 ASN A CA 1
ATOM 1961 C C . ASN A 1 247 ? 34.719 38.935 -8.244 1.00 12.29 245 ASN A C 1
ATOM 1962 O O . ASN A 1 247 ? 35.625 39.650 -8.695 1.00 14.13 245 ASN A O 1
ATOM 1967 N N . THR A 1 248 ? 34.919 37.616 -8.066 1.00 12.55 246 THR A N 1
ATOM 1968 C CA . THR A 1 248 ? 36.218 37.015 -8.265 1.00 13.55 246 THR A CA 1
ATOM 1969 C C . THR A 1 248 ? 36.687 37.079 -9.713 1.00 13.97 246 THR A C 1
ATOM 1970 O O . THR A 1 248 ? 37.901 36.964 -9.940 1.00 15.75 246 THR A O 1
ATOM 1974 N N . ASN A 1 249 ? 35.783 37.251 -10.619 1.00 14.73 247 ASN A N 1
ATOM 1975 C CA . ASN A 1 249 ? 36.123 37.393 -12.074 1.00 16.27 247 ASN A CA 1
ATOM 1976 C C . ASN A 1 249 ? 36.250 38.829 -12.442 1.00 15.80 247 ASN A C 1
ATOM 1977 O O . ASN A 1 249 ? 36.382 39.127 -13.683 1.00 17.08 247 ASN A O 1
ATOM 1982 N N . ASP A 1 250 ? 36.327 39.789 -11.507 1.00 15.93 248 ASP A N 1
ATOM 1983 C CA . ASP A 1 250 ? 36.459 41.207 -11.761 1.00 15.13 248 ASP A CA 1
ATOM 1984 C C . ASP A 1 250 ? 35.274 41.819 -12.384 1.00 16.17 248 ASP A C 1
ATOM 1985 O O . ASP A 1 250 ? 35.386 42.952 -12.999 1.00 18.17 248 ASP A O 1
ATOM 1990 N N . THR A 1 251 ? 34.083 41.302 -12.244 1.00 14.58 249 THR A N 1
ATOM 1991 C CA . THR A 1 251 ? 32.876 41.876 -12.699 1.00 15.68 249 THR A CA 1
ATOM 1992 C C . THR A 1 251 ? 32.304 42.832 -11.645 1.00 14.31 249 THR A C 1
ATOM 1993 O O . THR A 1 251 ? 32.205 42.409 -10.456 1.00 14.71 249 THR A O 1
ATOM 1997 N N . LYS A 1 252 ? 31.956 44.065 -11.973 1.00 15.04 250 LYS A N 1
ATOM 1998 C CA . LYS A 1 252 ? 31.420 44.988 -11.024 1.00 14.72 250 LYS A CA 1
ATOM 1999 C C . LYS A 1 252 ? 30.083 44.565 -10.544 1.00 14.37 250 LYS A C 1
ATOM 2000 O O . LYS A 1 252 ? 29.174 44.211 -11.349 1.00 17.47 250 LYS A O 1
ATOM 2006 N N . LEU A 1 253 ? 29.794 44.685 -9.222 1.00 14.06 251 LEU A N 1
ATOM 2007 C CA . LEU A 1 253 ? 28.555 44.320 -8.628 1.00 13.47 251 LEU A CA 1
ATOM 2008 C C . LEU A 1 253 ? 27.649 45.516 -8.444 1.00 13.83 251 LEU A C 1
ATOM 2009 O O . LEU A 1 253 ? 28.112 46.636 -8.333 1.00 15.74 251 LEU A O 1
ATOM 2014 N N . THR A 1 254 ? 26.369 45.239 -8.269 1.00 15.37 252 THR A N 1
ATOM 2015 C CA . THR A 1 254 ? 25.433 46.266 -7.768 1.00 16.01 252 THR A CA 1
ATOM 2016 C C . THR A 1 254 ? 25.823 46.723 -6.383 1.00 15.18 252 THR A C 1
ATOM 2017 O O . THR A 1 254 ? 26.513 46.000 -5.666 1.00 15.74 252 THR A O 1
ATOM 2021 N N . LYS A 1 255 ? 25.430 47.927 -6.011 1.00 16.36 253 LYS A N 1
ATOM 2022 C CA . LYS A 1 255 ? 25.675 48.541 -4.691 1.00 16.34 253 LYS A CA 1
ATOM 2023 C C . LYS A 1 255 ? 24.341 48.800 -4.083 1.00 16.55 253 LYS A C 1
ATOM 2024 O O . LYS A 1 255 ? 23.614 49.686 -4.625 1.00 17.99 253 LYS A O 1
ATOM 2030 N N . PRO A 1 256 ? 23.941 48.193 -2.978 1.00 14.28 254 PRO A N 1
ATOM 2031 C CA . PRO A 1 256 ? 24.644 47.100 -2.304 1.00 13.86 254 PRO A CA 1
ATOM 2032 C C . PRO A 1 256 ? 24.656 45.792 -3.043 1.00 12.33 254 PRO A C 1
ATOM 2033 O O . PRO A 1 256 ? 23.824 45.558 -3.966 1.00 13.85 254 PRO A O 1
ATOM 2037 N N . ILE A 1 257 ? 25.558 44.902 -2.664 1.00 12.35 255 ILE A N 1
ATOM 2038 C CA . ILE A 1 257 ? 25.546 43.528 -3.129 1.00 11.61 255 ILE A CA 1
ATOM 2039 C C . ILE A 1 257 ? 24.353 42.846 -2.558 1.00 12.24 255 ILE A C 1
ATOM 2040 O O . ILE A 1 257 ? 24.129 42.949 -1.356 1.00 15.03 255 ILE A O 1
ATOM 2045 N N . SER A 1 258 ? 23.509 42.159 -3.317 1.00 11.75 256 SER A N 1
ATOM 2046 C CA . SER A 1 258 ? 22.432 41.393 -2.769 1.00 11.59 256 SER A CA 1
ATOM 2047 C C . SER A 1 258 ? 22.868 39.982 -2.421 1.00 11.30 256 SER A C 1
ATOM 2048 O O . SER A 1 258 ? 23.563 39.386 -3.253 1.00 11.94 256 SER A O 1
ATOM 2051 N N . THR A 1 259 ? 22.404 39.423 -1.356 1.00 11.69 257 THR A N 1
ATOM 2052 C CA . THR A 1 259 ? 22.611 37.982 -1.101 1.00 12.52 257 THR A CA 1
ATOM 2053 C C . THR A 1 259 ? 21.989 37.140 -2.155 1.00 12.29 257 THR A C 1
ATOM 2054 O O . THR A 1 259 ? 22.372 35.937 -2.292 1.00 13.86 257 THR A O 1
ATOM 2058 N N . SER A 1 260 ? 21.025 37.635 -2.928 1.00 12.50 258 SER A N 1
ATOM 2059 C CA . SER A 1 260 ? 20.389 36.864 -3.999 1.00 13.50 258 SER A CA 1
ATOM 2060 C C . SER A 1 260 ? 21.177 36.896 -5.261 1.00 14.22 258 SER A C 1
ATOM 2061 O O . SER A 1 260 ? 20.766 36.200 -6.258 1.00 18.09 258 SER A O 1
ATOM 2064 N N . ASP A 1 261 ? 22.297 37.585 -5.339 1.00 13.77 259 ASP A N 1
ATOM 2065 C CA . ASP A 1 261 ? 23.157 37.631 -6.537 1.00 14.79 259 ASP A CA 1
ATOM 2066 C C . ASP A 1 261 ? 24.115 36.488 -6.467 1.00 14.22 259 ASP A C 1
ATOM 2067 O O . ASP A 1 261 ? 25.107 36.494 -5.659 1.00 13.99 259 ASP A O 1
ATOM 2072 N N . ASP A 1 262 ? 23.923 35.474 -7.298 1.00 14.59 260 ASP A N 1
ATOM 2073 C CA A ASP A 1 262 ? 24.791 34.332 -7.241 0.50 14.75 260 ASP A CA 1
ATOM 2074 C CA B ASP A 1 262 ? 24.760 34.318 -7.286 0.50 14.96 260 ASP A CA 1
ATOM 2075 C C . ASP A 1 262 ? 26.151 3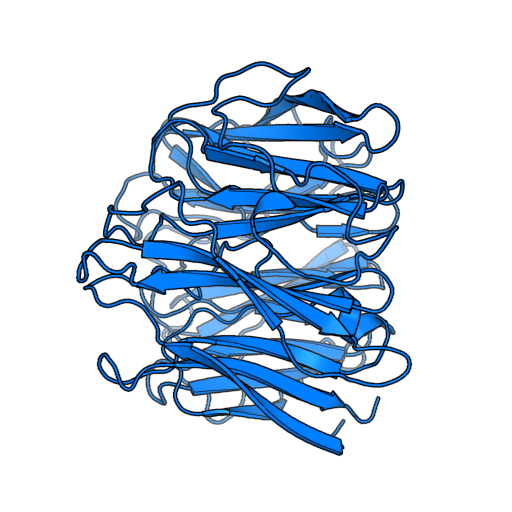4.581 -7.877 1.00 14.63 260 ASP A C 1
ATOM 2076 O O . ASP A 1 262 ? 27.009 33.678 -7.853 1.00 14.98 260 ASP A O 1
ATOM 2085 N N . SER A 1 263 ? 26.380 35.752 -8.461 1.00 14.08 261 SER A N 1
ATOM 2086 C CA . SER A 1 263 ? 27.646 35.956 -9.152 1.00 14.87 261 SER A CA 1
ATOM 2087 C C . SER A 1 263 ? 28.837 36.027 -8.248 1.00 13.88 261 SER A C 1
ATOM 2088 O O . SER A 1 263 ? 29.984 35.950 -8.723 1.00 14.34 261 SER A O 1
ATOM 2091 N N . THR A 1 264 ? 28.648 36.177 -6.913 1.00 12.98 262 THR A N 1
ATOM 2092 C CA . THR A 1 264 ? 29.696 36.177 -5.925 1.00 11.88 262 THR A CA 1
ATOM 2093 C C . THR A 1 264 ? 29.939 34.794 -5.319 1.00 12.11 262 THR A C 1
ATOM 2094 O O . THR A 1 264 ? 30.873 34.645 -4.501 1.00 11.97 262 THR A O 1
ATOM 2098 N N . LEU A 1 265 ? 29.199 33.789 -5.694 1.00 12.08 263 LEU A N 1
ATOM 2099 C CA . LEU A 1 265 ? 29.336 32.464 -5.115 1.00 12.14 263 LEU A CA 1
ATOM 2100 C C . LEU A 1 265 ? 30.659 31.871 -5.622 1.00 12.40 263 LEU A C 1
ATOM 2101 O O . LEU A 1 265 ? 30.859 31.817 -6.873 1.00 12.86 263 LEU A O 1
ATOM 2106 N N . ILE A 1 266 ? 31.471 31.343 -4.765 1.00 11.71 264 ILE A N 1
ATOM 2107 C CA . ILE A 1 266 ? 32.702 30.657 -5.131 1.00 12.54 264 ILE A CA 1
ATOM 2108 C C . ILE A 1 266 ? 32.642 29.193 -4.782 1.00 12.62 264 ILE A C 1
ATOM 2109 O O . ILE A 1 266 ? 33.482 28.411 -5.330 1.00 13.70 264 ILE A O 1
ATOM 2114 N N . TRP A 1 267 ? 31.704 28.714 -3.957 1.00 12.47 265 TRP A N 1
ATOM 2115 C CA . TRP A 1 267 ? 31.564 27.279 -3.725 1.00 12.59 265 TRP A CA 1
ATOM 2116 C C . TRP A 1 267 ? 30.187 27.002 -3.261 1.00 12.58 265 TRP A C 1
ATOM 2117 O O . TRP A 1 267 ? 29.671 27.684 -2.354 1.00 13.01 265 TRP A O 1
ATOM 2128 N N . ASP A 1 268 ? 29.513 26.016 -3.850 1.00 13.34 266 ASP A N 1
ATOM 2129 C CA . ASP A 1 268 ? 28.175 25.634 -3.471 1.00 13.18 266 ASP A CA 1
ATOM 2130 C C . ASP A 1 268 ? 28.236 24.747 -2.224 1.00 13.89 266 ASP A C 1
ATOM 2131 O O . ASP A 1 268 ? 28.901 23.709 -2.218 1.00 15.88 266 ASP A O 1
ATOM 2136 N N . ILE A 1 269 ? 27.638 25.206 -1.168 1.00 12.99 267 ILE A N 1
ATOM 2137 C CA . ILE A 1 269 ? 27.535 24.446 0.109 1.00 13.19 267 ILE A CA 1
ATOM 2138 C C . ILE A 1 269 ? 26.121 24.523 0.544 1.00 12.82 267 ILE A C 1
ATOM 2139 O O . ILE A 1 269 ? 25.662 25.600 0.974 1.00 14.51 267 ILE A O 1
ATOM 2144 N N . PRO A 1 270 ? 25.334 23.444 0.505 1.00 12.69 268 PRO A N 1
ATOM 2145 C CA . PRO A 1 270 ? 23.944 23.509 0.893 1.00 13.15 268 PRO A CA 1
ATOM 2146 C C . PRO A 1 270 ? 23.744 23.765 2.383 1.00 12.29 268 PRO A C 1
ATOM 2147 O O . PRO A 1 270 ? 24.650 23.589 3.190 1.00 13.16 268 PRO A O 1
ATOM 2151 N N . GLN A 1 271 ? 22.522 24.121 2.709 1.00 12.95 269 GLN A N 1
ATOM 2152 C CA . GLN A 1 271 ? 22.119 24.078 4.093 1.00 13.30 269 GLN A CA 1
ATOM 2153 C C . GLN A 1 271 ? 22.292 22.657 4.670 1.00 12.54 269 GLN A C 1
ATOM 2154 O O . GLN A 1 271 ? 22.368 21.703 3.886 1.00 13.88 269 GLN A O 1
ATOM 2160 N N . ASN A 1 272 ? 22.452 22.550 5.990 1.00 12.84 270 ASN A N 1
ATOM 2161 C CA . ASN A 1 272 ? 22.601 21.253 6.627 1.00 13.25 270 ASN A CA 1
ATOM 2162 C C . ASN A 1 272 ? 23.946 20.619 6.313 1.00 13.53 270 ASN A C 1
ATOM 2163 O O . ASN A 1 272 ? 24.074 19.376 6.440 1.00 16.96 270 ASN A O 1
ATOM 2168 N N . SER A 1 273 ? 24.959 21.368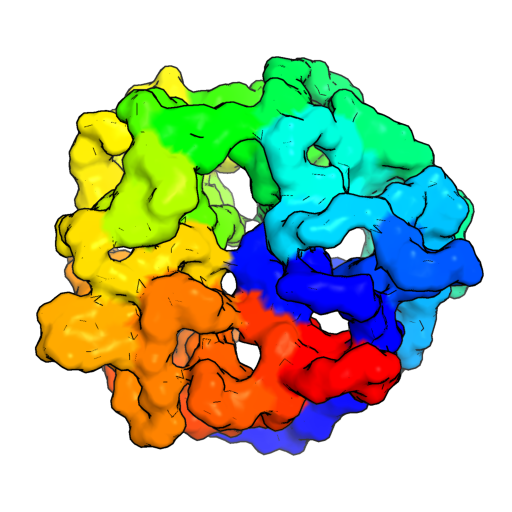 5.946 1.00 12.18 271 SER A N 1
ATOM 2169 C CA . SER A 1 273 ? 26.239 20.858 5.730 1.00 12.37 271 SER A CA 1
ATOM 2170 C C . SER A 1 273 ? 27.163 20.928 6.928 1.00 11.30 271 SER A C 1
ATOM 2171 O O . SER A 1 273 ? 28.301 20.544 6.887 1.00 12.00 271 SER A O 1
ATOM 2174 N N . ARG A 1 274 ? 26.656 21.514 8.028 1.00 10.97 272 ARG A N 1
ATOM 2175 C CA . ARG A 1 274 ? 27.396 21.681 9.276 1.00 11.27 272 ARG A CA 1
ATOM 2176 C C . ARG A 1 274 ? 28.550 22.640 9.150 1.00 11.02 272 ARG A C 1
ATOM 2177 O O . ARG A 1 274 ? 29.532 22.541 9.850 1.00 12.23 272 ARG A O 1
ATOM 2185 N N . MET A 1 275 ? 28.354 23.637 8.265 1.00 10.73 273 MET A N 1
ATOM 2186 C CA . MET A 1 275 ? 29.267 24.756 8.071 1.00 10.61 273 MET A CA 1
ATOM 2187 C C . MET A 1 275 ? 28.813 25.929 8.934 1.00 10.29 273 MET A C 1
ATOM 2188 O O . MET A 1 275 ? 27.658 26.317 8.876 1.00 10.65 273 MET A O 1
ATOM 2193 N N . VAL A 1 276 ? 29.753 26.466 9.726 1.00 10.05 274 VAL A N 1
ATOM 2194 C CA . VAL A 1 276 ? 29.428 27.594 10.615 1.00 10.33 274 VAL A CA 1
ATOM 2195 C C . VAL A 1 276 ? 29.793 28.942 9.950 1.00 9.76 274 VAL A C 1
ATOM 2196 O O . VAL A 1 276 ? 30.761 29.065 9.228 1.00 10.88 274 VAL A O 1
ATOM 2200 N N . ASN A 1 277 ? 29.000 29.943 10.315 1.00 10.00 275 ASN A N 1
ATOM 2201 C CA . ASN A 1 277 ? 29.265 31.323 9.940 1.00 9.72 275 ASN A CA 1
ATOM 2202 C C . ASN A 1 277 ? 30.395 31.932 10.755 1.00 9.66 275 ASN A C 1
ATOM 2203 O O . ASN A 1 277 ? 30.631 31.576 11.905 1.00 10.05 275 ASN A O 1
ATOM 2208 N N . GLN A 1 278 ? 31.037 32.925 10.119 1.00 9.25 276 GLN A N 1
ATOM 2209 C CA . GLN A 1 278 ? 32.022 33.787 10.769 1.00 9.71 276 GLN A CA 1
ATOM 2210 C C . GLN A 1 278 ? 33.216 33.029 11.357 1.00 9.57 276 GLN A C 1
ATOM 2211 O O . GLN A 1 278 ? 33.492 33.120 12.529 1.00 10.06 276 GLN A O 1
ATOM 2217 N N . GLU A 1 279 ? 33.871 32.275 10.454 1.00 9.42 277 GLU A N 1
ATOM 2218 C CA . GLU A 1 279 ? 35.026 31.473 10.835 1.00 9.77 277 GLU A CA 1
ATOM 2219 C C . GLU A 1 279 ? 36.271 32.312 10.565 1.00 10.06 277 GLU A C 1
ATOM 2220 O O . GLU A 1 279 ? 36.572 33.212 11.342 1.00 10.30 277 GLU A O 1
ATOM 2226 N N . GLY A 1 280 ? 37.027 32.086 9.461 1.00 10.00 278 GLY A N 1
ATOM 2227 C CA . GLY A 1 280 ? 38.260 32.806 9.240 1.00 10.69 278 GLY A CA 1
ATOM 2228 C C . GLY A 1 280 ? 38.541 33.097 7.799 1.00 10.47 278 GLY A C 1
ATOM 2229 O O . GLY A 1 280 ? 38.109 32.352 6.905 1.00 10.50 278 GLY A O 1
ATOM 2230 N N . GLN A 1 281 ? 39.323 34.150 7.558 1.00 10.26 279 GLN A N 1
ATOM 2231 C CA . GLN A 1 281 ? 39.824 34.435 6.213 1.00 10.17 279 GLN A CA 1
ATOM 2232 C C . GLN A 1 281 ? 41.137 35.143 6.347 1.00 10.18 279 GLN A C 1
ATOM 2233 O O . GLN A 1 281 ? 41.551 35.616 7.410 1.00 10.58 279 GLN A O 1
ATOM 2239 N N . LEU A 1 282 ? 41.836 35.250 5.183 1.00 10.42 280 LEU A N 1
ATOM 2240 C CA . LEU A 1 282 ? 43.150 35.878 5.131 1.00 10.95 280 LEU A CA 1
ATOM 2241 C C . LEU A 1 282 ? 43.483 36.274 3.734 1.00 10.85 280 LEU A C 1
ATOM 2242 O O . LEU A 1 282 ? 43.463 35.441 2.828 1.00 11.61 280 LEU A O 1
ATOM 2247 N N . ILE A 1 283 ? 43.910 37.540 3.551 1.00 11.31 281 ILE A N 1
ATOM 2248 C CA . ILE A 1 283 ? 44.719 37.900 2.374 1.00 11.70 281 ILE A CA 1
ATOM 2249 C C . ILE A 1 283 ? 46.182 37.734 2.745 1.00 12.53 281 ILE A C 1
ATOM 2250 O O . ILE A 1 283 ? 46.593 38.331 3.701 1.00 12.74 281 ILE A O 1
ATOM 2255 N N . ASP A 1 284 ? 46.894 36.824 2.055 1.00 12.68 282 ASP A N 1
ATOM 2256 C CA . ASP A 1 284 ? 48.306 36.718 2.389 1.00 14.32 282 ASP A CA 1
ATOM 2257 C C . ASP A 1 284 ? 49.092 37.817 1.697 1.00 14.23 282 ASP A C 1
ATOM 2258 O O . ASP A 1 284 ? 48.576 38.568 0.908 1.00 14.96 282 ASP A O 1
ATOM 2263 N N . THR A 1 285 ? 50.373 37.971 2.108 1.00 15.46 283 THR A N 1
ATOM 2264 C CA . THR A 1 285 ? 51.136 39.110 1.646 1.00 15.90 283 THR A CA 1
ATOM 2265 C C . THR A 1 285 ? 51.423 38.996 0.146 1.00 16.18 283 THR A C 1
ATOM 2266 O O . THR A 1 285 ? 51.886 40.059 -0.390 1.00 18.98 283 THR A O 1
ATOM 2270 N N . LYS A 1 286 ? 51.241 37.885 -0.502 1.00 16.49 284 LYS A N 1
ATOM 2271 C CA . LYS A 1 286 ? 51.362 37.749 -1.941 1.00 17.32 284 LYS A CA 1
ATOM 2272 C C . LYS A 1 286 ? 50.037 37.940 -2.659 1.00 17.33 284 LYS A C 1
ATOM 2273 O O . LYS A 1 286 ? 49.981 37.708 -3.864 1.00 19.15 284 LYS A O 1
ATOM 2279 N N . GLY A 1 287 ? 48.956 38.303 -1.941 1.00 16.35 285 GLY A N 1
ATOM 2280 C CA . GLY A 1 287 ? 47.691 38.564 -2.584 1.00 15.77 285 GLY A CA 1
ATOM 2281 C C . GLY A 1 287 ? 46.875 37.325 -2.893 1.00 14.55 285 GLY A C 1
ATOM 2282 O O . GLY A 1 287 ? 45.878 37.420 -3.599 1.00 15.60 285 GLY A O 1
ATOM 2283 N N . ARG A 1 288 ? 47.230 36.175 -2.341 1.00 14.26 286 ARG A N 1
ATOM 2284 C CA . ARG A 1 288 ? 46.339 34.993 -2.405 1.00 14.39 286 ARG A CA 1
ATOM 2285 C C . ARG A 1 288 ? 45.368 35.114 -1.263 1.00 12.49 286 ARG A C 1
ATOM 2286 O O . ARG A 1 288 ? 45.743 35.450 -0.129 1.00 13.68 286 ARG A O 1
ATOM 2294 N N . PHE A 1 289 ? 44.103 34.834 -1.561 1.00 12.15 287 PHE A N 1
ATOM 2295 C CA . PHE A 1 289 ? 43.060 34.924 -0.547 1.00 12.03 287 PHE A CA 1
ATOM 2296 C C . PHE A 1 289 ? 42.669 33.527 -0.081 1.00 11.67 287 PHE A C 1
ATOM 2297 O O . PHE A 1 289 ? 42.528 32.584 -0.891 1.00 13.33 287 PHE A O 1
ATOM 2305 N N . HIS A 1 290 ? 42.456 33.395 1.204 1.00 11.62 288 HIS A N 1
ATOM 2306 C CA . HIS A 1 290 ? 42.200 32.136 1.874 1.00 11.58 288 HIS A CA 1
ATOM 2307 C C . HIS A 1 290 ? 40.954 32.239 2.723 1.00 10.57 288 HIS A C 1
ATOM 2308 O O . HIS A 1 290 ? 40.735 33.279 3.376 1.00 11.20 288 HIS A O 1
ATOM 2315 N N . ILE A 1 291 ? 40.161 31.169 2.780 1.00 11.18 289 ILE A N 1
ATOM 2316 C CA . ILE A 1 291 ? 39.007 31.086 3.687 1.00 10.95 289 ILE A CA 1
ATOM 2317 C C . ILE A 1 291 ? 39.191 29.813 4.487 1.00 10.80 289 ILE A C 1
ATOM 2318 O O . ILE A 1 291 ? 39.536 28.731 3.918 1.00 11.80 289 ILE A O 1
ATOM 2323 N N . LEU A 1 292 ? 38.839 29.878 5.775 1.00 10.51 290 LEU A N 1
ATOM 2324 C CA . LEU A 1 292 ? 38.737 28.703 6.651 1.00 10.90 290 LEU A CA 1
ATOM 2325 C C . LEU A 1 292 ? 37.280 28.502 6.969 1.00 10.42 290 LEU A C 1
ATOM 2326 O O . LEU A 1 292 ? 36.654 29.432 7.543 1.00 10.87 290 LEU A O 1
ATOM 2331 N N . MET A 1 293 ? 36.716 27.345 6.630 1.00 10.63 291 MET A N 1
ATOM 2332 C CA . MET A 1 293 ? 35.361 27.000 7.069 1.00 10.66 291 MET A CA 1
ATOM 2333 C C . MET A 1 293 ? 35.432 25.523 7.552 1.00 10.75 291 MET A C 1
ATOM 2334 O O . MET A 1 293 ? 36.520 25.027 7.875 1.00 11.27 291 MET A O 1
ATOM 2339 N N . ARG A 1 294 ? 34.283 24.868 7.624 1.00 10.92 292 ARG A N 1
ATOM 2340 C CA . ARG A 1 294 ? 34.169 23.447 7.992 1.00 10.76 292 ARG A CA 1
ATOM 2341 C C . ARG A 1 294 ? 32.965 22.925 7.329 1.00 10.57 292 ARG A C 1
ATOM 2342 O O . ARG A 1 294 ? 32.033 23.651 7.003 1.00 11.43 292 ARG A O 1
ATOM 2350 N N . ASP A 1 295 ? 32.890 21.584 7.179 1.00 11.05 293 ASP A N 1
ATOM 2351 C CA . ASP A 1 295 ? 31.631 20.931 6.804 1.00 11.50 293 ASP A CA 1
ATOM 2352 C C . ASP A 1 295 ? 31.786 19.401 6.998 1.00 12.05 293 ASP A C 1
ATOM 2353 O O . ASP A 1 295 ? 32.859 18.923 7.265 1.00 12.22 293 ASP A O 1
ATOM 2358 N N . LEU A 1 296 ? 30.649 18.733 6.855 1.00 12.47 294 LEU A N 1
ATOM 2359 C CA . LEU A 1 296 ? 30.520 17.261 6.932 1.00 13.05 294 LEU A CA 1
ATOM 2360 C C . LEU A 1 296 ? 30.384 16.652 5.554 1.00 13.52 294 LEU A C 1
ATOM 2361 O O . LEU A 1 296 ? 30.075 15.417 5.456 1.00 15.01 294 LEU A O 1
ATOM 2366 N N . LEU A 1 297 ? 30.603 17.354 4.491 1.00 13.84 295 LEU A N 1
ATOM 2367 C CA . LEU A 1 297 ? 30.210 16.818 3.175 1.00 14.67 295 LEU A CA 1
ATOM 2368 C C . LEU A 1 297 ? 31.063 15.630 2.770 1.00 15.22 295 LEU A C 1
ATOM 2369 O O . LEU A 1 297 ? 30.526 14.864 1.885 1.00 16.73 295 LEU A O 1
ATOM 2374 N N . SER A 1 298 ? 32.245 15.410 3.291 1.00 15.40 296 SER A N 1
ATOM 2375 C CA . SER A 1 298 ? 32.996 14.175 2.930 1.00 16.68 296 SER A CA 1
ATOM 2376 C C . SER A 1 298 ? 32.435 13.005 3.692 1.00 17.80 296 SER A C 1
ATOM 2377 O O . SER A 1 298 ? 32.889 11.826 3.393 1.00 21.41 296 SER A O 1
ATOM 2380 N N . GLY A 1 299 ? 31.577 13.145 4.635 1.00 16.61 297 GLY A N 1
ATOM 2381 C CA . GLY A 1 299 ? 31.226 12.068 5.530 1.00 16.51 297 GLY A CA 1
ATOM 2382 C C . GLY A 1 299 ? 31.837 12.186 6.872 1.00 17.10 297 GLY A C 1
ATOM 2383 O O . GLY A 1 299 ? 31.353 11.559 7.851 1.00 19.75 297 GLY A O 1
ATOM 2384 N N . GLU A 1 300 ? 32.845 13.066 7.043 1.00 15.86 298 GLU A N 1
ATOM 2385 C CA . GLU A 1 300 ? 33.486 13.371 8.303 1.00 15.15 298 GLU A CA 1
ATOM 2386 C C . GLU A 1 300 ? 33.492 14.904 8.508 1.00 13.60 298 GLU A C 1
ATOM 2387 O O . GLU A 1 300 ? 33.632 15.642 7.513 1.00 14.49 298 GLU A O 1
ATOM 2393 N N . HIS A 1 301 ? 33.425 15.341 9.743 1.00 13.39 299 HIS A N 1
ATOM 2394 C CA . HIS A 1 301 ? 33.547 16.783 10.006 1.00 12.20 299 HIS A CA 1
ATOM 2395 C C . HIS A 1 301 ? 34.994 17.156 9.810 1.00 12.75 299 HIS A C 1
ATOM 2396 O O . HIS A 1 301 ? 35.865 16.586 10.462 1.00 14.57 299 HIS A O 1
ATOM 2403 N N . GLN A 1 302 ? 35.270 18.178 8.986 1.00 11.71 300 GLN A N 1
ATOM 2404 C CA . GLN A 1 302 ? 36.636 18.611 8.769 1.00 12.14 300 GLN A CA 1
ATOM 2405 C C . GLN A 1 302 ? 36.651 20.099 8.560 1.00 11.35 300 GLN A C 1
ATOM 2406 O O . GLN A 1 302 ? 35.814 20.659 7.861 1.00 11.94 300 GLN A O 1
ATOM 2412 N N . TYR A 1 303 ? 37.714 20.710 9.060 1.00 11.46 301 TYR A N 1
ATOM 2413 C CA . TYR A 1 303 ? 38.066 22.067 8.629 1.00 11.48 301 TYR A CA 1
ATOM 2414 C C . TYR A 1 303 ? 38.405 22.070 7.136 1.00 11.44 301 TYR A C 1
ATOM 2415 O O . TYR A 1 303 ? 38.935 21.065 6.591 1.00 12.08 301 TYR A O 1
ATOM 2424 N N . GLN A 1 304 ? 38.100 23.165 6.467 1.00 11.07 302 GLN A N 1
ATOM 2425 C CA . GLN A 1 304 ? 38.236 23.310 5.017 1.00 12.04 302 GLN A CA 1
ATOM 2426 C C . GLN A 1 304 ? 39.003 24.551 4.704 1.00 11.94 302 GLN A C 1
ATOM 2427 O O . GLN A 1 304 ? 38.720 25.657 5.248 1.00 12.25 302 GLN A O 1
ATOM 2433 N N . HIS A 1 305 ? 39.964 24.463 3.779 1.00 11.66 303 HIS A N 1
ATOM 2434 C CA . HIS A 1 305 ? 40.731 25.569 3.276 1.00 11.76 303 HIS A CA 1
ATOM 2435 C C . HIS A 1 305 ? 40.316 25.895 1.837 1.00 11.84 303 HIS A C 1
ATOM 24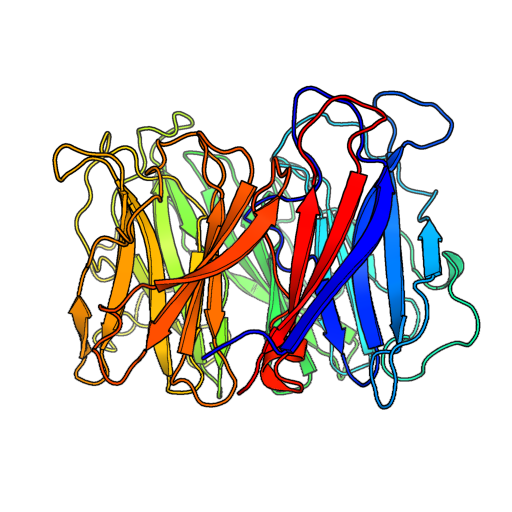36 O O . HIS A 1 305 ? 40.522 25.023 0.923 1.00 12.92 303 HIS A O 1
ATOM 2443 N N . TYR A 1 306 ? 39.783 27.067 1.615 1.00 11.41 304 TYR A N 1
ATOM 2444 C CA . TYR A 1 306 ? 39.480 27.576 0.303 1.00 11.39 304 TYR A CA 1
ATOM 2445 C C . TYR A 1 306 ? 40.577 28.491 -0.087 1.00 11.84 304 TYR A C 1
ATOM 2446 O O . TYR A 1 306 ? 40.960 29.371 0.687 1.00 12.82 304 TYR A O 1
ATOM 2455 N N . LEU A 1 307 ? 41.082 28.348 -1.326 1.00 12.14 305 LEU A N 1
ATOM 2456 C CA . LEU A 1 307 ? 42.201 29.185 -1.800 1.00 12.57 305 LEU A CA 1
ATOM 2457 C C . LEU A 1 307 ? 41.819 29.821 -3.138 1.00 12.39 305 LEU A C 1
ATOM 2458 O O . LEU A 1 307 ? 41.439 29.085 -4.069 1.00 13.23 305 LEU A O 1
ATOM 2463 N N . ARG A 1 308 ? 41.995 31.093 -3.265 1.00 12.70 306 ARG A N 1
ATOM 2464 C CA . ARG A 1 308 ? 41.862 31.837 -4.520 1.00 13.63 306 ARG A CA 1
ATOM 2465 C C . ARG A 1 308 ? 43.296 31.975 -5.040 1.00 15.89 306 ARG A C 1
ATOM 2466 O O . ARG A 1 308 ? 44.051 32.844 -4.536 1.00 19.36 306 ARG A O 1
ATOM 2474 N N . LYS A 1 309 ? 43.630 31.186 -6.013 1.00 18.27 307 LYS A N 1
ATOM 2475 C CA . LYS A 1 309 ? 45.051 30.853 -6.571 1.00 21.82 307 LYS A CA 1
ATOM 2476 C C . LYS A 1 309 ? 45.353 31.962 -7.506 1.00 22.34 307 LYS A C 1
ATOM 2477 O O . LYS A 1 309 ? 44.475 32.664 -8.008 1.00 20.43 307 LYS A O 1
ATOM 2483 N N . ALA A 1 310 ? 46.664 32.191 -7.715 1.00 23.19 308 ALA A N 1
ATOM 2484 C CA . ALA A 1 310 ? 47.127 33.352 -8.570 1.00 22.49 308 ALA A CA 1
ATOM 2485 C C . ALA A 1 310 ? 46.578 33.242 -10.002 1.00 21.27 308 ALA A C 1
ATOM 2486 O O . ALA A 1 310 ? 46.351 34.277 -10.610 1.00 24.86 308 ALA A O 1
ATOM 2488 N N . ASP A 1 311 ? 46.301 32.031 -10.491 1.00 21.57 309 ASP A N 1
ATOM 2489 C CA . ASP A 1 311 ? 45.749 31.878 -11.844 1.00 22.29 309 ASP A CA 1
ATOM 2490 C C . ASP A 1 311 ? 44.260 32.143 -11.859 1.00 19.25 309 ASP A C 1
ATOM 2491 O O . ASP A 1 311 ? 43.637 31.893 -12.866 1.00 24.86 309 ASP A O 1
ATOM 2496 N N . GLY A 1 312 ? 43.598 32.370 -10.692 1.00 18.14 310 GLY A N 1
ATOM 2497 C CA . GLY A 1 312 ? 42.240 32.805 -10.597 1.00 22.11 310 GLY A CA 1
ATOM 2498 C C . GLY A 1 312 ? 41.511 31.621 -10.080 1.00 23.10 310 GLY A C 1
ATOM 2499 O O . GLY A 1 312 ? 40.360 31.896 -9.627 1.00 21.18 310 GLY A O 1
ATOM 2500 N N . THR A 1 313 ? 41.934 30.332 -10.244 1.00 19.86 311 THR A N 1
ATOM 2501 C CA . THR A 1 313 ? 41.023 29.279 -9.901 1.00 20.76 311 THR A CA 1
ATOM 2502 C C . THR A 1 313 ? 40.902 29.208 -8.329 1.00 19.71 311 THR A C 1
ATOM 2503 O O . THR A 1 313 ? 41.875 29.450 -7.531 1.00 22.82 311 THR A O 1
ATOM 2507 N N . TRP A 1 314 ? 39.721 28.873 -7.889 1.00 15.67 312 TRP A N 1
ATOM 2508 C CA . TRP A 1 314 ? 39.497 28.468 -6.489 1.00 13.04 312 TRP A CA 1
ATOM 2509 C C . TRP A 1 314 ? 39.670 27.020 -6.301 1.00 14.07 312 TRP A C 1
ATOM 2510 O O . TRP A 1 314 ? 39.192 26.200 -7.144 1.00 16.28 312 TRP A O 1
ATOM 2521 N N . THR A 1 315 ? 40.282 26.606 -5.218 1.00 13.37 313 THR A N 1
ATOM 2522 C CA . THR A 1 315 ? 40.340 25.240 -4.783 1.00 14.09 313 THR A CA 1
ATOM 2523 C C . THR A 1 315 ? 39.802 25.073 -3.348 1.00 12.59 313 THR A C 1
ATOM 2524 O O . THR A 1 315 ? 39.784 26.089 -2.596 1.00 13.23 313 THR A O 1
ATOM 2528 N N . LYS A 1 316 ? 39.431 23.889 -3.011 1.00 13.37 314 LYS A N 1
ATOM 2529 C CA . LYS A 1 316 ? 38.960 23.541 -1.661 1.00 13.32 314 LYS A CA 1
ATOM 2530 C C . LYS A 1 316 ? 39.697 22.304 -1.201 1.00 14.40 314 LYS A C 1
ATOM 2531 O O . LYS A 1 316 ? 39.716 21.268 -1.984 1.00 16.32 314 LYS A O 1
ATOM 2537 N N . ASN A 1 317 ? 40.332 22.301 -0.056 1.00 13.21 315 ASN A N 1
ATOM 2538 C CA A ASN A 1 317 ? 41.139 21.157 0.460 0.50 14.15 315 ASN A CA 1
ATOM 2539 C CA B ASN A 1 317 ? 40.959 21.090 0.467 0.50 14.12 315 ASN A CA 1
ATOM 2540 C C . ASN A 1 317 ? 40.784 20.992 1.956 1.00 13.98 315 ASN A C 1
ATOM 2541 O O . ASN A 1 317 ? 40.912 22.004 2.695 1.00 13.61 315 ASN A O 1
ATOM 2550 N N . ALA A 1 318 ? 40.488 19.804 2.423 1.00 13.32 316 ALA A N 1
ATOM 2551 C CA . ALA A 1 318 ? 40.345 19.600 3.832 1.00 13.76 316 ALA A CA 1
ATOM 2552 C C . ALA A 1 318 ? 41.603 19.797 4.529 1.00 13.69 316 ALA A C 1
ATOM 2553 O O . ALA A 1 318 ? 42.721 19.418 4.060 1.00 15.46 316 ALA A O 1
ATOM 2555 N N . ILE A 1 319 ? 41.566 20.356 5.743 1.00 13.04 317 ILE A N 1
ATOM 2556 C CA . ILE A 1 319 ? 42.734 20.492 6.579 1.00 14.39 317 ILE A CA 1
ATOM 2557 C C . ILE A 1 319 ? 42.721 19.334 7.568 1.00 14.76 317 ILE A C 1
ATOM 2558 O O . ILE A 1 319 ? 41.956 19.334 8.536 1.00 16.86 317 ILE A O 1
ATOM 2563 N N . ASN A 1 320 ? 43.484 18.282 7.286 1.00 16.53 318 ASN A N 1
ATOM 2564 C CA . ASN A 1 320 ? 43.404 17.072 8.032 1.00 18.41 318 ASN A CA 1
ATOM 2565 C C . ASN A 1 320 ? 44.789 16.534 8.437 1.00 18.26 318 ASN A C 1
ATOM 2566 O O . ASN A 1 320 ? 45.032 15.302 8.194 1.00 21.99 318 ASN A O 1
ATOM 2571 N N . PRO A 1 321 ? 45.596 17.288 9.123 1.00 19.00 319 PRO A N 1
ATOM 2572 C CA . PRO A 1 321 ? 46.845 16.767 9.683 1.00 20.66 319 PRO A CA 1
ATOM 2573 C C . PRO A 1 321 ? 46.549 15.765 10.782 1.00 20.27 319 PRO A C 1
ATOM 2574 O O . PRO A 1 321 ? 45.540 15.786 11.434 1.00 19.82 319 PRO A O 1
ATOM 2578 N N . ALA A 1 322 ? 47.509 14.823 10.976 1.00 22.58 320 ALA A N 1
ATOM 2579 C CA . ALA A 1 322 ? 47.347 13.797 11.972 1.00 20.44 320 ALA A CA 1
ATOM 2580 C C . ALA A 1 322 ? 47.032 14.400 13.327 1.00 19.34 320 ALA A C 1
ATOM 2581 O O . ALA A 1 322 ? 47.635 15.364 13.706 1.00 21.95 320 ALA A O 1
ATOM 2583 N N . GLY A 1 323 ? 46.053 13.833 13.992 1.00 20.86 321 GLY A N 1
ATOM 2584 C CA . GLY A 1 323 ? 45.748 14.202 15.364 1.00 21.18 321 GLY A CA 1
ATOM 2585 C C . GLY A 1 323 ? 44.691 15.330 15.550 1.00 20.08 321 GLY A C 1
ATOM 2586 O O . GLY A 1 323 ? 44.237 15.522 16.668 1.00 22.50 321 GLY A O 1
ATOM 2587 N N . LEU A 1 324 ? 44.286 15.967 14.430 1.00 17.30 322 LEU A N 1
ATOM 2588 C CA . LEU A 1 324 ? 43.300 17.100 14.546 1.00 17.26 322 LEU A CA 1
ATOM 2589 C C . LEU A 1 324 ? 41.974 16.508 14.535 1.00 16.83 322 LEU A C 1
ATOM 2590 O O . LEU A 1 324 ? 41.590 15.845 13.536 1.00 17.67 322 LEU A O 1
ATOM 2595 N N . ASN A 1 325 ? 41.146 16.774 15.492 1.00 16.11 323 ASN A N 1
ATOM 2596 C CA . ASN A 1 325 ? 39.782 16.368 15.509 1.00 16.34 323 ASN A CA 1
ATOM 2597 C C . ASN A 1 325 ? 38.893 17.370 14.820 1.00 14.87 323 ASN A C 1
ATOM 2598 O O . ASN A 1 325 ? 38.963 18.602 15.185 1.00 16.01 323 ASN A O 1
ATOM 2603 N N . GLY A 1 326 ? 38.154 16.998 13.797 1.00 14.72 324 GLY A N 1
ATOM 2604 C CA . GLY A 1 326 ? 37.364 17.918 13.007 1.00 14.61 324 GLY A CA 1
ATOM 2605 C C . GLY A 1 326 ? 36.159 18.394 13.741 1.00 13.77 324 GLY A C 1
ATOM 2606 O O . GLY A 1 326 ? 35.531 17.684 14.472 1.00 15.56 324 GLY A O 1
ATOM 2607 N N . PRO A 1 327 ? 35.794 19.672 13.538 1.00 12.51 325 PRO A N 1
ATOM 2608 C CA . PRO A 1 327 ? 34.741 20.336 14.288 1.00 12.16 325 PRO A CA 1
ATOM 2609 C C . PRO A 1 327 ? 33.367 20.242 13.661 1.00 11.43 325 PRO A C 1
ATOM 2610 O O . PRO A 1 327 ? 33.240 20.323 12.448 1.00 12.10 325 PRO A O 1
ATOM 2614 N N . ASP A 1 328 ? 32.351 20.162 14.495 1.00 11.56 326 ASP A N 1
ATOM 2615 C CA . ASP A 1 328 ? 30.982 20.276 14.095 1.00 11.40 326 ASP A CA 1
ATOM 2616 C C . ASP A 1 328 ? 30.528 21.748 14.211 1.00 11.35 326 ASP A C 1
ATOM 2617 O O . ASP A 1 328 ? 31.296 22.587 14.714 1.00 11.82 326 ASP A O 1
ATOM 2622 N N . LEU A 1 329 ? 29.314 22.002 13.790 1.00 11.14 327 LEU A N 1
ATOM 2623 C CA . LEU A 1 329 ? 28.745 23.339 13.617 1.00 10.97 327 LEU A CA 1
ATOM 2624 C C . LEU A 1 329 ? 28.961 24.241 14.807 1.00 11.18 327 LEU A C 1
ATOM 2625 O O . LEU A 1 329 ? 29.252 25.437 14.602 1.00 11.67 327 LEU A O 1
ATOM 2630 N N . TYR A 1 330 ? 28.749 23.764 16.039 1.00 11.14 328 TYR A N 1
ATOM 2631 C CA . TYR A 1 330 ? 28.753 24.635 17.228 1.00 11.42 328 TYR A CA 1
ATOM 2632 C C . TYR A 1 330 ? 30.088 24.660 17.919 1.00 11.67 328 TYR A C 1
ATOM 2633 O O . TYR A 1 330 ? 30.232 25.423 18.914 1.00 12.65 328 TYR A O 1
ATOM 2642 N N . ASP A 1 331 ? 31.123 23.979 17.447 1.00 11.62 329 ASP A N 1
ATOM 2643 C CA . ASP A 1 331 ? 32.405 23.980 18.068 1.00 11.83 329 ASP A CA 1
ATOM 2644 C C . ASP A 1 331 ? 33.195 25.276 17.799 1.00 10.86 329 ASP A C 1
ATOM 2645 O O . ASP A 1 331 ? 32.974 25.925 16.761 1.00 11.17 329 ASP A O 1
ATOM 2650 N N . PRO A 1 332 ? 34.117 25.638 18.649 1.00 11.05 330 PRO A N 1
ATOM 2651 C CA . PRO A 1 332 ? 34.904 26.883 18.427 1.00 11.04 330 PRO A CA 1
ATOM 2652 C C . PRO A 1 332 ? 35.501 26.985 17.038 1.00 10.29 330 PRO A C 1
ATOM 2653 O O . PRO A 1 332 ? 35.931 26.001 16.427 1.00 11.06 330 PRO A O 1
ATOM 2657 N N . ARG A 1 333 ? 35.576 28.246 16.568 1.00 10.40 331 ARG A N 1
ATOM 2658 C CA . ARG A 1 333 ? 36.028 28.598 15.237 1.00 10.21 331 ARG A CA 1
ATOM 2659 C C . ARG A 1 333 ? 37.495 29.032 15.225 1.00 10.41 331 ARG A C 1
ATOM 2660 O O . ARG A 1 333 ? 37.980 29.636 16.216 1.00 10.87 331 ARG A O 1
ATOM 2668 N N . GLY A 1 334 ? 38.176 28.777 14.109 1.00 10.40 332 GLY A N 1
ATOM 2669 C CA . GLY A 1 334 ? 39.566 29.056 13.939 1.00 10.42 332 GLY A CA 1
ATOM 2670 C C . GLY A 1 334 ? 39.893 30.275 13.099 1.00 11.09 332 GLY A C 1
ATOM 2671 O O . GLY A 1 334 ? 39.006 30.994 12.620 1.00 10.80 332 GLY A O 1
ATOM 2672 N N . LYS A 1 335 ? 41.203 30.451 12.908 1.00 10.72 333 LYS A N 1
ATOM 2673 C CA . LYS A 1 335 ? 41.751 31.569 12.109 1.00 11.26 333 LYS A CA 1
ATOM 2674 C C . LYS A 1 335 ? 42.887 31.098 11.250 1.00 11.14 333 LYS A C 1
ATOM 2675 O O . LYS A 1 335 ? 43.477 30.016 11.456 1.00 11.97 333 LYS A O 1
ATOM 2681 N N . LEU A 1 336 ? 43.203 31.906 10.229 1.00 10.77 334 LEU A N 1
ATOM 2682 C CA . LEU A 1 336 ? 44.377 31.737 9.369 1.00 11.46 334 LEU A CA 1
ATOM 2683 C C . LEU A 1 336 ? 45.236 32.946 9.493 1.00 11.80 334 LEU A C 1
ATOM 2684 O O . LEU A 1 336 ? 44.807 34.106 9.367 1.00 11.65 334 LEU A O 1
ATOM 2689 N N . ALA A 1 337 ? 46.547 32.732 9.708 1.00 11.74 335 ALA A N 1
ATOM 2690 C CA . ALA A 1 337 ? 47.568 33.801 9.795 1.00 12.05 335 ALA A CA 1
ATOM 2691 C C . ALA A 1 337 ? 48.646 33.578 8.741 1.00 12.31 335 ALA A C 1
ATOM 2692 O O . ALA A 1 337 ? 48.849 32.419 8.302 1.00 13.52 335 ALA A O 1
ATOM 2694 N N . GLY A 1 338 ? 49.327 34.626 8.400 1.00 12.34 336 GLY A N 1
ATOM 2695 C CA . GLY A 1 338 ? 50.399 34.525 7.428 1.00 12.99 336 GLY A CA 1
ATOM 2696 C C . GLY A 1 338 ? 51.596 35.310 7.809 1.00 13.71 336 GLY A C 1
ATOM 2697 O O . GLY A 1 338 ? 51.556 36.367 8.423 1.00 13.84 336 GLY A O 1
ATOM 2698 N N . ASP A 1 339 ? 52.773 34.740 7.423 1.00 14.00 337 ASP A N 1
ATOM 2699 C CA . ASP A 1 339 ? 54.054 35.490 7.703 1.00 15.07 337 ASP A CA 1
ATOM 2700 C C . ASP A 1 339 ? 54.261 36.597 6.686 1.00 15.23 337 ASP A C 1
ATOM 2701 O O . ASP A 1 339 ? 53.610 36.780 5.663 1.00 15.01 337 ASP A O 1
ATOM 2706 N N . ALA A 1 340 ? 55.346 37.404 6.952 1.00 15.51 338 ALA A N 1
ATOM 2707 C CA . ALA A 1 340 ? 55.670 38.452 6.099 1.00 15.60 338 ALA A CA 1
ATOM 2708 C C . ALA A 1 340 ? 55.926 38.052 4.614 1.00 15.71 338 ALA A C 1
ATOM 2709 O O . ALA A 1 340 ? 55.568 38.762 3.705 1.00 16.52 338 ALA A O 1
ATOM 2711 N N . SER A 1 341 ? 56.559 36.871 4.464 1.00 16.47 339 SER A N 1
ATOM 2712 C CA . SER A 1 341 ? 56.994 36.489 3.114 1.00 17.24 339 SER A CA 1
ATOM 2713 C C . SER A 1 341 ? 55.890 35.967 2.275 1.00 18.34 339 SER A C 1
ATOM 2714 O O . SER A 1 341 ? 55.969 35.941 1.053 1.00 18.79 339 SER A O 1
ATOM 2717 N N . GLY A 1 342 ? 54.756 35.521 2.903 1.00 16.39 340 GLY A N 1
ATOM 2718 C CA . GLY A 1 342 ? 53.665 34.885 2.203 1.00 16.29 340 GLY A CA 1
ATOM 2719 C C . GLY A 1 342 ? 53.861 33.425 1.910 1.00 15.83 340 GLY A C 1
ATOM 2720 O O . GLY A 1 342 ? 53.009 32.762 1.353 1.00 18.01 340 GLY A O 1
ATOM 2721 N N . GLU A 1 343 ? 54.980 32.850 2.341 1.00 17.37 341 GLU A N 1
ATOM 2722 C CA . GLU A 1 343 ? 55.216 31.432 2.141 1.00 16.29 341 GLU A CA 1
ATOM 2723 C C . GLU A 1 343 ? 54.516 30.498 3.138 1.00 15.68 341 GLU A C 1
ATOM 2724 O O . GLU A 1 343 ? 54.183 29.393 2.850 1.00 17.06 341 GLU A O 1
ATOM 2730 N N . TYR A 1 344 ? 54.292 31.004 4.373 1.00 15.35 342 TYR A N 1
ATOM 2731 C CA . TYR A 1 344 ? 53.829 30.206 5.455 1.00 15.60 342 TYR A CA 1
ATOM 2732 C C . TYR A 1 344 ? 52.365 30.597 5.850 1.00 13.68 342 TYR A C 1
ATOM 2733 O O . TYR A 1 344 ? 52.132 31.798 6.137 1.00 15.04 342 TYR A O 1
ATOM 2742 N N . LEU A 1 345 ? 51.501 29.628 5.808 1.00 13.57 343 LEU A N 1
ATOM 2743 C CA . LEU A 1 345 ? 50.080 29.718 6.222 1.00 12.84 343 LEU A CA 1
ATOM 2744 C C . LEU A 1 345 ? 49.923 29.015 7.480 1.00 13.32 343 LEU A C 1
ATOM 2745 O O . LEU A 1 345 ? 50.199 27.805 7.606 1.00 14.48 343 LEU A O 1
ATOM 2750 N N . PHE A 1 346 ? 49.414 29.695 8.544 1.00 13.28 344 PHE A N 1
ATOM 2751 C CA . PHE A 1 346 ? 49.205 29.105 9.832 1.00 12.95 344 PHE A CA 1
ATOM 2752 C C . PHE A 1 346 ? 47.718 28.860 10.069 1.00 12.83 344 PHE A C 1
ATOM 2753 O O . PHE A 1 346 ? 46.927 29.853 10.010 1.00 13.94 344 PHE A O 1
ATOM 2761 N N . GLY A 1 347 ? 47.340 27.664 10.367 1.00 12.79 345 GLY A N 1
ATOM 2762 C CA . GLY A 1 347 ? 45.982 27.350 10.828 1.00 12.14 345 GLY A CA 1
ATOM 2763 C C . GLY A 1 347 ? 46.005 27.374 12.320 1.00 11.85 345 GLY A C 1
ATOM 2764 O O . GLY A 1 347 ? 46.755 26.616 12.992 1.00 13.91 345 GLY A O 1
ATOM 2765 N N . ILE A 1 348 ? 45.205 28.256 12.935 1.00 12.58 346 ILE A N 1
ATOM 2766 C CA . ILE A 1 348 ? 45.101 28.377 14.380 1.00 12.10 346 ILE A CA 1
ATOM 2767 C C . ILE A 1 348 ? 43.787 27.801 14.721 1.00 12.10 346 ILE A C 1
ATOM 2768 O O . ILE A 1 348 ? 42.694 28.443 14.554 1.00 12.27 346 ILE A O 1
ATOM 2773 N N . LEU A 1 349 ? 43.770 26.513 15.090 1.00 11.73 347 LEU A N 1
ATOM 2774 C CA . LEU A 1 349 ? 42.579 25.672 14.992 1.00 12.01 347 LEU A CA 1
ATOM 2775 C C . LEU A 1 349 ? 42.236 25.107 16.291 1.00 11.99 347 LEU A C 1
ATOM 2776 O O . LEU A 1 349 ? 42.967 24.206 16.841 1.00 13.51 347 LEU A O 1
ATOM 2781 N N . PRO A 1 350 ? 41.155 25.526 16.962 1.00 12.15 348 PRO A N 1
ATOM 2782 C CA . PRO A 1 350 ? 40.760 24.916 18.236 1.00 12.68 348 PRO A CA 1
ATOM 2783 C C . PRO A 1 350 ? 40.244 23.517 17.987 1.00 12.91 348 PRO A C 1
ATOM 2784 O O . PRO A 1 350 ? 39.546 23.216 17.028 1.00 13.27 348 PRO A O 1
ATOM 2788 N N . ASP A 1 351 ? 40.621 22.587 18.902 1.00 13.35 349 ASP A N 1
ATOM 2789 C CA . ASP A 1 351 ? 40.307 21.171 18.762 1.00 14.43 349 ASP A CA 1
ATOM 2790 C C . ASP A 1 351 ? 39.285 20.798 19.762 1.00 15.77 349 ASP A C 1
ATOM 2791 O O . ASP A 1 351 ? 39.492 21.023 21.017 1.00 17.97 349 ASP A O 1
ATOM 2796 N N . PRO A 1 352 ? 38.080 20.358 19.388 1.00 16.44 350 PRO A N 1
ATOM 2797 C CA . PRO A 1 352 ? 37.000 20.167 20.390 1.00 19.63 350 PRO A CA 1
ATOM 2798 C C . PRO A 1 352 ? 37.123 18.976 21.295 1.00 23.13 350 PRO A C 1
ATOM 2799 O O . PRO A 1 352 ? 36.429 18.813 22.311 1.00 26.73 350 PRO A O 1
ATOM 2803 N N . VAL A 1 353 ? 37.896 18.092 20.921 1.00 19.69 351 VAL A N 1
ATOM 2804 C CA . VAL A 1 353 ? 38.109 16.869 21.790 1.00 21.41 351 VAL A CA 1
ATOM 2805 C C . VAL A 1 353 ? 39.262 17.159 22.770 1.00 23.85 351 VAL A C 1
ATOM 2806 O O . VAL A 1 353 ? 39.116 16.937 24.032 1.00 28.06 351 VAL A O 1
ATOM 2810 N N . LYS A 1 354 ? 40.329 17.738 22.326 1.00 19.82 352 LYS A N 1
ATOM 2811 C CA . LYS A 1 354 ? 41.505 18.017 23.149 1.00 19.64 352 LYS A CA 1
ATOM 2812 C C . LYS A 1 354 ? 41.282 19.240 24.068 1.00 20.01 352 LYS A C 1
ATOM 2813 O O . LYS A 1 354 ? 42.020 19.363 25.081 1.00 19.89 352 LYS A O 1
ATOM 2819 N N . GLN A 1 355 ? 40.354 20.124 23.765 1.00 18.98 353 GLN A N 1
ATOM 2820 C CA A GLN A 1 355 ? 40.229 21.344 24.495 0.50 19.26 353 GLN A CA 1
ATOM 2821 C CA B GLN A 1 355 ? 40.195 21.446 24.479 0.50 18.39 353 GLN A CA 1
ATOM 2822 C C . GLN A 1 355 ? 41.539 22.156 24.540 1.00 16.44 353 GLN A C 1
ATOM 2823 O O . GLN A 1 355 ? 42.058 22.556 25.596 1.00 15.60 353 GLN A O 1
ATOM 2834 N N . SER A 1 356 ? 42.112 22.358 23.325 1.00 15.12 354 SER A N 1
ATOM 2835 C CA . SER A 1 356 ? 43.343 23.039 23.123 1.00 14.45 354 SER A CA 1
ATOM 2836 C C . SER A 1 356 ? 43.280 23.749 21.753 1.00 13.54 354 SER A C 1
ATOM 2837 O O . SER A 1 356 ? 42.322 23.466 20.999 1.00 15.16 354 SER A O 1
ATOM 2840 N N . THR A 1 357 ? 44.237 24.556 21.493 1.00 13.02 355 THR A N 1
ATOM 2841 C CA . THR A 1 357 ? 44.332 25.203 20.172 1.00 13.31 355 THR A CA 1
ATOM 2842 C C . THR A 1 357 ? 45.578 24.728 19.500 1.00 13.18 355 THR A C 1
ATOM 2843 O O . THR A 1 357 ? 46.698 24.904 19.999 1.00 14.38 355 THR A O 1
ATOM 2847 N N . GLY A 1 358 ? 45.403 24.128 18.305 1.00 13.55 356 GLY A N 1
ATOM 2848 C CA . GLY A 1 358 ? 46.559 23.671 17.519 1.00 14.19 356 GLY A CA 1
ATOM 2849 C C . GLY A 1 358 ? 47.082 24.704 16.624 1.00 13.72 356 GLY A C 1
ATOM 2850 O O . GLY A 1 358 ? 46.225 25.435 15.984 1.00 15.44 356 GLY A O 1
ATOM 2851 N N . ILE A 1 359 ? 48.376 24.868 16.443 1.00 14.75 357 ILE A N 1
ATOM 2852 C CA . ILE A 1 359 ? 48.918 25.699 15.508 1.00 15.03 357 ILE A CA 1
ATOM 2853 C C . ILE A 1 359 ? 49.537 24.800 14.414 1.00 14.05 357 ILE A C 1
ATOM 2854 O O . ILE A 1 359 ? 50.537 24.033 14.723 1.00 15.86 357 ILE A O 1
ATOM 2859 N N . TYR A 1 360 ? 49.008 24.859 13.234 1.00 13.68 358 TYR A N 1
ATOM 2860 C CA . TYR A 1 360 ? 49.464 24.040 12.090 1.00 14.60 358 TYR A CA 1
ATOM 2861 C C . TYR A 1 360 ? 50.022 24.948 11.056 1.00 14.99 358 TYR A C 1
ATOM 2862 O O . TYR A 1 360 ? 49.606 26.140 10.948 1.00 15.60 358 TYR A O 1
ATOM 2871 N N . VAL A 1 361 ? 50.995 24.497 10.225 1.00 15.29 359 VAL A N 1
ATOM 2872 C CA . VAL A 1 361 ? 51.571 25.290 9.181 1.00 15.46 359 VAL A CA 1
ATOM 2873 C C . VAL A 1 361 ? 51.525 24.546 7.852 1.00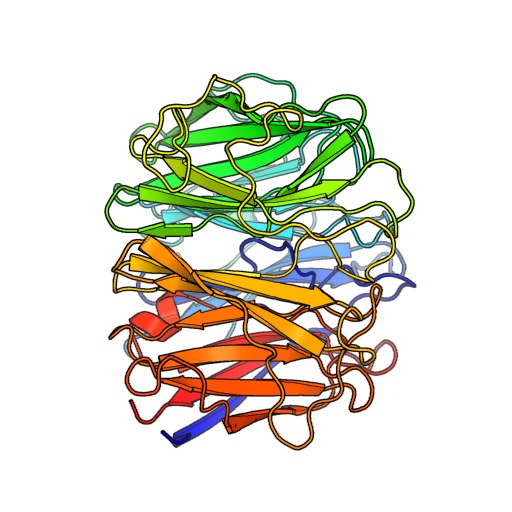 15.02 359 VAL A C 1
ATOM 2874 O O . VAL A 1 361 ? 51.762 23.284 7.842 1.00 16.33 359 VAL A O 1
ATOM 2878 N N . ALA A 1 362 ? 51.279 25.244 6.799 1.00 14.26 360 ALA A N 1
ATOM 2879 C CA . ALA A 1 362 ? 51.363 24.757 5.420 1.00 15.63 360 ALA A CA 1
ATOM 2880 C C . ALA A 1 362 ? 52.161 25.749 4.671 1.00 14.91 360 ALA A C 1
ATOM 2881 O O . ALA A 1 362 ? 52.307 26.950 5.026 1.00 16.10 360 ALA A O 1
ATOM 2883 N N . THR A 1 363 ? 52.750 25.330 3.505 1.00 15.41 361 THR A N 1
ATOM 2884 C CA . THR A 1 363 ? 53.600 26.173 2.731 1.00 16.39 361 THR A CA 1
ATOM 2885 C C . THR A 1 363 ? 53.153 26.368 1.273 1.00 15.14 361 THR A C 1
ATOM 2886 O O . THR A 1 363 ? 52.583 25.456 0.661 1.00 16.70 361 THR A O 1
ATOM 2890 N N . ALA A 1 364 ? 53.358 27.573 0.794 1.00 16.94 362 ALA A N 1
ATOM 2891 C CA . ALA A 1 364 ? 52.933 27.905 -0.575 1.00 18.31 362 ALA A CA 1
ATOM 2892 C C . ALA A 1 364 ? 53.637 27.015 -1.637 1.00 20.11 362 ALA A C 1
ATOM 2893 O O . ALA A 1 364 ? 52.997 26.628 -2.609 1.00 20.08 362 ALA A O 1
ATOM 2895 N N . SER A 1 365 ? 54.855 26.617 -1.334 1.00 19.07 363 SER A N 1
ATOM 2896 C CA . SER A 1 365 ? 55.628 25.738 -2.257 1.00 20.19 363 SER A CA 1
ATOM 2897 C C . SER A 1 365 ? 54.969 24.423 -2.419 1.00 21.91 363 SER A C 1
ATOM 2898 O O . SER A 1 365 ? 55.198 23.764 -3.509 1.00 24.46 363 SER A O 1
ATOM 2901 N N . LYS A 1 366 ? 54.226 23.895 -1.447 1.00 20.49 364 LYS A N 1
ATOM 2902 C CA . LYS A 1 366 ? 53.526 22.678 -1.540 1.00 20.73 364 LYS A CA 1
ATOM 2903 C C . LYS A 1 366 ? 52.048 22.878 -1.768 1.00 19.18 364 LYS A C 1
ATOM 2904 O O . LYS A 1 366 ? 51.235 21.983 -1.464 1.00 21.17 364 LYS A O 1
ATOM 2910 N N . ASP A 1 367 ? 51.669 24.008 -2.336 1.00 19.73 365 ASP A N 1
ATOM 2911 C CA . ASP A 1 367 ? 50.287 24.308 -2.609 1.00 20.52 365 ASP A CA 1
ATOM 2912 C C . ASP A 1 367 ? 49.432 24.225 -1.341 1.00 18.70 365 ASP A C 1
ATOM 2913 O O . ASP A 1 367 ? 48.247 23.934 -1.399 1.00 20.45 365 ASP A O 1
ATOM 2918 N N . PHE A 1 368 ? 50.046 24.539 -0.194 1.00 17.30 366 PHE A N 1
ATOM 2919 C CA . PHE A 1 368 ? 49.357 24.477 1.101 1.00 15.51 366 PHE A CA 1
ATOM 2920 C C . PHE A 1 368 ? 48.766 23.180 1.436 1.00 17.07 366 PHE A C 1
ATOM 2921 O O . PHE A 1 368 ? 47.848 23.121 2.263 1.00 18.64 366 PHE A O 1
ATOM 2929 N N . LYS A 1 369 ? 49.252 22.054 0.895 1.00 18.00 367 LYS A N 1
ATOM 2930 C CA . LYS A 1 369 ? 48.723 20.761 1.209 1.00 20.70 367 LYS A CA 1
ATOM 2931 C C . LYS A 1 369 ? 49.459 20.044 2.330 1.00 20.29 367 LYS A C 1
ATOM 2932 O O . LYS A 1 369 ? 48.996 19.076 2.870 1.00 21.53 367 LYS A O 1
ATOM 2938 N N . ASP A 1 370 ? 50.572 20.563 2.709 1.00 17.50 368 ASP A N 1
ATOM 2939 C CA . ASP A 1 370 ? 51.490 19.978 3.648 1.00 17.30 368 ASP A CA 1
ATOM 2940 C C . ASP A 1 370 ? 51.254 20.390 5.126 1.00 17.00 368 ASP A C 1
ATOM 2941 O O . ASP A 1 370 ? 52.184 20.768 5.795 1.00 18.60 368 ASP A O 1
ATOM 2946 N N . TRP A 1 371 ? 49.986 20.328 5.553 1.00 17.22 369 TRP A N 1
ATOM 2947 C CA . TRP A 1 371 ? 49.685 20.754 6.931 1.00 17.26 369 TRP A CA 1
ATOM 2948 C C . TRP A 1 371 ? 50.482 19.944 7.899 1.00 17.60 369 TRP A C 1
ATOM 2949 O O . TRP A 1 371 ? 50.379 18.693 7.906 1.00 20.02 369 TRP A O 1
ATOM 2960 N N . LYS A 1 372 ? 51.174 20.602 8.805 1.00 17.52 370 LYS A N 1
ATOM 2961 C CA . LYS A 1 372 ? 51.980 19.979 9.841 1.00 19.90 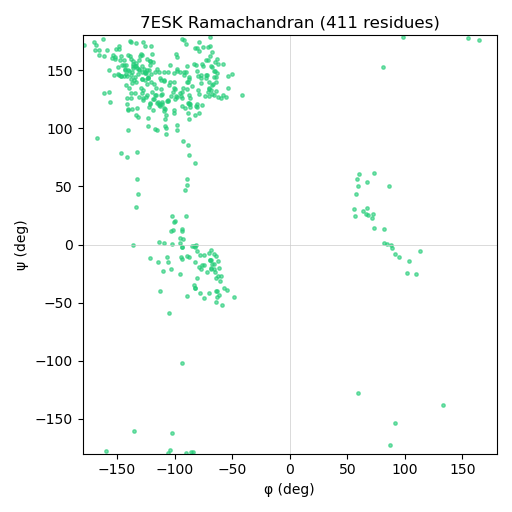370 LYS A CA 1
ATOM 2962 C C . LYS A 1 372 ? 51.735 20.637 11.171 1.00 18.38 370 LYS A C 1
ATOM 2963 O O . LYS A 1 372 ? 51.625 21.872 11.245 1.00 18.23 370 LYS A O 1
ATOM 2969 N N . SER A 1 373 ? 51.743 19.880 12.263 1.00 17.72 371 SER A N 1
ATOM 2970 C CA . SER A 1 373 ? 51.664 20.433 13.603 1.00 18.18 371 SER A CA 1
ATOM 2971 C C . SER A 1 373 ? 52.874 21.208 13.878 1.00 18.70 371 SER A C 1
ATOM 2972 O O . SER A 1 373 ? 54.038 20.701 13.651 1.00 22.26 371 SER A O 1
ATOM 2975 N N . LEU A 1 374 ? 52.785 22.459 14.330 1.00 17.50 372 LEU A N 1
ATOM 2976 C CA . LEU A 1 374 ? 53.885 23.305 14.667 1.00 18.55 372 LEU A CA 1
ATOM 2977 C C . LEU A 1 374 ? 53.917 23.570 16.118 1.00 17.13 372 LEU A C 1
ATOM 2978 O O . LEU A 1 374 ? 55.052 23.618 16.729 1.00 20.08 372 LEU A O 1
ATOM 2983 N N . ALA A 1 375 ? 52.775 23.794 16.785 1.00 18.38 373 ALA A N 1
ATOM 2984 C CA . ALA A 1 375 ? 52.736 24.098 18.207 1.00 17.52 373 ALA A CA 1
ATOM 2985 C C . ALA A 1 375 ? 51.340 23.859 18.730 1.00 16.12 373 ALA A C 1
ATOM 2986 O O . ALA A 1 375 ? 50.397 23.602 17.956 1.00 16.78 37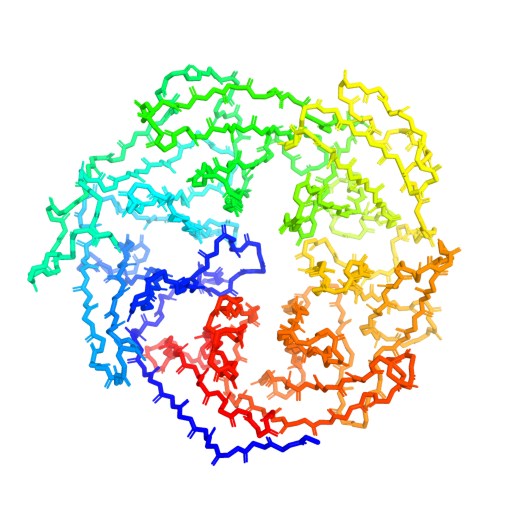3 ALA A O 1
ATOM 2988 N N . GLU A 1 376 ? 51.148 24.026 20.001 1.00 16.75 374 GLU A N 1
ATOM 2989 C CA . GLU A 1 376 ? 49.847 23.871 20.624 1.00 17.41 374 GLU A CA 1
ATOM 2990 C C . GLU A 1 376 ? 49.723 24.831 21.776 1.00 16.14 374 GLU A C 1
ATOM 2991 O O . GLU A 1 376 ? 50.781 25.043 22.499 1.00 19.96 374 GLU A O 1
ATOM 2997 N N . ILE A 1 377 ? 48.549 25.365 22.016 1.00 15.12 375 ILE A N 1
ATOM 2998 C CA . ILE A 1 377 ? 48.230 26.072 23.254 1.00 15.05 375 ILE A CA 1
ATOM 2999 C C . ILE A 1 377 ? 47.347 25.178 23.994 1.00 13.69 375 ILE A C 1
ATOM 3000 O O . ILE A 1 377 ? 46.181 24.892 23.653 1.00 15.46 375 ILE A O 1
ATOM 3005 N N . PRO A 1 378 ? 47.828 24.609 25.142 1.00 16.15 376 PRO A N 1
ATOM 3006 C CA . PRO A 1 378 ? 47.023 23.749 25.905 1.00 15.68 376 PRO A CA 1
ATOM 3007 C C . PRO A 1 378 ? 45.845 24.476 26.662 1.00 14.39 376 PRO A C 1
ATOM 3008 O O . PRO A 1 378 ? 45.946 25.677 26.874 1.00 15.32 376 PRO A O 1
ATOM 3012 N N . ASN A 1 379 ? 44.858 23.759 27.027 1.00 13.81 377 ASN A N 1
ATOM 3013 C CA . ASN A 1 379 ? 43.849 24.247 27.981 1.00 13.89 377 ASN A CA 1
ATOM 3014 C C . ASN A 1 379 ? 43.127 25.491 27.481 1.00 13.65 377 ASN A C 1
ATOM 3015 O O . ASN A 1 379 ? 43.231 26.558 28.103 1.00 14.89 377 ASN A O 1
ATOM 3020 N N . THR A 1 380 ? 42.443 25.369 26.328 1.00 13.23 378 THR A N 1
ATOM 3021 C CA . THR A 1 380 ? 41.650 26.461 25.784 1.00 12.82 378 THR A CA 1
ATOM 3022 C C . THR A 1 380 ? 40.266 26.094 25.583 1.00 12.53 378 THR A C 1
ATOM 3023 O O . THR A 1 380 ? 39.921 24.960 25.215 1.00 13.29 378 THR A O 1
ATOM 3027 N N . SER A 1 381 ? 39.339 27.074 25.828 1.00 12.68 379 SER A N 1
ATOM 3028 C CA . SER A 1 381 ? 37.941 27.007 25.414 1.00 11.71 379 SER A CA 1
ATOM 3029 C C . SER A 1 381 ? 37.632 28.347 24.766 1.00 11.67 379 SER A C 1
ATOM 3030 O O . SER A 1 381 ? 37.106 29.263 25.424 1.00 11.95 379 SER A O 1
ATOM 3033 N N . THR A 1 382 ? 38.069 28.449 23.519 1.00 11.61 380 THR A N 1
ATOM 3034 C CA . THR A 1 382 ? 38.241 29.806 22.923 1.00 11.23 380 THR A CA 1
ATOM 3035 C C . THR A 1 382 ? 38.109 29.674 21.437 1.00 10.76 380 THR A C 1
ATOM 3036 O O . THR A 1 382 ? 38.418 28.610 20.834 1.00 11.36 380 THR A O 1
ATOM 3040 N N . GLU A 1 383 ? 37.829 30.847 20.818 1.00 10.26 381 GLU A N 1
ATOM 3041 C CA . GLU A 1 383 ? 37.933 30.982 19.364 1.00 10.08 381 GLU A CA 1
ATOM 3042 C C . GLU A 1 383 ? 39.189 31.825 19.187 1.00 10.41 381 GLU A C 1
ATOM 3043 O O . GLU A 1 383 ? 39.164 33.017 19.459 1.00 10.72 381 GLU A O 1
ATOM 3049 N N . PRO A 1 384 ? 40.356 31.223 18.861 1.00 10.68 382 PRO A N 1
ATOM 3050 C CA . PRO A 1 384 ? 41.646 31.889 19.010 1.00 11.01 382 PRO A CA 1
ATOM 3051 C C . PRO A 1 384 ? 41.749 33.066 18.082 1.00 10.90 382 PRO A C 1
ATOM 3052 O O . PRO A 1 384 ? 41.215 33.079 16.957 1.00 11.26 382 PRO A O 1
ATOM 3056 N N . LEU A 1 385 ? 42.496 34.072 18.521 1.00 10.82 383 LEU A N 1
ATOM 3057 C CA . LEU A 1 385 ? 42.646 35.372 17.815 1.00 11.06 383 LEU A CA 1
ATOM 3058 C C . LEU A 1 385 ? 44.126 35.735 17.827 1.00 10.57 383 LEU A C 1
ATOM 3059 O O . LEU A 1 385 ? 44.767 35.482 18.874 1.00 12.07 383 LEU A O 1
ATOM 3064 N N . PHE A 1 386 ? 44.666 36.294 16.798 1.00 11.20 384 PHE A N 1
ATOM 3065 C CA . PHE A 1 386 ? 46.104 36.573 16.726 1.00 10.90 384 PHE A CA 1
ATOM 3066 C C . PHE A 1 386 ? 46.378 38.017 16.366 1.00 12.20 384 PHE A C 1
ATOM 3067 O O . PHE A 1 386 ? 45.471 38.785 16.024 1.00 11.69 384 PHE A O 1
ATOM 3075 N N . ASP A 1 387 ? 47.667 38.352 16.397 1.00 11.65 385 ASP A N 1
ATOM 3076 C CA . ASP A 1 387 ? 48.128 39.709 16.133 1.00 11.62 385 ASP A CA 1
ATOM 3077 C C . ASP A 1 387 ? 48.836 39.759 14.773 1.00 11.69 385 ASP A C 1
ATOM 3078 O O . ASP A 1 387 ? 50.029 39.364 14.648 1.00 12.58 385 ASP A O 1
ATOM 3083 N N . LYS A 1 388 ? 48.184 40.250 13.753 1.00 11.55 386 LYS A N 1
ATOM 3084 C CA . LYS A 1 388 ? 48.718 40.234 12.423 1.00 11.67 386 LYS A CA 1
ATOM 3085 C C . LYS A 1 388 ? 50.019 40.952 12.344 1.00 12.26 386 LYS A C 1
ATOM 3086 O O . LYS A 1 388 ? 51.019 40.478 11.733 1.00 13.45 386 LYS A O 1
ATOM 3092 N N . THR A 1 389 ? 50.044 42.186 12.839 1.00 12.50 387 THR A N 1
ATOM 3093 C CA . THR A 1 389 ? 51.241 43.049 12.690 1.00 14.10 387 THR A CA 1
ATOM 3094 C C . THR A 1 389 ? 52.419 42.486 13.418 1.00 14.80 387 THR A C 1
ATOM 3095 O O . THR A 1 389 ? 53.563 42.546 12.845 1.00 15.50 387 THR A O 1
ATOM 3099 N N . ARG A 1 390 ? 52.249 41.942 14.589 1.00 14.25 388 ARG A N 1
ATOM 3100 C CA . ARG A 1 390 ? 53.424 41.407 15.317 1.00 16.56 388 ARG A CA 1
ATOM 3101 C C . ARG A 1 390 ? 54.010 40.299 14.519 1.00 14.96 388 ARG A C 1
ATOM 3102 O O . ARG A 1 390 ? 55.272 40.133 14.481 1.00 17.15 388 ARG A O 1
ATOM 3110 N N . LEU A 1 391 ? 53.212 39.418 13.877 1.00 14.43 389 LEU A N 1
ATOM 3111 C CA . LEU A 1 391 ? 53.811 38.330 13.137 1.00 14.52 389 LEU A CA 1
ATOM 3112 C C . LEU A 1 391 ? 54.478 38.890 11.942 1.00 14.84 389 LEU A C 1
ATOM 3113 O O . LEU A 1 391 ? 55.681 38.443 11.640 1.00 15.59 389 LEU A O 1
ATOM 3118 N N . HIS A 1 392 ? 53.980 39.811 11.210 1.00 14.31 390 HIS A N 1
ATOM 3119 C CA . HIS A 1 392 ? 54.667 40.381 10.090 1.00 15.29 390 HIS A CA 1
ATOM 3120 C C . HIS A 1 392 ? 55.956 41.055 10.482 1.00 16.33 390 HIS A C 1
ATOM 3121 O O . HIS A 1 392 ? 56.941 40.984 9.700 1.00 18.62 390 HIS A O 1
ATOM 3128 N N . GLU A 1 393 ? 55.958 41.798 11.524 1.00 15.37 391 GLU A N 1
ATOM 3129 C CA . GLU A 1 393 ? 57.128 42.626 11.849 1.00 17.68 391 GLU A CA 1
ATOM 3130 C C . GLU A 1 393 ? 58.184 41.856 12.585 1.00 18.99 391 GLU A C 1
ATOM 3131 O O . GLU A 1 393 ? 59.399 42.124 12.226 1.00 22.43 391 GLU A O 1
ATOM 3137 N N . SER A 1 394 ? 57.886 40.919 13.443 1.00 18.22 392 SER A N 1
ATOM 3138 C CA A SER A 1 394 ? 58.925 40.260 14.206 0.50 20.85 392 SER A CA 1
ATOM 3139 C CA B SER A 1 394 ? 58.820 40.278 14.340 0.50 20.60 392 SER A CA 1
ATOM 3140 C C . SER A 1 394 ? 58.877 38.756 14.173 1.00 20.85 392 SER A C 1
ATOM 3141 O O . SER A 1 394 ? 59.687 38.092 14.864 1.00 21.83 392 SER A O 1
ATOM 3146 N N . GLY A 1 395 ? 58.039 38.135 13.343 1.00 17.89 393 GLY A N 1
ATOM 3147 C CA . GLY A 1 395 ? 58.042 36.707 13.257 1.00 17.95 393 GLY A CA 1
ATOM 3148 C C . GLY A 1 395 ? 57.663 36.010 14.495 1.00 16.44 393 GLY A C 1
ATOM 3149 O O . GLY A 1 395 ? 58.014 34.847 14.746 1.00 17.85 393 GLY A O 1
ATOM 3150 N N . ILE A 1 396 ? 56.814 36.681 15.323 1.00 15.79 394 ILE A N 1
ATOM 3151 C CA . ILE A 1 396 ? 56.276 36.129 16.516 1.00 14.99 394 ILE A CA 1
ATOM 3152 C C . ILE A 1 396 ? 54.734 35.949 16.372 1.00 14.75 394 ILE A C 1
ATOM 3153 O O . ILE A 1 396 ? 54.080 37.006 16.048 1.00 15.84 394 ILE A O 1
ATOM 3158 N N . LEU A 1 397 ? 54.265 34.769 16.487 1.00 14.80 395 LEU A N 1
ATOM 3159 C CA . LEU A 1 397 ? 52.798 34.496 16.450 1.00 14.91 395 LEU A CA 1
ATOM 3160 C C . LEU A 1 397 ? 52.301 34.628 17.859 1.00 14.19 395 LEU A C 1
ATOM 3161 O O . LEU A 1 397 ? 52.597 33.823 18.741 1.00 14.52 395 LEU A O 1
ATOM 3166 N N . SER A 1 398 ? 51.457 35.680 18.083 1.00 14.03 396 SER A N 1
ATOM 3167 C CA . SER A 1 398 ? 50.945 36.039 19.387 1.00 12.95 396 SER A CA 1
ATOM 3168 C C . SER A 1 398 ? 49.436 35.817 19.343 1.00 12.23 396 SER A C 1
ATOM 3169 O O . SER A 1 398 ? 48.745 36.361 18.428 1.00 12.35 396 SER A O 1
ATOM 3172 N N . VAL A 1 399 ? 48.936 34.996 20.240 1.00 12.31 397 VAL A N 1
ATOM 3173 C CA . VAL A 1 399 ? 47.563 34.483 20.272 1.00 12.66 397 VAL A CA 1
ATOM 3174 C C . VAL A 1 399 ? 46.920 34.758 21.554 1.00 11.82 397 VAL A C 1
ATOM 3175 O O . VAL A 1 399 ? 47.453 34.419 22.671 1.00 13.13 397 VAL A O 1
ATOM 3179 N N . PHE A 1 400 ? 45.723 35.379 21.530 1.00 11.84 398 PHE A N 1
ATOM 3180 C CA . PHE A 1 400 ? 44.918 35.639 22.724 1.00 11.45 398 PHE A CA 1
ATOM 3181 C C . PHE A 1 400 ? 43.944 34.501 22.898 1.00 11.84 398 PHE A C 1
ATOM 3182 O O . PHE A 1 400 ? 43.220 34.125 21.897 1.00 11.90 398 PHE A O 1
ATOM 3190 N N . VAL A 1 401 ? 43.855 33.933 24.092 1.00 11.73 399 VAL A N 1
ATOM 3191 C CA . VAL A 1 401 ? 42.989 32.817 24.401 1.00 11.78 399 VAL A CA 1
ATOM 3192 C C . VAL A 1 401 ? 42.324 32.903 25.745 1.00 11.99 399 VAL A C 1
ATOM 3193 O O . VAL A 1 401 ? 42.868 33.468 26.725 1.00 12.60 399 VAL A O 1
ATOM 3197 N N . ARG A 1 402 ? 41.161 32.330 25.815 1.00 11.35 400 ARG A N 1
ATOM 3198 C CA . ARG A 1 402 ? 40.404 31.963 27.029 1.00 11.18 400 ARG A CA 1
ATOM 3199 C C . ARG A 1 402 ? 40.712 30.525 27.337 1.00 11.89 400 ARG A C 1
ATOM 3200 O O . ARG A 1 402 ? 40.573 29.651 26.467 1.00 12.25 400 ARG A O 1
ATOM 3208 N N . GLN A 1 403 ? 41.068 30.219 28.601 1.00 12.50 401 GLN A N 1
ATOM 3209 C CA . GLN A 1 403 ? 41.310 28.827 29.017 1.00 12.70 401 GLN A CA 1
ATOM 3210 C C . GLN A 1 403 ? 40.101 28.073 29.028 1.00 12.73 401 GLN A C 1
ATOM 3211 O O . GLN A 1 403 ? 38.923 28.519 28.892 1.00 13.65 401 GLN A O 1
ATOM 3217 N N . ALA A 1 404 ? 40.255 26.723 29.203 1.00 13.92 402 ALA A N 1
ATOM 3218 C CA . ALA A 1 404 ? 39.239 25.928 29.519 1.00 14.87 402 ALA A CA 1
ATOM 3219 C C . ALA A 1 404 ? 39.228 25.915 31.094 1.00 16.20 402 ALA A C 1
ATOM 3220 O O . ALA A 1 404 ? 39.903 26.701 31.746 1.00 17.18 402 ALA A O 1
ATOM 3222 N N . GLY A 1 405 ? 38.307 25.186 31.600 1.00 17.64 403 GLY A N 1
ATOM 3223 C CA . GLY A 1 405 ? 38.176 25.114 33.106 1.00 14.29 403 GLY A CA 1
ATOM 3224 C C . GLY A 1 405 ? 37.143 25.999 33.644 1.00 13.40 403 GLY A C 1
ATOM 3225 O O . GLY A 1 405 ? 36.401 26.734 32.910 1.00 14.44 403 GLY A O 1
ATOM 3226 N N . GLY A 1 406 ? 36.955 25.965 34.960 1.00 13.98 404 GLY A N 1
ATOM 3227 C CA . GLY A 1 406 ? 35.890 26.566 35.633 1.00 14.89 404 GLY A CA 1
ATOM 3228 C C . GLY A 1 406 ? 36.251 27.933 36.221 1.00 14.75 404 GLY A C 1
ATOM 3229 O O . GLY A 1 406 ? 37.477 28.139 36.585 1.00 15.90 404 GLY A O 1
ATOM 3230 N N . PHE A 1 407 ? 35.298 28.815 36.342 1.00 14.71 405 PHE A N 1
ATOM 3231 C CA . PHE A 1 407 ? 35.554 30.104 37.048 1.00 14.68 405 PHE A CA 1
ATOM 3232 C C . PHE A 1 407 ? 35.873 29.786 38.509 1.00 15.63 405 PHE A C 1
ATOM 3233 O O . PHE A 1 407 ? 35.227 28.907 39.101 1.00 16.45 405 PHE A O 1
ATOM 3241 N N . PRO A 1 408 ? 36.844 30.458 39.155 1.00 14.80 406 PRO A N 1
ATOM 3242 C CA . PRO A 1 408 ? 37.711 31.489 38.644 1.00 14.45 406 PRO A CA 1
ATOM 3243 C C . PRO A 1 408 ? 39.094 31.026 38.267 1.00 14.27 406 PRO A C 1
ATOM 3244 O O . PRO A 1 408 ? 39.985 31.865 38.154 1.00 15.86 406 PRO A O 1
ATOM 3248 N N . ASP A 1 409 ? 39.305 29.779 38.054 1.00 13.64 407 ASP A N 1
ATOM 3249 C CA . ASP A 1 409 ? 40.560 29.244 37.582 1.00 14.78 407 ASP A CA 1
ATOM 3250 C C . ASP A 1 409 ? 40.855 29.552 36.114 1.00 14.31 407 ASP A C 1
ATOM 3251 O O . ASP A 1 409 ? 41.994 29.611 35.710 1.00 15.88 407 ASP A O 1
ATOM 3256 N N . ARG A 1 410 ? 39.760 29.813 35.363 1.00 13.07 408 ARG A N 1
ATOM 3257 C CA . ARG A 1 410 ? 39.902 29.979 33.917 1.00 12.86 408 ARG A CA 1
ATOM 3258 C C . ARG A 1 410 ? 40.441 31.365 33.588 1.00 12.38 408 ARG A C 1
ATOM 3259 O O . ARG A 1 410 ? 39.772 32.366 33.889 1.00 13.81 408 ARG A O 1
ATOM 3267 N N . LYS A 1 411 ? 41.617 31.405 33.082 1.00 12.16 409 LYS A N 1
ATOM 3268 C CA . LYS A 1 411 ? 42.311 32.665 32.792 1.00 13.02 409 LYS A CA 1
ATOM 3269 C C . LYS A 1 411 ? 42.237 33.091 31.340 1.00 12.19 409 LYS A C 1
ATOM 3270 O O . LYS A 1 411 ? 41.935 32.249 30.446 1.00 13.41 409 LYS A O 1
ATOM 3276 N N . LEU A 1 412 ? 42.544 34.319 31.101 1.00 12.05 410 LEU A N 1
ATOM 3277 C CA . LEU A 1 412 ? 42.809 34.895 29.781 1.00 12.34 410 LEU A CA 1
ATOM 3278 C C . LEU A 1 412 ? 44.300 35.003 29.611 1.00 12.40 410 LEU A C 1
ATOM 3279 O O . LEU A 1 412 ? 44.992 35.475 30.584 1.00 13.32 410 LEU A O 1
ATOM 3284 N N . GLN A 1 413 ? 44.829 34.607 28.454 1.00 12.34 411 GLN A N 1
ATOM 3285 C CA . GLN A 1 413 ? 46.262 34.571 28.253 1.00 12.09 411 GLN A CA 1
ATOM 3286 C C . GLN A 1 413 ? 46.633 35.095 26.883 1.00 12.75 411 GLN A C 1
ATOM 3287 O O . GLN A 1 413 ? 45.816 35.023 25.919 1.00 12.58 411 GLN A O 1
ATOM 3293 N N . VAL A 1 414 ? 47.895 35.499 26.748 1.00 12.19 412 VAL A N 1
ATOM 3294 C CA . VAL A 1 414 ? 48.552 35.745 25.491 1.00 13.01 412 VAL A CA 1
ATOM 3295 C C . VAL A 1 414 ? 49.718 34.773 25.369 1.00 12.17 412 VAL A C 1
ATOM 3296 O O . VAL A 1 414 ? 50.525 34.696 26.330 1.00 13.49 412 VAL A O 1
ATOM 3300 N N . TRP A 1 415 ? 49.766 34.021 24.304 1.00 12.91 413 TRP A N 1
ATOM 3301 C CA . TRP A 1 415 ? 50.865 33.077 24.000 1.00 13.55 413 TRP A CA 1
ATOM 3302 C C . TRP A 1 415 ? 51.635 33.565 22.832 1.00 13.13 413 TRP A C 1
ATOM 3303 O O . TRP A 1 415 ? 51.080 33.911 21.776 1.00 14.00 413 TRP A O 1
ATOM 3314 N N . ASP A 1 416 ? 52.988 33.633 22.967 1.00 13.95 414 ASP A N 1
ATOM 3315 C CA . ASP A 1 416 ? 53.846 34.034 21.942 1.00 13.61 414 ASP A CA 1
ATOM 3316 C C . ASP A 1 416 ? 54.725 32.890 21.448 1.00 14.74 414 ASP A C 1
ATOM 3317 O O . ASP A 1 416 ? 55.512 32.311 22.276 1.00 15.15 414 ASP A O 1
ATOM 3322 N N . PHE A 1 417 ? 54.638 32.572 20.180 1.00 14.17 415 PHE A N 1
ATOM 3323 C CA . PHE A 1 417 ? 55.504 31.568 19.521 1.00 14.57 415 PHE A CA 1
ATOM 3324 C C . PHE A 1 417 ? 56.437 32.261 18.635 1.00 14.74 415 PHE A C 1
ATOM 3325 O O . PHE A 1 417 ? 56.104 32.868 17.623 1.00 14.97 415 PHE A O 1
ATOM 3333 N N . GLU A 1 418 ? 57.776 32.309 19.029 1.00 16.08 416 GLU A N 1
ATOM 3334 C CA . GLU A 1 418 ? 58.809 32.963 18.298 1.00 16.21 416 GLU A CA 1
ATOM 3335 C C . GLU A 1 418 ? 59.257 32.006 17.228 1.00 16.49 416 GLU A C 1
ATOM 3336 O O . GLU A 1 418 ? 59.781 30.871 17.517 1.00 18.56 416 GLU A O 1
ATOM 3342 N N . LEU A 1 419 ? 59.000 32.299 15.997 1.00 18.14 417 LEU A N 1
ATOM 3343 C CA . LEU A 1 419 ? 59.211 31.363 14.912 1.00 21.23 417 LEU A CA 1
ATOM 3344 C C . LEU A 1 419 ? 60.580 31.520 14.330 1.00 22.51 417 LEU A C 1
ATOM 3345 O O . LEU A 1 419 ? 61.107 32.577 14.251 1.00 22.23 417 LEU A O 1
ATOM 3350 N N . ASP A 1 420 ? 61.143 30.415 13.837 1.00 24.73 418 ASP A N 1
ATOM 3351 C CA . ASP A 1 420 ? 62.483 30.408 13.253 1.00 27.40 418 ASP A CA 1
ATOM 3352 C C . ASP A 1 420 ? 62.370 30.703 11.776 1.00 27.96 418 ASP A C 1
ATOM 3353 O O . ASP A 1 420 ? 62.702 29.874 10.939 1.00 34.40 418 ASP A O 1
ATOM 3358 N N . LEU A 1 421 ? 61.747 31.863 11.473 1.00 26.78 419 LEU A N 1
ATOM 3359 C CA . LEU A 1 421 ? 61.540 32.323 10.126 1.00 27.59 419 LEU A CA 1
ATOM 3360 C C . LEU A 1 421 ? 62.857 32.888 9.613 1.00 33.88 419 LEU A C 1
ATOM 3361 O O . LEU A 1 421 ? 63.697 33.420 10.437 1.00 32.83 419 LEU A O 1
#

B-factor: mean 16.87, std 7.38, range [9.25, 54.71]

Secondary structure (DSSP, 8-state):
--EEEEEEEEEEEPPPSSS--SS-TT-S-SEEEETTEEEEEEEEE-TT-TT-EEEEEEEEE-SSS----EEEEEEEEEE----TT--EEEEE-TTS-EEEEE--SSB---EEEBSS-TTTS--SS--GGGBPPPBSS-TTS-----SEEEEEEEE-TTS-EEEEEEEEETTEEEEEEEEE-TTT--EEEEEEEEE-SSSEEEE---EEETTEEEEEEEEE-SSSGGGEEEEEEEEESSTTSS-B-TT-PBPPSSEETT-GGGEEE---TTS-PPSS-EEEE-TTS-EEEEEEE-TTSS-EEEEEEE-TTS-EEEEEE--TTPPPP-TTSPP-EEEE-TTS-EEEEEEEETTTTEEEEEEEEGGGTT---EEEEEE-SB-S--EE-HHHHHHHSEEEEEEEBSS-TTT-EEEEEEEEE--

Foldseek 3Di:
DAFPDKDKDFDAFAADDPAHQPFALLAQAAWADDDQKIKGKDWYADPVGHQWIWIKMWMWGPPPHTGDIDMETQPPDTGRDRDRQFYKHWDAFPQQKIKIWTGADFCFTWIWIFPGNCRVVPDPDDYNNRIDHIDRDFAQEDDDRGPWTRWHWDYADVRKIKIKTWHDHAQAIFMWIWIADSVPRGIYTLGTAEGEDSWDWFWQHWEDADQKIKIWTWIARGPDQLRTWFIFIWMDNHRRNWIAALVRHTADGRHYPPDCRRGQDTGGRNFQKEGRAEKYQFNVRKIWDWIWGCVVVFIFIKIWICDPVSHIDIDTDDDPPAHHDGNPAAGWYWAYEQVRFKIWTFAQGVVQQKTWIWIAGVVVVRPPTDTHDIGHFFRHNKHWYHVCCHPQVKTKIWTWGHDDPRVITIMIMIGRDPD

Organism: Fusarium oxysporum (NCBI:txid5507)